Protein AF-A0A7S1DSI5-F1 (afdb_monomer)

Secondary structure (DSSP, 8-state):
----STT-S-EEE-TTSSEEEEEEE-TTT--EEEEEEETTS-S--EES---SS-EEEEEEEGGGTEEEEEE-TTSPPPTTSSPPPPBEEEEEESSHHHHHHHH--HHHHHHHHHHHHHHHHHHHHHS---------------------------PPPPPPP----TTTGGGEEE--SS-B-EEEEEE-TTSSEEEEEEEETTEEEEEEEETTTTEEEEEEEEE--S----EEEE-TTSSEEEEEETTEEEEEEPP-TT--S---EEEPP--------HHHHHHHHHHHHHHHHHHH-SSTTGGG--HHHHHHHHHTTGGG--SHHHHHHHHHHHHHTT--TT---------TT-------S----TT--S--

Sequence (372 aa):
TYSYEDGDQWFDWAPDGKQLLVQFIDRNRWSQEVGLVPADGSGKLRNLTQSGYEDFHPVFGRQGQVVLWASDRQGLHGSGGGARNDVDVFGMFLTRAAYDRYQLDKAEFAQLKAREEEDKKDEGKQDDKPADKKAADKKPSDKKPEGKDAGKKDEPAAKPLVVEAEGLDERVARLSTVSGDIRDYVLTPDGEQLFYVTKVEDGFELWQVRLREKDGHRVAQLPGGKIERVALALDAKGSSGFVMAGGQVHKFKVPGDDGKGEIKTEGLKFAAELRIDHGAERAQMFEHAWRQTQEKLYVADLGGVDWAGYRQVYERQLPYVADGEDFAELLSEMLGELNVSHTGASYRPQRGGGDATASLGVFYDDSHTGAG

Nearest PDB structures (foldseek):
  2w8b-assembly1_A  TM=7.347E-01  e=2.272E-06  Escherichia coli
  7mx5-assembly2_B  TM=6.581E-01  e=1.928E-06  Acinetobacter baumannii
  6pnv-assembly1_A  TM=5.141E-01  e=2.536E-06  Salmonella enterica subsp. enterica serovar Typhimurium str. LT2-4
  8hpo-assembly1_K  TM=5.351E-01  e=1.941E-02  Saccharomyces cerevisiae S288C
  5y31-assembly2_D  TM=5.319E-01  e=3.961E-02  Homo sapiens

Mean predicted aligned error: 10.05 Å

Structure (mmCIF, N/CA/C/O backbone):
data_AF-A0A7S1DSI5-F1
#
_entry.id   AF-A0A7S1DSI5-F1
#
loop_
_atom_site.group_PDB
_atom_site.id
_atom_site.type_symbol
_atom_site.label_atom_id
_atom_site.label_alt_id
_atom_site.label_comp_id
_atom_site.label_asym_id
_atom_site.label_entity_id
_atom_site.label_seq_id
_atom_site.pdbx_PDB_ins_code
_atom_site.Cartn_x
_atom_site.Cartn_y
_atom_site.Cartn_z
_atom_site.occupancy
_atom_site.B_iso_or_equiv
_atom_site.auth_seq_id
_atom_site.auth_comp_id
_atom_site.auth_asym_id
_atom_site.auth_atom_id
_atom_site.pdbx_PDB_model_num
ATOM 1 N N . THR A 1 1 ? -7.240 -6.314 -13.140 1.00 62.31 1 THR A N 1
ATOM 2 C CA . THR A 1 1 ? -6.332 -5.286 -13.690 1.00 62.31 1 THR A CA 1
ATOM 3 C C . THR A 1 1 ? -5.197 -5.975 -14.404 1.00 62.31 1 THR A C 1
ATOM 5 O O . THR A 1 1 ? -4.877 -7.096 -14.029 1.00 62.31 1 THR A O 1
ATOM 8 N N . TYR A 1 2 ? -4.617 -5.350 -15.425 1.00 71.38 2 TYR A N 1
ATOM 9 C CA . TYR A 1 2 ? -3.322 -5.786 -15.946 1.00 71.38 2 TYR A CA 1
ATOM 10 C C . TYR A 1 2 ? -2.234 -5.031 -15.182 1.00 71.38 2 TYR A C 1
ATOM 12 O O . TYR A 1 2 ? -2.391 -3.835 -14.951 1.00 71.38 2 TYR A O 1
ATOM 20 N N . SER A 1 3 ? -1.191 -5.745 -14.763 1.00 80.62 3 SER A N 1
ATOM 21 C CA . SER A 1 3 ? -0.018 -5.149 -14.124 1.00 80.62 3 SER A CA 1
ATOM 22 C C . SER A 1 3 ? 0.872 -4.516 -15.193 1.00 80.62 3 SER A C 1
ATOM 24 O O . SER A 1 3 ? 1.265 -5.205 -16.137 1.00 80.62 3 SER A O 1
ATOM 26 N N . TYR A 1 4 ? 1.167 -3.229 -15.049 1.00 77.69 4 TYR A N 1
ATOM 27 C CA . TYR A 1 4 ? 2.037 -2.446 -15.928 1.00 77.69 4 TYR A CA 1
ATOM 28 C C . TYR A 1 4 ? 3.476 -2.368 -15.419 1.00 77.69 4 TYR A C 1
ATOM 30 O O . TYR A 1 4 ? 4.400 -2.298 -16.225 1.00 77.69 4 TYR A O 1
ATOM 38 N N . GLU A 1 5 ? 3.676 -2.409 -14.104 1.00 83.56 5 GLU A N 1
ATOM 39 C CA . GLU A 1 5 ? 4.998 -2.399 -13.477 1.00 83.56 5 GLU A CA 1
ATOM 40 C C . GLU A 1 5 ? 5.033 -3.320 -12.255 1.00 83.56 5 GLU A C 1
ATOM 42 O O . GLU A 1 5 ? 4.002 -3.724 -11.715 1.00 83.56 5 GLU A O 1
ATOM 47 N N . ASP A 1 6 ? 6.232 -3.691 -11.823 1.00 84.31 6 ASP A N 1
ATOM 48 C CA . ASP A 1 6 ? 6.393 -4.518 -10.636 1.00 84.31 6 ASP A CA 1
ATOM 49 C C . ASP A 1 6 ? 5.926 -3.775 -9.378 1.00 84.31 6 ASP A C 1
ATOM 51 O O . ASP A 1 6 ? 6.359 -2.661 -9.086 1.00 84.31 6 ASP A O 1
ATOM 55 N N . GLY A 1 7 ? 5.056 -4.428 -8.606 1.00 84.94 7 GLY A N 1
ATOM 56 C CA . GLY A 1 7 ? 4.504 -3.869 -7.371 1.00 84.94 7 GLY A CA 1
ATOM 57 C C . GLY A 1 7 ? 3.339 -2.892 -7.565 1.00 84.94 7 GLY A C 1
ATOM 58 O O . GLY A 1 7 ? 2.946 -2.252 -6.594 1.00 84.94 7 GLY A O 1
ATOM 59 N N . ASP A 1 8 ? 2.771 -2.785 -8.771 1.00 84.75 8 ASP A N 1
ATOM 60 C CA . ASP A 1 8 ? 1.626 -1.903 -9.052 1.00 84.75 8 ASP A CA 1
ATOM 61 C C . ASP A 1 8 ? 0.267 -2.454 -8.600 1.00 84.75 8 ASP A C 1
ATOM 63 O O . ASP A 1 8 ? -0.693 -1.704 -8.425 1.00 84.75 8 ASP A O 1
ATOM 67 N N . GLN A 1 9 ? 0.166 -3.772 -8.424 1.00 89.25 9 GLN A N 1
ATOM 68 C CA . GLN A 1 9 ? -1.035 -4.412 -7.907 1.00 89.25 9 GLN A CA 1
ATOM 69 C C . GLN A 1 9 ? -0.991 -4.432 -6.384 1.00 89.25 9 GLN A C 1
ATOM 71 O O . GLN A 1 9 ? -0.114 -5.053 -5.781 1.00 89.25 9 GLN A O 1
ATOM 76 N N . TRP A 1 10 ? -1.990 -3.810 -5.767 1.00 92.38 10 TRP A N 1
ATOM 77 C CA . TRP A 1 10 ? -2.187 -3.896 -4.329 1.00 92.38 10 TRP A CA 1
ATOM 78 C C . TRP A 1 10 ? -2.901 -5.194 -3.949 1.00 92.38 10 TRP A C 1
ATOM 80 O O . TRP A 1 10 ? -3.965 -5.516 -4.491 1.00 92.38 10 TRP A O 1
ATOM 90 N N . PHE A 1 11 ? -2.347 -5.908 -2.972 1.00 95.31 11 PHE A N 1
ATOM 91 C CA . PHE A 1 11 ? -2.996 -7.051 -2.347 1.00 95.31 11 PHE A CA 1
ATOM 92 C C . PHE A 1 11 ? -2.574 -7.203 -0.884 1.00 95.31 11 PHE A C 1
ATOM 94 O O . PHE A 1 11 ? -1.497 -6.761 -0.489 1.00 95.31 11 PHE A O 1
ATOM 101 N N . ASP A 1 12 ? -3.406 -7.891 -0.110 1.00 96.50 12 ASP A N 1
ATOM 102 C CA . ASP A 1 12 ? -3.113 -8.307 1.256 1.00 96.50 12 ASP A CA 1
ATOM 103 C C . ASP A 1 12 ? -3.494 -9.779 1.464 1.00 96.50 12 ASP A C 1
ATOM 105 O O . ASP A 1 12 ? -4.468 -10.287 0.893 1.00 96.50 12 ASP A O 1
ATOM 109 N N . TRP A 1 13 ? -2.707 -10.485 2.270 1.00 96.50 13 TRP A N 1
ATOM 110 C CA . TRP A 1 13 ? -2.935 -11.898 2.553 1.00 96.50 13 TRP A CA 1
ATOM 111 C C . TRP A 1 13 ? -3.970 -12.058 3.657 1.00 96.50 13 TRP A C 1
ATOM 113 O O . TRP A 1 13 ? -3.867 -11.458 4.727 1.00 96.50 13 TRP A O 1
ATOM 123 N N . ALA A 1 14 ? -4.942 -12.943 3.437 1.00 96.12 14 ALA A N 1
ATOM 124 C CA . ALA A 1 14 ? -5.798 -13.386 4.523 1.00 96.12 14 ALA A CA 1
ATOM 125 C C . ALA A 1 14 ? -4.939 -14.014 5.636 1.00 96.12 14 ALA A C 1
ATOM 127 O O . ALA A 1 14 ? -3.969 -14.712 5.328 1.00 96.12 14 ALA A O 1
ATOM 128 N N . PRO A 1 15 ? -5.308 -13.852 6.919 1.00 93.62 15 PRO A N 1
ATOM 129 C CA . PRO A 1 15 ? -4.540 -14.412 8.034 1.00 93.62 15 PRO A CA 1
ATOM 130 C C . PRO A 1 15 ? -4.327 -15.928 7.951 1.00 93.62 15 PRO A C 1
ATOM 132 O O . PRO A 1 15 ? -3.337 -16.439 8.462 1.00 93.62 15 PRO A O 1
ATOM 135 N N . ASP A 1 16 ? -5.245 -16.653 7.306 1.00 94.25 16 ASP A N 1
ATOM 136 C CA . ASP A 1 16 ? -5.151 -18.099 7.095 1.00 94.25 16 ASP A CA 1
ATOM 137 C C . ASP A 1 16 ? -4.310 -18.508 5.872 1.00 94.25 16 ASP A C 1
ATOM 139 O O . ASP A 1 16 ? -4.128 -19.703 5.628 1.00 94.25 16 ASP A O 1
ATOM 143 N N . GLY A 1 17 ? -3.813 -17.540 5.096 1.00 95.38 17 GLY A N 1
ATOM 144 C CA . GLY A 1 17 ? -3.003 -17.744 3.896 1.00 95.38 17 GLY A CA 1
ATOM 145 C C . GLY A 1 17 ? -3.756 -18.330 2.698 1.00 95.38 17 GLY A C 1
ATOM 146 O O . GLY A 1 17 ? -3.117 -18.733 1.728 1.00 95.38 17 GLY A O 1
ATOM 147 N N . LYS A 1 18 ? -5.092 -18.428 2.737 1.00 94.62 18 LYS A N 1
ATOM 148 C CA . LYS A 1 18 ? -5.878 -19.110 1.687 1.00 94.62 18 LYS A CA 1
ATOM 149 C C . LYS A 1 18 ? -6.528 -18.168 0.684 1.00 94.62 18 LYS A C 1
ATOM 151 O O . LYS A 1 18 ? -6.946 -18.610 -0.387 1.00 94.62 18 LYS A O 1
ATOM 156 N N . GLN A 1 19 ? -6.648 -16.890 1.020 1.00 95.88 19 GLN A N 1
ATOM 157 C CA . GLN A 1 19 ? -7.273 -15.877 0.174 1.00 95.88 19 GLN A CA 1
ATOM 158 C C . GLN A 1 19 ? -6.392 -14.635 0.081 1.00 95.88 19 GLN A C 1
ATOM 160 O O . GLN A 1 19 ? -5.643 -14.320 1.004 1.00 95.88 19 GLN A O 1
ATOM 165 N N . LEU A 1 20 ? -6.525 -13.929 -1.034 1.00 96.69 20 LEU A N 1
ATOM 166 C CA . LEU A 1 20 ? -5.969 -12.605 -1.254 1.00 96.69 20 LEU A CA 1
ATOM 167 C C . LEU A 1 20 ? -7.111 -11.596 -1.286 1.00 96.69 20 LEU A C 1
ATOM 169 O O . LEU A 1 20 ? -8.103 -11.786 -1.998 1.00 96.69 20 LEU A O 1
ATOM 173 N N . LEU A 1 21 ? -6.948 -10.526 -0.523 1.00 97.56 21 LEU A N 1
ATOM 174 C CA . LEU A 1 21 ? -7.699 -9.293 -0.671 1.00 97.56 21 LEU A CA 1
ATOM 175 C C . LEU A 1 21 ? -6.982 -8.451 -1.718 1.00 97.56 21 LEU A C 1
ATOM 177 O O . LEU A 1 21 ? -5.785 -8.227 -1.600 1.00 97.56 21 LEU A O 1
ATOM 181 N N . VAL A 1 22 ? -7.684 -8.036 -2.764 1.00 95.56 22 VAL A N 1
ATOM 182 C CA . VAL A 1 22 ? -7.076 -7.394 -3.933 1.00 95.56 22 VAL A CA 1
ATOM 183 C C . VAL A 1 22 ? -7.805 -6.112 -4.288 1.00 95.56 22 VAL A C 1
ATOM 185 O O . VAL A 1 22 ? -9.030 -6.032 -4.169 1.00 95.56 22 VAL A O 1
ATOM 188 N N . GLN A 1 23 ? -7.050 -5.134 -4.774 1.00 93.81 23 GLN A N 1
ATOM 189 C CA . GLN A 1 23 ? -7.601 -4.012 -5.523 1.00 93.81 23 GLN A CA 1
ATOM 190 C C . GLN A 1 23 ? -7.653 -4.385 -7.007 1.00 93.81 23 GLN A C 1
ATOM 192 O O . GLN A 1 23 ? -6.689 -4.932 -7.549 1.00 93.81 23 GLN A O 1
ATOM 197 N N . PHE A 1 24 ? -8.763 -4.106 -7.685 1.00 91.75 24 PHE A N 1
ATOM 198 C CA . PHE A 1 24 ? -8.884 -4.387 -9.111 1.00 91.75 24 PHE A CA 1
ATOM 199 C C . PHE A 1 24 ? -9.756 -3.370 -9.845 1.00 91.75 24 PHE A C 1
ATOM 201 O O . PHE A 1 24 ? -10.700 -2.835 -9.285 1.00 91.75 24 PHE A O 1
ATOM 208 N N . ILE A 1 25 ? -9.489 -3.167 -11.139 1.00 89.25 25 ILE A N 1
ATOM 209 C CA . ILE A 1 25 ? -10.389 -2.393 -12.009 1.00 89.25 25 ILE A CA 1
ATOM 210 C C . ILE A 1 25 ? -11.562 -3.267 -12.463 1.00 89.25 25 ILE A C 1
AT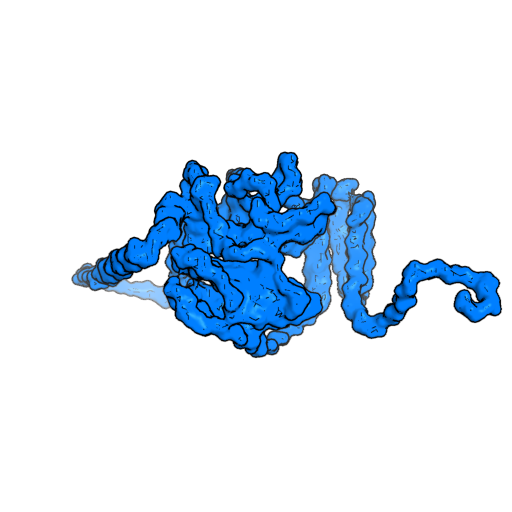OM 212 O O . ILE A 1 25 ? -11.349 -4.301 -13.115 1.00 89.25 25 ILE A O 1
ATOM 216 N N . ASP A 1 26 ? -12.788 -2.835 -12.167 1.00 85.75 26 ASP A N 1
ATOM 217 C CA . ASP A 1 26 ? -14.011 -3.472 -12.652 1.00 85.75 26 ASP A CA 1
ATOM 218 C C . ASP A 1 26 ? -14.171 -3.314 -14.172 1.00 85.75 26 ASP A C 1
ATOM 220 O O . ASP A 1 26 ? -13.965 -2.243 -14.747 1.00 85.75 26 ASP A O 1
ATOM 224 N N . ARG A 1 27 ? -14.572 -4.401 -14.843 1.00 81.50 27 ARG A N 1
ATOM 225 C CA . ARG A 1 27 ? -14.660 -4.446 -16.314 1.00 81.50 27 ARG A CA 1
ATOM 226 C C . ARG A 1 27 ? -15.836 -3.649 -16.877 1.00 81.50 27 ARG A C 1
ATOM 228 O O . ARG A 1 27 ? -15.802 -3.325 -18.060 1.00 81.50 27 ARG A O 1
ATOM 235 N N . ASN A 1 28 ? -16.868 -3.380 -16.082 1.00 82.12 28 ASN A N 1
ATOM 236 C CA . ASN A 1 28 ? -18.072 -2.700 -16.552 1.00 82.12 28 ASN A CA 1
ATOM 237 C C . ASN A 1 28 ? -17.944 -1.182 -16.437 1.00 82.12 28 ASN A C 1
ATOM 239 O O . ASN A 1 28 ? -18.455 -0.470 -17.299 1.00 82.12 28 ASN A O 1
ATOM 243 N N . ARG A 1 29 ? -17.281 -0.689 -15.383 1.00 80.12 29 ARG A N 1
ATOM 244 C CA . ARG A 1 29 ? -17.222 0.747 -15.075 1.00 80.12 29 ARG A CA 1
ATOM 245 C C . ARG A 1 29 ? -15.835 1.388 -15.199 1.00 80.12 29 ARG A C 1
ATOM 247 O O . ARG A 1 29 ? -15.767 2.609 -15.288 1.00 80.12 29 ARG A O 1
ATOM 254 N N . TRP A 1 30 ? -14.755 0.607 -15.260 1.00 82.94 30 TRP A N 1
ATOM 255 C CA . TRP A 1 30 ? -13.384 1.133 -15.172 1.00 82.94 30 TRP A CA 1
ATOM 256 C C . TRP A 1 30 ? -13.127 1.907 -13.860 1.00 82.94 30 TRP A C 1
ATOM 258 O O . TRP A 1 30 ? -12.417 2.904 -13.848 1.00 82.94 30 TRP A O 1
ATOM 268 N N . SER A 1 31 ? -13.713 1.456 -12.749 1.00 85.62 31 SER A N 1
ATOM 269 C CA . SER A 1 31 ? -13.436 1.970 -11.399 1.00 85.62 31 SER A CA 1
ATOM 270 C C . SER A 1 31 ? -12.625 0.958 -10.595 1.00 85.62 31 SER A C 1
ATOM 272 O O . SER A 1 31 ? -12.728 -0.251 -10.841 1.00 85.62 31 SER A O 1
ATOM 274 N N . GLN A 1 32 ? -11.813 1.438 -9.657 1.00 90.12 32 GLN A N 1
ATOM 275 C CA . GLN A 1 32 ? -11.113 0.592 -8.692 1.00 90.12 32 GLN A CA 1
ATOM 276 C C . GLN A 1 32 ? -12.102 0.059 -7.654 1.00 90.12 32 GLN A C 1
ATOM 278 O O . GLN A 1 32 ? -12.880 0.811 -7.077 1.00 90.12 32 GLN A O 1
ATOM 283 N N . GLU A 1 33 ? -12.064 -1.246 -7.426 1.00 93.56 33 GLU A N 1
ATOM 284 C CA . GLU A 1 33 ? -12.921 -1.978 -6.500 1.00 93.56 33 GLU A CA 1
ATOM 285 C C . GLU A 1 33 ? -12.061 -2.912 -5.638 1.00 93.56 33 GLU A C 1
ATOM 287 O O . GLU A 1 33 ? -10.929 -3.273 -5.985 1.00 93.56 33 GLU A O 1
ATOM 292 N N . VAL A 1 34 ? -12.625 -3.358 -4.519 1.00 96.00 34 VAL A N 1
ATOM 293 C CA . VAL A 1 34 ? -11.984 -4.293 -3.593 1.00 96.00 34 VAL A CA 1
ATOM 294 C C . VAL A 1 34 ? -12.628 -5.663 -3.729 1.00 96.00 34 VAL A C 1
ATOM 296 O O . VAL A 1 34 ? -13.852 -5.804 -3.742 1.00 96.00 34 VAL A O 1
ATOM 299 N N . GLY A 1 35 ? -11.813 -6.710 -3.819 1.00 95.31 35 GLY A N 1
ATOM 300 C CA . GLY A 1 35 ? -12.305 -8.072 -3.986 1.00 95.31 35 GLY A CA 1
ATOM 301 C C . GLY A 1 35 ? -11.517 -9.118 -3.216 1.00 95.31 35 GLY A C 1
ATOM 302 O O . GLY A 1 35 ? -10.395 -8.885 -2.781 1.00 95.31 35 GLY A O 1
ATOM 303 N N . LEU A 1 36 ? -12.120 -10.296 -3.068 1.00 96.00 36 LEU A N 1
ATOM 304 C CA . LEU A 1 36 ? -11.470 -11.486 -2.519 1.00 96.00 36 LEU A CA 1
ATOM 305 C C . LEU A 1 36 ? -11.313 -12.555 -3.593 1.00 96.00 36 LEU A C 1
ATOM 307 O O . LEU A 1 36 ? -12.251 -12.824 -4.349 1.00 96.00 36 LEU A O 1
ATOM 311 N N . VAL A 1 37 ? -10.149 -13.196 -3.626 1.00 95.69 37 VAL A N 1
ATOM 312 C CA . VAL A 1 37 ? -9.838 -14.296 -4.546 1.00 95.69 37 VAL A CA 1
ATOM 313 C C . VAL A 1 37 ? -9.065 -15.405 -3.819 1.00 95.69 37 VAL A C 1
ATOM 315 O O . VAL A 1 37 ? -8.234 -15.099 -2.963 1.00 95.69 37 VAL A O 1
ATOM 318 N N . PRO A 1 38 ? -9.313 -16.697 -4.108 1.00 95.62 38 PRO A N 1
ATOM 319 C CA . PRO A 1 38 ? -8.490 -17.781 -3.573 1.00 95.62 38 PRO A CA 1
ATOM 320 C C . PRO A 1 38 ? -7.037 -17.668 -4.030 1.00 95.62 38 PRO A C 1
ATOM 322 O O . PRO A 1 38 ? -6.766 -17.459 -5.213 1.00 95.62 38 PRO A O 1
ATOM 325 N N . ALA A 1 39 ? -6.104 -17.843 -3.097 1.00 95.06 39 ALA A N 1
ATOM 326 C CA . ALA A 1 39 ? -4.674 -17.723 -3.375 1.00 95.06 39 ALA A CA 1
ATOM 327 C C . ALA A 1 39 ? -4.127 -18.871 -4.247 1.00 95.06 39 ALA A C 1
ATOM 329 O O . ALA A 1 39 ? -3.073 -18.736 -4.858 1.00 95.06 39 ALA A O 1
ATOM 330 N N . ASP A 1 40 ? -4.847 -19.994 -4.325 1.00 93.69 40 ASP A N 1
ATOM 331 C CA . ASP A 1 40 ? -4.490 -21.161 -5.141 1.00 93.69 40 ASP A CA 1
ATOM 332 C C . ASP A 1 40 ? -4.939 -21.054 -6.612 1.00 93.69 40 ASP A C 1
ATOM 334 O O . ASP A 1 40 ? -4.691 -21.964 -7.403 1.00 93.69 40 ASP A O 1
ATOM 338 N N . GLY A 1 41 ? -5.621 -19.964 -6.984 1.00 89.75 41 GLY A N 1
ATOM 339 C CA . GLY A 1 41 ? -6.130 -19.733 -8.337 1.00 89.75 41 GLY A CA 1
ATOM 340 C C . GLY A 1 41 ? -7.355 -20.572 -8.725 1.00 89.75 41 GLY A C 1
ATOM 341 O O . GLY A 1 41 ? -7.799 -20.497 -9.870 1.00 89.75 41 GLY A O 1
ATOM 342 N N . SER A 1 42 ? -7.930 -21.359 -7.808 1.00 89.38 42 SER A N 1
ATOM 343 C CA . SER A 1 42 ? -9.022 -22.299 -8.110 1.00 89.38 42 SER A CA 1
ATOM 344 C C . SER A 1 42 ? -10.412 -21.657 -8.222 1.00 89.38 42 SER A C 1
ATOM 346 O O . SER A 1 42 ? -11.340 -22.278 -8.747 1.00 89.38 42 SER A O 1
ATOM 348 N N . GLY A 1 43 ? -10.586 -20.423 -7.736 1.00 86.69 43 GLY A N 1
ATOM 349 C CA . GLY A 1 43 ? -11.892 -19.767 -7.652 1.00 86.69 43 GLY A CA 1
ATOM 350 C C . GLY A 1 43 ? -12.002 -18.435 -8.384 1.00 86.69 43 GLY A C 1
ATOM 351 O O . GLY A 1 43 ? -11.082 -17.957 -9.041 1.00 86.69 43 GLY A O 1
ATOM 352 N N . LYS A 1 44 ? -13.190 -17.834 -8.276 1.00 90.75 44 LYS A N 1
ATOM 353 C CA . LYS A 1 44 ? -13.517 -16.552 -8.907 1.00 90.75 44 LYS A CA 1
ATOM 354 C C . LYS A 1 44 ? -13.309 -15.401 -7.931 1.00 90.75 44 LYS A C 1
ATOM 356 O O . LYS A 1 44 ? -13.562 -15.542 -6.738 1.00 90.75 44 LYS A O 1
ATOM 361 N N . LEU A 1 45 ? -12.932 -14.251 -8.482 1.00 92.06 45 LEU A N 1
ATOM 362 C CA . LEU A 1 45 ? -12.950 -12.978 -7.777 1.00 92.06 45 LEU A CA 1
ATOM 363 C C . LEU A 1 45 ? -14.377 -12.660 -7.300 1.00 92.06 45 LEU A C 1
ATOM 365 O O . LEU A 1 45 ? -15.314 -12.639 -8.102 1.00 92.06 45 LEU A O 1
ATOM 369 N N . ARG A 1 46 ? -14.530 -12.379 -6.007 1.00 93.00 46 ARG A N 1
ATOM 370 C CA . ARG A 1 46 ? -15.748 -11.819 -5.413 1.00 93.00 46 ARG A CA 1
ATOM 371 C C . ARG A 1 46 ? -15.530 -10.330 -5.169 1.00 93.00 46 ARG A C 1
ATOM 373 O O . ARG A 1 46 ? -14.750 -9.988 -4.286 1.00 93.00 46 ARG A O 1
ATOM 380 N N . ASN A 1 47 ? -16.231 -9.474 -5.913 1.00 93.94 47 ASN A N 1
ATOM 381 C CA . ASN A 1 47 ? -16.273 -8.035 -5.636 1.00 93.94 47 ASN A CA 1
ATOM 382 C C . ASN A 1 47 ? -17.004 -7.796 -4.303 1.00 93.94 47 ASN A C 1
ATOM 384 O O . ASN A 1 47 ? -18.150 -8.233 -4.153 1.00 93.94 47 ASN A O 1
ATOM 388 N N . LEU A 1 48 ? -16.323 -7.152 -3.354 1.00 95.12 48 LEU A N 1
ATOM 389 C CA . LEU A 1 48 ? -16.851 -6.817 -2.037 1.00 95.12 48 LEU A CA 1
ATOM 390 C C . LEU A 1 48 ? -17.549 -5.457 -2.019 1.00 95.12 48 LEU A C 1
ATOM 392 O O . LEU A 1 48 ? -18.607 -5.339 -1.412 1.00 95.12 48 LEU A O 1
ATOM 396 N N . THR A 1 49 ? -16.965 -4.441 -2.645 1.00 93.12 49 THR A N 1
ATOM 397 C CA . THR A 1 49 ? -17.386 -3.046 -2.479 1.00 93.12 49 THR A CA 1
ATOM 398 C C . THR A 1 49 ? -18.627 -2.701 -3.286 1.00 93.12 49 THR A C 1
ATOM 400 O O . THR A 1 49 ? -19.556 -2.128 -2.717 1.00 93.12 49 THR A O 1
ATOM 403 N N . GLN A 1 50 ? -18.667 -3.055 -4.576 1.00 88.06 50 GLN A N 1
ATOM 404 C CA . GLN A 1 50 ? -19.772 -2.754 -5.506 1.00 88.06 50 GLN A CA 1
ATOM 405 C C . GLN A 1 50 ? -20.292 -1.312 -5.360 1.00 88.06 50 GLN A C 1
ATOM 407 O O . GLN A 1 50 ? -21.494 -1.048 -5.455 1.00 88.06 50 GLN A O 1
ATOM 412 N N . SER A 1 51 ? -19.391 -0.383 -5.037 1.00 79.25 51 SER A N 1
ATOM 413 C CA . SER A 1 51 ? -19.769 0.891 -4.425 1.00 79.25 51 SER A CA 1
ATOM 414 C C . SER A 1 51 ? -20.164 1.912 -5.484 1.00 79.25 51 SER A C 1
ATOM 416 O O . SER A 1 51 ? -20.944 2.827 -5.210 1.00 79.25 51 SER A O 1
ATOM 418 N N . GLY A 1 52 ? -19.646 1.739 -6.703 1.00 84.69 52 GLY A N 1
ATOM 419 C CA . GLY A 1 52 ? -19.734 2.747 -7.737 1.00 84.69 52 GLY A CA 1
ATOM 420 C C . GLY A 1 52 ? -18.917 4.000 -7.401 1.00 84.69 52 GLY A C 1
ATOM 421 O O . GLY A 1 52 ? -19.295 5.102 -7.804 1.00 84.69 52 GLY A O 1
ATOM 422 N N . TYR A 1 53 ? -17.828 3.839 -6.672 1.00 89.12 53 TYR A N 1
ATOM 423 C CA . TYR A 1 53 ? -16.851 4.864 -6.332 1.00 89.12 53 TYR A CA 1
ATOM 424 C C . TYR A 1 53 ? -15.453 4.277 -6.528 1.00 89.12 53 TYR A C 1
ATOM 426 O O . TYR A 1 53 ? -15.331 3.135 -6.973 1.00 89.12 53 TYR A O 1
ATOM 434 N N . GLU A 1 54 ? -14.412 5.059 -6.275 1.00 90.19 54 GLU A N 1
ATOM 435 C CA . GLU A 1 54 ? -13.049 4.545 -6.340 1.00 90.19 54 GLU A CA 1
ATOM 436 C C . GLU A 1 54 ? -12.628 4.009 -4.971 1.00 90.19 54 GLU A C 1
ATOM 438 O O . GLU A 1 54 ? -12.644 4.742 -3.978 1.00 90.19 54 GLU A O 1
ATOM 443 N N . ASP A 1 55 ? -12.250 2.731 -4.927 1.00 93.38 55 ASP A N 1
ATOM 444 C CA . ASP A 1 55 ? -11.862 2.024 -3.711 1.00 93.38 55 ASP A CA 1
ATOM 445 C C . ASP A 1 55 ? -10.394 1.544 -3.788 1.00 93.38 55 ASP A C 1
ATOM 447 O O . ASP A 1 55 ? -9.986 0.865 -4.733 1.00 93.38 55 ASP A O 1
ATOM 451 N N . PHE A 1 56 ? -9.584 1.888 -2.781 1.00 92.06 56 PHE A N 1
ATOM 452 C CA . PHE A 1 56 ? -8.122 1.762 -2.810 1.00 92.06 56 PHE A CA 1
ATOM 453 C C . PHE A 1 56 ? -7.517 1.105 -1.563 1.00 92.06 56 PHE A C 1
ATOM 455 O O . PHE A 1 56 ? -8.053 1.203 -0.456 1.00 92.06 56 PHE A O 1
ATOM 462 N N . HIS A 1 57 ? -6.327 0.528 -1.748 1.00 94.12 57 HIS A N 1
ATOM 463 C CA . HIS A 1 57 ? -5.427 0.014 -0.703 1.00 94.12 57 HIS A CA 1
ATOM 464 C C . HIS A 1 57 ? -6.071 -0.930 0.329 1.00 94.12 57 HIS A C 1
ATOM 466 O O . HIS A 1 57 ? -5.843 -0.769 1.526 1.00 94.12 57 HIS A O 1
ATOM 472 N N . PRO A 1 58 ? -6.875 -1.924 -0.079 1.00 97.19 58 PRO A N 1
ATOM 473 C CA . PRO A 1 58 ? -7.574 -2.756 0.881 1.00 97.19 58 PRO A CA 1
ATOM 474 C C . PRO A 1 58 ? -6.616 -3.586 1.749 1.00 97.19 58 PRO A C 1
ATOM 476 O O . PRO A 1 58 ? -5.669 -4.185 1.239 1.00 97.19 58 PRO A O 1
ATOM 479 N N . VAL A 1 59 ? -6.888 -3.655 3.053 1.00 97.50 59 VAL A N 1
ATOM 480 C CA . VAL A 1 59 ? -6.108 -4.442 4.026 1.00 97.50 59 VAL A CA 1
ATOM 481 C C . VAL A 1 59 ? -7.020 -5.170 5.011 1.00 97.50 59 VAL A C 1
ATOM 483 O O . VAL A 1 59 ? -8.114 -4.701 5.346 1.00 97.50 59 VAL A O 1
ATOM 486 N N . PHE A 1 60 ? -6.582 -6.320 5.514 1.00 97.38 60 PHE A N 1
ATOM 487 C CA . PHE A 1 60 ? -7.260 -7.007 6.604 1.00 97.38 60 PHE A CA 1
ATOM 488 C C . PHE A 1 60 ? -6.947 -6.342 7.948 1.00 97.38 60 PHE A C 1
ATOM 490 O O . PHE A 1 60 ? -5.803 -6.084 8.309 1.00 97.38 60 PHE A O 1
ATOM 497 N N . GLY A 1 61 ? -7.987 -6.133 8.749 1.00 95.50 61 GLY A N 1
ATOM 498 C CA . GLY A 1 61 ? -7.889 -5.730 10.146 1.00 95.50 61 GLY A CA 1
ATOM 499 C C . GLY A 1 61 ? -8.401 -6.821 11.082 1.00 95.50 61 GLY A C 1
ATOM 500 O O . GLY A 1 61 ? -9.141 -7.728 10.684 1.00 95.50 61 GLY A O 1
ATOM 501 N N . ARG A 1 62 ? -8.020 -6.722 12.363 1.00 93.62 62 ARG A N 1
ATOM 502 C CA . ARG A 1 62 ? -8.548 -7.563 13.454 1.00 93.62 62 ARG A CA 1
ATOM 503 C C . ARG A 1 62 ? -8.534 -9.062 13.111 1.00 93.62 62 ARG A C 1
ATOM 505 O O . ARG A 1 62 ? -9.557 -9.736 13.194 1.00 93.62 62 ARG A O 1
ATOM 512 N N . GLN A 1 63 ? -7.379 -9.569 12.671 1.00 90.25 63 GLN A N 1
ATOM 513 C CA . GLN A 1 63 ? -7.194 -10.981 12.302 1.00 90.25 63 GLN A CA 1
ATOM 514 C C . GLN A 1 63 ? -8.231 -11.473 11.272 1.00 90.25 63 GLN A C 1
ATOM 516 O O . GLN A 1 63 ? -8.786 -12.563 11.399 1.00 90.25 63 GLN A O 1
ATOM 521 N N . GLY A 1 64 ? -8.513 -10.653 10.254 1.00 94.50 64 GLY A N 1
ATOM 522 C CA . GLY A 1 64 ? -9.401 -11.011 9.146 1.00 94.50 64 GLY A CA 1
ATOM 523 C C . GLY A 1 64 ? -10.890 -10.865 9.453 1.00 94.50 64 GLY A C 1
ATOM 524 O O . GLY A 1 64 ? -11.716 -11.306 8.667 1.00 94.50 64 GLY A O 1
ATOM 525 N N . GLN A 1 65 ? -11.270 -10.262 10.581 1.00 96.44 65 GLN A N 1
ATOM 526 C CA . GLN A 1 65 ? -12.683 -10.032 10.910 1.00 96.44 65 GLN A CA 1
ATOM 527 C C . GLN A 1 65 ? -13.256 -8.777 10.242 1.00 96.44 65 GLN A C 1
ATOM 529 O O . GLN A 1 65 ? -14.478 -8.646 10.128 1.00 96.44 65 GLN A O 1
ATOM 534 N N . VAL A 1 66 ? -12.386 -7.862 9.813 1.00 97.81 66 VAL A N 1
ATOM 535 C CA . VAL A 1 66 ? -12.748 -6.636 9.102 1.00 97.81 66 VAL A CA 1
ATOM 536 C C . VAL A 1 66 ? -11.813 -6.434 7.915 1.00 97.81 66 VAL A C 1
ATOM 538 O O . VAL A 1 66 ? -10.622 -6.719 8.002 1.00 97.81 66 VAL A O 1
ATOM 541 N N . VAL A 1 67 ? -12.361 -5.950 6.809 1.00 98.25 67 VAL A N 1
ATOM 542 C CA . VAL A 1 67 ? -11.609 -5.424 5.666 1.00 98.25 67 VAL A CA 1
ATOM 543 C C . VAL A 1 67 ? -11.676 -3.907 5.728 1.00 98.25 67 VAL A C 1
ATOM 545 O O . VAL A 1 67 ? -12.765 -3.353 5.866 1.00 98.25 67 VAL A O 1
ATOM 548 N N . LEU A 1 68 ? -10.527 -3.249 5.646 1.00 98.50 68 LEU A N 1
ATOM 549 C CA . LEU A 1 68 ? -10.405 -1.799 5.566 1.00 98.50 68 LEU A CA 1
ATOM 550 C C . LEU A 1 68 ? -10.085 -1.411 4.128 1.00 98.50 68 LEU A C 1
ATOM 552 O O . LEU A 1 68 ? -9.343 -2.135 3.470 1.00 98.50 68 LEU A O 1
ATOM 556 N N . TRP A 1 69 ? -10.611 -0.288 3.656 1.00 97.94 69 TRP A N 1
ATOM 557 C CA . TRP A 1 69 ? -10.205 0.312 2.384 1.00 97.94 69 TRP A CA 1
ATOM 558 C C . TRP A 1 69 ? -10.410 1.830 2.415 1.00 97.94 69 TRP A C 1
ATOM 560 O O . TRP A 1 69 ? -11.193 2.337 3.222 1.00 97.94 69 TRP A O 1
ATOM 570 N N . ALA A 1 70 ? -9.729 2.557 1.534 1.00 96.44 70 ALA A N 1
ATOM 571 C CA . ALA A 1 70 ? -9.973 3.974 1.305 1.00 96.44 70 ALA A CA 1
ATOM 572 C C . ALA A 1 70 ? -10.981 4.129 0.168 1.00 96.44 70 ALA A C 1
ATOM 574 O O . ALA A 1 70 ? -10.849 3.457 -0.849 1.00 96.44 70 ALA A O 1
ATOM 575 N N . SER A 1 71 ? -11.965 5.007 0.323 1.00 94.62 71 SER A N 1
ATOM 576 C CA . SER A 1 71 ? -12.979 5.255 -0.702 1.00 94.62 71 SER A CA 1
ATOM 577 C C . SER A 1 71 ? -13.223 6.741 -0.871 1.00 94.62 71 SER A C 1
ATOM 579 O O . SER A 1 71 ? -13.341 7.466 0.123 1.00 94.62 71 SER A O 1
ATOM 581 N N . ASP A 1 72 ? -13.362 7.191 -2.114 1.00 92.25 72 ASP A N 1
ATOM 582 C CA . ASP A 1 72 ? -13.722 8.579 -2.408 1.00 92.25 72 ASP A CA 1
ATOM 583 C C . ASP A 1 72 ? -15.227 8.859 -2.260 1.00 92.25 72 ASP A C 1
ATOM 585 O O . ASP A 1 72 ? -15.654 10.003 -2.355 1.00 92.25 72 ASP A O 1
ATOM 589 N N . ARG A 1 73 ? -16.042 7.848 -1.936 1.00 90.50 73 ARG A N 1
ATOM 590 C CA . ARG A 1 73 ? -17.515 7.914 -1.935 1.00 90.50 73 ARG A CA 1
ATOM 591 C C . ARG A 1 73 ? -18.191 9.014 -1.116 1.00 90.50 73 ARG A C 1
ATOM 593 O O . ARG A 1 73 ? -19.377 9.277 -1.309 1.00 90.50 73 ARG A O 1
ATOM 600 N N . GLN A 1 74 ? -17.491 9.580 -0.140 1.00 90.06 74 GLN A N 1
ATOM 601 C CA . GLN A 1 74 ? -17.965 10.689 0.699 1.00 90.06 74 GLN A CA 1
ATOM 602 C C . GLN A 1 74 ? -17.026 11.899 0.660 1.00 90.06 74 GLN A C 1
ATOM 604 O O . GLN A 1 74 ? -17.258 12.870 1.383 1.00 90.06 74 GLN A O 1
ATOM 609 N N . GLY A 1 75 ? -15.974 11.836 -0.151 1.00 83.81 75 GLY A N 1
ATOM 610 C CA . GLY A 1 75 ? -14.974 12.878 -0.244 1.00 83.81 75 GLY A CA 1
ATOM 611 C C . GLY A 1 75 ? -15.300 13.931 -1.291 1.00 83.81 75 GLY A C 1
ATOM 612 O O . GLY A 1 75 ? -16.291 13.872 -2.023 1.00 83.81 75 GLY A O 1
ATOM 613 N N . LEU A 1 76 ? -14.441 14.944 -1.346 1.00 81.81 76 LEU A N 1
ATOM 614 C CA . LEU A 1 76 ? -14.494 15.952 -2.387 1.00 81.81 76 LEU A CA 1
ATOM 615 C C . LEU A 1 76 ? -14.063 15.322 -3.715 1.00 81.81 76 LEU A C 1
ATOM 617 O O . LEU A 1 76 ? -12.927 14.876 -3.840 1.00 81.81 76 LEU A O 1
ATOM 621 N N . HIS A 1 77 ? -14.946 15.338 -4.712 1.00 77.81 77 HIS A N 1
ATOM 622 C CA . HIS A 1 77 ? -14.617 14.906 -6.068 1.00 77.81 77 HIS A CA 1
ATOM 623 C C . HIS A 1 77 ? -14.299 16.110 -6.948 1.00 77.81 77 HIS A C 1
ATOM 625 O O . HIS A 1 77 ? -15.074 17.072 -6.995 1.00 77.81 77 HIS A O 1
ATOM 631 N N . GLY A 1 78 ? -13.201 16.062 -7.699 1.00 68.06 78 GLY A N 1
ATOM 632 C CA . GLY A 1 78 ? -12.979 17.081 -8.722 1.00 68.06 78 GLY A CA 1
ATOM 633 C C . GLY A 1 78 ? -13.678 16.752 -10.039 1.00 68.06 78 GLY A C 1
ATOM 634 O O . GLY A 1 78 ? -13.813 15.604 -10.450 1.00 68.06 78 GLY A O 1
ATOM 635 N N . SER A 1 79 ? -14.108 17.795 -10.742 1.00 63.47 79 SER A N 1
ATOM 636 C CA . SER A 1 79 ? -14.935 17.703 -11.951 1.00 63.47 79 SER A CA 1
ATOM 637 C C . SER A 1 79 ? -14.187 17.269 -13.224 1.00 63.47 79 SER A C 1
ATOM 639 O O . SER A 1 79 ? -14.814 17.095 -14.265 1.00 63.47 79 SER A O 1
ATOM 641 N N . GLY A 1 80 ? -12.859 17.110 -13.167 1.00 57.62 80 GLY A N 1
ATOM 642 C CA . GLY A 1 80 ? -11.980 16.976 -14.336 1.00 57.62 80 GLY A CA 1
ATOM 643 C C . GLY A 1 80 ? -11.405 15.583 -14.616 1.00 57.62 80 GLY A C 1
ATOM 644 O O . GLY A 1 80 ? -10.389 15.500 -15.297 1.00 57.62 80 GLY A O 1
ATOM 645 N N . GLY A 1 8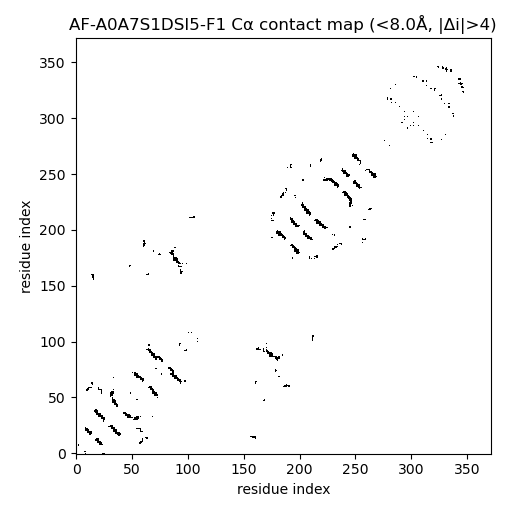1 ? -11.971 14.500 -14.071 1.00 50.00 81 GLY A N 1
ATOM 646 C CA . GLY A 1 81 ? -11.561 13.114 -14.381 1.00 50.00 81 GLY A CA 1
ATOM 647 C C . GLY A 1 81 ? -10.166 12.677 -13.896 1.00 50.00 81 GLY A C 1
ATOM 648 O O . GLY A 1 81 ? -9.837 11.503 -13.998 1.00 50.00 81 GLY A O 1
ATOM 649 N N . GLY A 1 82 ? -9.359 13.593 -13.351 1.00 51.31 82 GLY A N 1
ATOM 650 C CA . GLY A 1 82 ? -8.036 13.319 -12.771 1.00 51.31 82 GLY A CA 1
ATOM 651 C C . GLY A 1 82 ? -7.732 14.136 -11.513 1.00 51.31 82 GLY A C 1
ATOM 652 O O . GLY A 1 82 ? -6.572 14.299 -11.139 1.00 51.31 82 GLY A O 1
ATOM 653 N N . ALA A 1 83 ? -8.756 14.713 -10.884 1.00 53.91 83 ALA A N 1
ATOM 654 C CA . ALA A 1 83 ? -8.575 15.441 -9.639 1.00 53.91 83 ALA A CA 1
ATOM 655 C C . ALA A 1 83 ? -8.313 14.469 -8.484 1.00 53.91 83 ALA A C 1
ATOM 657 O O . ALA A 1 83 ? -8.900 13.391 -8.431 1.00 53.91 83 ALA A O 1
ATOM 658 N N . ARG A 1 84 ? -7.431 14.867 -7.560 1.00 59.47 84 ARG A N 1
ATOM 659 C CA . ARG A 1 84 ? -7.270 14.166 -6.284 1.00 59.47 84 ARG A CA 1
ATOM 660 C C . ARG A 1 84 ? -8.594 14.251 -5.545 1.00 59.47 84 ARG A C 1
ATOM 662 O O . ARG A 1 84 ? -9.047 15.359 -5.261 1.00 59.47 84 ARG A O 1
ATOM 669 N N . ASN A 1 85 ? -9.183 13.097 -5.280 1.00 76.31 85 ASN A N 1
ATOM 670 C CA . ASN A 1 85 ? -10.369 13.027 -4.459 1.00 76.31 85 ASN A CA 1
ATOM 671 C C . ASN A 1 85 ? -9.922 12.832 -3.016 1.00 76.31 85 ASN A C 1
ATOM 673 O O . ASN A 1 85 ? -9.035 12.018 -2.745 1.00 76.31 85 ASN A O 1
ATOM 677 N N . ASP A 1 86 ? -10.517 13.598 -2.107 1.00 90.94 86 ASP A N 1
ATOM 678 C CA . ASP A 1 86 ? -10.396 13.265 -0.695 1.00 90.94 86 ASP A CA 1
ATOM 679 C C . ASP A 1 86 ? -11.031 11.891 -0.486 1.00 90.94 86 ASP A C 1
ATOM 681 O O . ASP A 1 86 ? -12.035 11.551 -1.113 1.00 90.94 86 ASP A O 1
ATOM 685 N N . VAL A 1 87 ? -10.442 11.091 0.388 1.00 94.56 87 VAL A N 1
ATOM 686 C CA . VAL A 1 87 ? -10.934 9.752 0.698 1.00 94.56 87 VAL A CA 1
ATOM 687 C C . VAL A 1 87 ? -11.242 9.628 2.179 1.00 94.56 87 VAL A C 1
ATOM 689 O O . VAL A 1 87 ? -10.762 10.395 3.018 1.00 94.56 87 VAL A O 1
ATOM 692 N N . ASP A 1 88 ? -12.040 8.619 2.490 1.00 96.62 88 ASP A N 1
ATOM 693 C CA . ASP A 1 88 ? -12.326 8.158 3.837 1.00 96.62 88 ASP A CA 1
ATOM 694 C C . ASP A 1 88 ? -11.943 6.691 3.987 1.00 96.62 88 ASP A C 1
ATOM 696 O O . ASP A 1 88 ? -12.043 5.917 3.036 1.00 96.62 88 ASP A O 1
ATOM 700 N N . VAL A 1 89 ? -11.546 6.290 5.194 1.00 98.12 89 VAL A N 1
ATOM 701 C CA . VAL A 1 89 ? -11.298 4.882 5.515 1.00 98.12 89 VAL A CA 1
ATOM 702 C C . VAL A 1 89 ? -12.620 4.235 5.912 1.00 98.12 89 VAL A C 1
ATOM 704 O O . VAL A 1 89 ? -13.265 4.657 6.877 1.00 98.12 89 VAL A O 1
ATOM 707 N N . PHE A 1 90 ? -13.013 3.191 5.194 1.00 98.00 90 PHE A N 1
ATOM 708 C CA . PHE A 1 90 ? -14.176 2.359 5.481 1.00 98.00 90 PHE A CA 1
ATOM 709 C C . PHE A 1 90 ? -13.753 1.006 6.048 1.00 98.00 90 PHE A C 1
ATOM 711 O O . PHE A 1 90 ? -12.653 0.527 5.791 1.00 98.00 90 PHE A O 1
ATOM 718 N N . GLY A 1 91 ? -14.643 0.396 6.829 1.00 98.00 91 GLY A N 1
ATOM 719 C CA . GLY A 1 91 ? -14.515 -0.960 7.346 1.00 98.00 91 GLY A CA 1
ATOM 720 C C . GLY A 1 91 ? -15.728 -1.810 6.984 1.00 98.00 91 GLY A C 1
ATOM 721 O O . GLY A 1 91 ? -16.862 -1.386 7.202 1.00 98.00 91 GLY A O 1
ATOM 722 N N . MET A 1 92 ? -15.489 -3.016 6.472 1.00 98.12 92 MET A N 1
ATOM 723 C CA . MET A 1 92 ? -16.492 -4.041 6.178 1.00 98.12 92 MET A CA 1
ATOM 724 C C . MET A 1 92 ? -16.273 -5.215 7.114 1.00 98.12 92 MET A C 1
ATOM 726 O O . MET A 1 92 ? -15.219 -5.851 7.098 1.00 98.12 92 MET A O 1
ATOM 730 N N . PHE A 1 93 ? -17.280 -5.524 7.917 1.00 98.19 93 PHE A N 1
ATOM 731 C CA . PHE A 1 93 ? -17.212 -6.598 8.897 1.00 98.19 93 PHE A CA 1
ATOM 732 C C . PHE A 1 93 ? -17.673 -7.903 8.248 1.00 98.19 93 PHE A C 1
ATOM 734 O O . PHE A 1 93 ? -18.819 -8.025 7.813 1.00 98.19 93 PHE A O 1
ATOM 741 N N . LEU A 1 94 ? -16.775 -8.891 8.183 1.00 97.31 94 LEU A N 1
ATOM 742 C CA . LEU A 1 94 ? -16.983 -10.109 7.386 1.00 97.31 94 LEU A CA 1
ATOM 743 C C . LEU A 1 94 ? -17.985 -11.094 8.005 1.00 97.31 94 LEU A C 1
ATOM 745 O O . LEU A 1 94 ? -18.385 -12.059 7.358 1.00 97.31 94 LEU A O 1
ATOM 749 N N . THR A 1 95 ? -18.389 -10.860 9.255 1.00 97.56 95 THR A N 1
ATOM 750 C CA . THR A 1 95 ? -19.389 -11.655 9.978 1.00 97.56 95 THR A CA 1
ATOM 751 C C . THR A 1 95 ? -20.332 -10.744 10.748 1.00 97.56 95 THR A C 1
ATOM 753 O O . THR A 1 95 ? -19.951 -9.642 11.165 1.00 97.56 95 THR A O 1
ATOM 756 N N . ARG A 1 96 ? -21.556 -11.213 11.000 1.00 96.94 96 ARG A N 1
ATOM 757 C CA . ARG A 1 96 ? -22.527 -10.495 11.826 1.00 96.94 96 ARG A CA 1
ATOM 758 C C . ARG A 1 96 ? -22.003 -10.283 13.244 1.00 96.94 96 ARG A C 1
ATOM 760 O O . ARG A 1 96 ? -22.084 -9.173 13.749 1.00 96.94 96 ARG A O 1
ATOM 767 N N . ALA A 1 97 ? -21.357 -11.293 13.825 1.00 95.88 97 ALA A N 1
ATOM 768 C CA . ALA A 1 97 ? -20.745 -11.192 15.149 1.00 95.88 97 ALA A CA 1
ATOM 769 C C . ALA A 1 97 ? -19.663 -10.096 15.231 1.00 95.88 97 ALA A C 1
ATOM 771 O O . ALA A 1 97 ? -19.565 -9.392 16.237 1.00 95.88 97 ALA A O 1
ATOM 772 N N . ALA A 1 98 ? -18.851 -9.923 14.179 1.00 96.75 98 ALA A N 1
ATOM 773 C CA . ALA A 1 98 ? -17.862 -8.847 14.130 1.00 96.75 98 ALA A CA 1
ATOM 774 C C . ALA A 1 98 ? -18.525 -7.463 14.050 1.00 96.75 98 ALA A C 1
ATOM 776 O O . ALA A 1 98 ? -18.072 -6.541 14.729 1.00 96.75 98 ALA A O 1
ATOM 777 N N . TYR A 1 99 ? -19.604 -7.335 13.272 1.00 97.62 99 TYR A N 1
ATOM 778 C CA . TYR A 1 99 ? -20.364 -6.090 13.155 1.00 97.62 99 TYR A CA 1
ATOM 779 C C . TYR A 1 99 ? -21.098 -5.730 14.451 1.00 97.62 99 TYR A C 1
ATOM 781 O O . TYR A 1 99 ? -20.989 -4.603 14.928 1.00 97.62 99 TYR A O 1
ATOM 789 N N . ASP A 1 100 ? -21.783 -6.693 15.069 1.00 96.56 100 ASP A N 1
ATOM 790 C CA . ASP A 1 100 ? -22.512 -6.480 16.320 1.00 96.56 100 ASP A CA 1
ATOM 791 C C . ASP A 1 100 ? -21.549 -6.047 17.441 1.00 96.56 100 ASP A C 1
ATOM 793 O O . ASP A 1 100 ? -21.842 -5.103 18.170 1.00 96.56 100 ASP A O 1
ATOM 797 N N . ARG A 1 101 ? -20.347 -6.644 17.526 1.00 95.31 101 ARG A N 1
ATOM 798 C CA . ARG A 1 101 ? -19.297 -6.214 18.472 1.00 95.31 101 ARG A CA 1
ATOM 799 C C . ARG A 1 101 ? -18.872 -4.757 18.259 1.00 95.31 101 ARG A C 1
ATOM 801 O O . ARG A 1 101 ? -18.629 -4.036 19.233 1.00 95.31 101 ARG A O 1
ATOM 808 N N . TYR A 1 102 ? -18.721 -4.343 17.003 1.00 95.69 102 TYR A N 1
ATOM 809 C CA . TYR A 1 102 ? -18.364 -2.968 16.659 1.00 95.69 102 TYR A CA 1
ATOM 810 C C . TYR A 1 102 ? -19.453 -1.978 17.092 1.00 95.69 102 TYR A C 1
ATOM 812 O O . TYR A 1 102 ? -19.126 -0.904 17.588 1.00 95.69 102 TYR A O 1
ATOM 820 N N . GLN A 1 103 ? -20.725 -2.366 16.977 1.00 95.56 103 GLN A N 1
ATOM 821 C CA . GLN A 1 103 ? -21.871 -1.523 17.333 1.00 95.56 103 GLN A CA 1
ATOM 822 C C . GLN A 1 103 ? -22.124 -1.387 18.842 1.00 95.56 103 GLN A C 1
ATOM 824 O O . GLN A 1 103 ? -22.872 -0.494 19.235 1.00 95.56 103 GLN A O 1
ATOM 829 N N . LEU A 1 104 ? -21.528 -2.241 19.686 1.00 95.19 104 LEU A N 1
ATOM 830 C CA . LEU A 1 104 ? -21.713 -2.160 21.140 1.00 95.19 104 LEU A CA 1
ATOM 831 C C . LEU A 1 104 ? -21.305 -0.789 21.687 1.00 95.19 104 LEU A C 1
ATOM 833 O O . LEU A 1 104 ? -20.301 -0.199 21.271 1.00 95.19 104 LEU A O 1
ATOM 837 N N . ASP A 1 105 ? -22.020 -0.310 22.697 1.00 92.88 105 ASP A N 1
ATOM 838 C CA . ASP A 1 105 ? -21.568 0.875 23.414 1.00 92.88 105 ASP A CA 1
ATOM 839 C C . ASP A 1 105 ? -20.362 0.565 24.326 1.00 92.88 105 ASP A C 1
ATOM 841 O O . ASP A 1 105 ? -19.874 -0.565 24.438 1.00 92.88 105 ASP A O 1
ATOM 845 N N . LYS A 1 106 ? -19.826 1.597 24.982 1.00 90.31 106 LYS A N 1
ATOM 846 C CA . LYS A 1 106 ? -18.656 1.461 25.859 1.00 90.31 106 LYS A CA 1
ATOM 847 C C . LYS A 1 106 ? -18.905 0.552 27.068 1.00 90.31 106 LYS A C 1
ATOM 849 O O . LYS A 1 106 ? -17.989 -0.158 27.485 1.00 90.31 106 LYS A O 1
ATOM 854 N N . ALA A 1 107 ? -20.099 0.598 27.652 1.00 91.69 107 ALA A N 1
ATOM 855 C CA . ALA A 1 107 ? -20.441 -0.186 28.832 1.00 91.69 107 ALA A CA 1
ATOM 856 C C . ALA A 1 107 ? -20.676 -1.655 28.460 1.00 91.69 107 ALA A C 1
ATOM 858 O O . ALA A 1 107 ? -20.129 -2.547 29.112 1.00 91.69 107 ALA A O 1
ATOM 859 N N . GLU A 1 108 ? -21.423 -1.905 27.389 1.00 93.38 108 GLU A N 1
ATOM 860 C CA . GLU A 1 108 ? -21.674 -3.242 26.848 1.00 93.38 108 GLU A CA 1
ATOM 861 C C . GLU A 1 108 ? -20.373 -3.918 26.412 1.00 93.38 108 GLU A C 1
ATOM 863 O O . GLU A 1 108 ? -20.127 -5.084 26.729 1.00 93.38 108 GLU A O 1
ATOM 868 N N . PHE A 1 109 ? -19.487 -3.173 25.751 1.00 91.75 109 PHE A N 1
ATOM 869 C CA . PHE A 1 109 ? -18.195 -3.696 25.332 1.00 91.75 109 PHE A CA 1
ATOM 870 C C . PHE A 1 109 ? -17.280 -4.050 26.502 1.00 91.75 109 PHE A C 1
ATOM 872 O O . PHE A 1 109 ? -16.623 -5.090 26.474 1.00 91.75 109 PHE A O 1
ATOM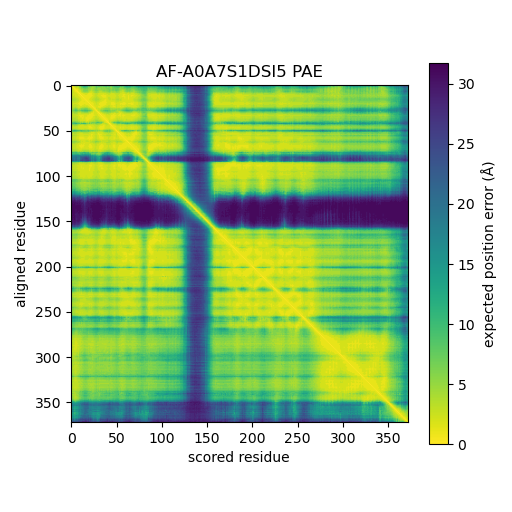 879 N N . ALA A 1 110 ? -17.251 -3.220 27.547 1.00 90.50 110 ALA A N 1
ATOM 880 C CA . ALA A 1 110 ? -16.487 -3.519 28.753 1.00 90.50 110 ALA A CA 1
ATOM 881 C C . ALA A 1 110 ? -16.982 -4.813 29.424 1.00 90.50 110 ALA A C 1
ATOM 883 O O . ALA A 1 110 ? -16.170 -5.628 29.862 1.00 90.50 110 ALA A O 1
ATOM 884 N N . GLN A 1 111 ? -18.301 -5.043 29.447 1.00 91.00 111 GLN A N 1
ATOM 885 C CA . GLN A 1 111 ? -18.872 -6.300 29.939 1.00 91.00 111 GLN A CA 1
ATOM 886 C C . GLN A 1 111 ? -18.494 -7.490 29.053 1.00 91.00 111 GLN A C 1
ATOM 888 O O . GLN A 1 111 ? -18.148 -8.547 29.579 1.00 91.00 111 GLN A O 1
ATOM 893 N N . LEU A 1 112 ? -18.529 -7.331 27.725 1.00 91.44 112 LEU A N 1
ATOM 894 C CA . LEU A 1 112 ? -18.108 -8.376 26.792 1.00 91.44 112 LEU A CA 1
ATOM 895 C C . LEU A 1 112 ? -16.633 -8.745 27.000 1.00 91.44 112 LEU A C 1
ATOM 897 O O . LEU A 1 112 ? -16.320 -9.921 27.150 1.00 91.44 112 LEU A O 1
ATOM 901 N N . LYS A 1 113 ? -15.738 -7.753 27.067 1.00 89.56 113 LYS A N 1
ATOM 902 C CA . LYS A 1 113 ? -14.303 -7.954 27.333 1.00 89.56 113 LYS A CA 1
ATOM 903 C C . LYS A 1 113 ? -14.067 -8.683 28.655 1.00 89.56 113 LYS A C 1
ATOM 905 O O . LYS A 1 113 ? -13.272 -9.615 28.685 1.00 89.56 113 LYS A O 1
ATOM 910 N N . ALA A 1 114 ? -14.770 -8.297 29.723 1.00 90.25 114 ALA A N 1
ATOM 911 C CA . ALA A 1 114 ? -14.653 -8.963 31.019 1.00 90.25 114 ALA A CA 1
ATOM 912 C C . ALA A 1 114 ? -15.030 -10.452 30.933 1.00 90.25 114 ALA A C 1
ATOM 914 O O . ALA A 1 114 ? -14.287 -11.291 31.434 1.00 90.25 114 ALA A O 1
ATOM 915 N N . ARG A 1 115 ? -16.120 -10.784 30.227 1.00 90.38 115 ARG A N 1
ATOM 916 C CA . ARG A 1 115 ? -16.520 -12.181 29.982 1.00 90.38 115 ARG A CA 1
ATOM 917 C C . ARG A 1 115 ? -15.486 -12.939 29.150 1.00 90.38 115 ARG A C 1
ATOM 919 O O . ARG A 1 115 ? -15.087 -14.026 29.533 1.00 90.38 115 ARG A O 1
ATOM 926 N N . GLU A 1 116 ? -14.979 -12.342 28.070 1.00 89.06 116 GLU A N 1
ATOM 927 C CA . GLU A 1 116 ? -13.936 -12.962 27.234 1.00 89.06 116 GLU A CA 1
ATOM 928 C C . GLU A 1 116 ? -12.636 -13.231 28.010 1.00 89.06 116 GLU A C 1
ATOM 930 O O . GLU A 1 116 ? -11.920 -14.191 27.722 1.00 89.06 116 GLU A O 1
ATOM 935 N N . GLU A 1 117 ? -12.288 -12.376 28.973 1.00 87.94 117 GLU A N 1
ATOM 936 C CA . GLU A 1 117 ? -11.145 -12.602 29.858 1.00 87.94 117 GLU A CA 1
ATOM 937 C C . GLU A 1 117 ? -11.396 -13.703 30.890 1.00 87.94 117 GLU A C 1
ATOM 939 O O . GLU A 1 117 ? -10.460 -14.434 31.222 1.00 87.94 117 GLU A O 1
ATOM 944 N N . GLU A 1 118 ? -12.616 -13.811 31.419 1.00 87.00 118 GLU A N 1
ATOM 945 C CA . GLU A 1 118 ? -13.027 -14.910 32.301 1.00 87.00 118 GLU A CA 1
ATOM 946 C C . GLU A 1 118 ? -12.984 -16.248 31.551 1.00 87.00 118 GLU A C 1
ATOM 948 O O . GLU A 1 118 ? -12.301 -17.167 32.005 1.00 87.00 118 GLU A O 1
ATOM 953 N N . ASP A 1 119 ? -13.566 -16.312 30.351 1.00 85.88 119 ASP A N 1
ATOM 954 C CA . ASP A 1 119 ? -13.571 -17.508 29.502 1.00 85.88 119 ASP A CA 1
ATOM 955 C C . ASP A 1 119 ? -12.139 -17.965 29.164 1.00 85.88 119 ASP A C 1
ATOM 957 O O . ASP A 1 119 ? -11.797 -19.137 29.321 1.00 85.88 119 ASP A O 1
ATOM 961 N N . LYS A 1 120 ? -11.241 -17.034 28.803 1.00 82.06 120 LYS A N 1
ATOM 962 C CA . LYS A 1 120 ? -9.819 -17.349 28.548 1.00 82.06 120 LYS A CA 1
ATOM 963 C C . LYS A 1 120 ? -9.080 -17.864 29.786 1.00 82.06 120 LYS A C 1
ATOM 965 O O . LYS A 1 120 ? -8.157 -18.672 29.660 1.00 82.06 120 LYS A O 1
ATOM 970 N N . LYS A 1 121 ? -9.429 -17.378 30.982 1.00 77.88 121 LYS A N 1
ATOM 971 C CA . LYS A 1 121 ? -8.832 -17.843 32.249 1.00 77.88 121 LYS A CA 1
ATOM 972 C C . LYS A 1 121 ? -9.321 -19.240 32.625 1.00 77.88 121 LYS A C 1
ATOM 974 O O . LYS A 1 121 ? -8.578 -19.961 33.293 1.00 77.88 121 LYS A O 1
ATOM 979 N N . ASP A 1 122 ? -10.527 -19.611 32.211 1.00 71.75 122 ASP A N 1
ATOM 980 C CA . ASP A 1 122 ? -11.087 -20.939 32.449 1.00 71.75 122 ASP A CA 1
ATOM 981 C C . ASP A 1 122 ? -10.615 -21.964 31.405 1.00 71.75 122 ASP A C 1
ATOM 983 O O . ASP A 1 122 ? -10.266 -23.084 31.786 1.00 71.75 122 ASP A O 1
ATOM 987 N N . GLU A 1 123 ? -10.454 -21.572 30.136 1.00 64.88 123 GLU A N 1
ATOM 988 C CA . GLU A 1 123 ? -9.796 -22.396 29.106 1.00 64.88 123 GLU A CA 1
ATOM 989 C C . GLU A 1 123 ? -8.331 -22.699 29.475 1.00 64.88 123 GLU A C 1
ATOM 991 O O . GLU A 1 123 ? -7.905 -23.853 29.445 1.00 64.88 123 GLU A O 1
ATOM 996 N N . GLY A 1 124 ? -7.575 -21.703 29.958 1.00 51.69 124 GLY A N 1
ATOM 997 C CA . GLY A 1 124 ? -6.184 -21.887 30.400 1.00 51.69 124 GLY A CA 1
ATOM 998 C C . GLY A 1 124 ? -5.997 -22.791 31.631 1.00 51.69 124 GLY A C 1
ATOM 999 O O . GLY A 1 124 ? -4.875 -23.202 31.917 1.00 51.69 124 GLY A O 1
ATOM 1000 N N . LYS A 1 125 ? -7.070 -23.124 32.364 1.00 49.69 125 LYS A N 1
ATOM 1001 C CA . LYS A 1 125 ? -7.041 -24.076 33.493 1.00 49.69 125 LYS A CA 1
ATOM 1002 C C . LYS A 1 125 ? -7.407 -25.507 33.092 1.00 49.69 125 LYS A C 1
ATOM 1004 O O . LYS A 1 125 ? -7.198 -26.416 33.897 1.00 49.69 125 LYS A O 1
ATOM 1009 N N . GLN A 1 126 ? -7.960 -25.729 31.898 1.00 40.53 126 GLN A N 1
ATOM 1010 C CA . GLN A 1 126 ? -8.276 -27.079 31.415 1.00 40.53 126 GLN A CA 1
ATOM 1011 C C . GLN A 1 126 ? -7.073 -27.801 30.791 1.00 40.53 126 GLN A C 1
ATOM 1013 O O . GLN A 1 126 ? -7.051 -29.031 30.825 1.00 40.53 126 GLN A O 1
ATOM 1018 N N . ASP A 1 127 ? -6.050 -27.072 30.337 1.00 40.84 127 ASP A N 1
ATOM 1019 C CA . ASP A 1 127 ? -4.840 -27.649 29.725 1.00 40.84 127 ASP A CA 1
ATOM 1020 C C . ASP A 1 127 ? -3.764 -28.113 30.731 1.00 40.84 127 ASP A C 1
ATOM 1022 O O . ASP A 1 127 ? -2.769 -28.716 30.335 1.00 40.84 127 ASP A O 1
ATOM 1026 N N . ASP A 1 128 ? -3.971 -27.910 32.040 1.00 37.53 128 ASP A N 1
ATOM 1027 C CA . ASP A 1 128 ? -2.987 -28.219 33.095 1.00 37.53 128 ASP A CA 1
ATOM 1028 C C . ASP A 1 128 ? -3.447 -29.361 34.030 1.00 37.53 128 ASP A C 1
ATOM 1030 O O . ASP A 1 128 ? -3.325 -29.311 35.259 1.00 37.53 128 ASP A O 1
ATOM 1034 N N . LYS A 1 129 ? -4.010 -30.434 33.450 1.00 31.06 129 LYS A N 1
ATOM 1035 C CA . LYS A 1 129 ? -4.207 -31.714 34.155 1.00 31.06 129 LYS A CA 1
ATOM 1036 C C . LYS A 1 129 ? -3.114 -32.715 33.760 1.00 31.06 129 LYS A C 1
ATOM 1038 O O . LYS A 1 129 ? -3.037 -33.098 32.594 1.00 31.06 129 LYS A O 1
ATOM 1043 N N . PRO A 1 130 ? -2.290 -33.198 34.710 1.00 34.88 130 PRO A N 1
ATOM 1044 C CA . PRO A 1 130 ? -1.208 -34.121 34.403 1.00 34.88 130 PRO A CA 1
ATOM 1045 C C . PRO A 1 130 ? -1.785 -35.475 33.980 1.00 34.88 130 PRO A C 1
ATOM 1047 O O . PRO A 1 130 ? -2.478 -36.137 34.753 1.00 34.88 130 PRO A O 1
ATOM 1050 N N . ALA A 1 131 ? -1.488 -35.888 32.747 1.00 33.12 131 ALA A N 1
ATOM 1051 C CA . ALA A 1 131 ? -1.734 -37.246 32.288 1.00 33.12 131 ALA A CA 1
ATOM 1052 C C . ALA A 1 131 ? -0.899 -38.222 33.134 1.00 33.12 131 ALA A C 1
ATOM 1054 O O . ALA A 1 131 ? 0.335 -38.193 33.143 1.00 33.12 131 ALA A O 1
ATOM 1055 N N . ASP A 1 132 ? -1.615 -39.048 33.888 1.00 32.72 132 ASP A N 1
ATOM 1056 C CA . ASP A 1 132 ? -1.087 -39.991 34.859 1.00 32.72 132 ASP A CA 1
ATOM 1057 C C . ASP A 1 132 ? -0.229 -41.086 34.199 1.00 32.72 132 ASP A C 1
ATOM 1059 O O . ASP A 1 132 ? -0.552 -41.635 33.142 1.00 32.72 132 ASP A O 1
ATOM 1063 N N . LYS A 1 133 ? 0.883 -41.421 34.857 1.00 37.59 133 LYS A N 1
ATOM 1064 C CA . LYS A 1 133 ? 1.845 -42.455 34.451 1.00 37.59 133 LYS A CA 1
ATOM 1065 C C . LYS A 1 133 ? 1.334 -43.858 34.795 1.00 37.59 133 LYS A C 1
ATOM 1067 O O . LYS A 1 133 ? 1.003 -44.105 35.947 1.00 37.59 133 LYS A O 1
ATOM 1072 N N . LYS A 1 134 ? 1.495 -44.812 33.868 1.00 30.30 134 LYS A N 1
ATOM 1073 C CA . LYS A 1 134 ? 1.867 -46.237 34.092 1.00 30.30 134 LYS A CA 1
ATOM 1074 C C . LYS A 1 134 ? 2.416 -46.781 32.757 1.00 30.30 134 LYS A C 1
ATOM 1076 O O . LYS A 1 134 ? 1.689 -46.804 31.779 1.00 30.30 134 LYS A O 1
ATOM 1081 N N . ALA A 1 135 ? 3.741 -46.889 32.590 1.00 30.78 135 ALA A N 1
ATOM 1082 C CA . ALA A 1 135 ? 4.602 -48.054 32.881 1.00 30.78 135 ALA A CA 1
ATOM 1083 C C . ALA A 1 135 ? 4.371 -49.226 31.904 1.00 30.78 135 ALA A C 1
ATOM 1085 O O . ALA A 1 135 ? 3.231 -49.605 31.702 1.00 30.78 135 ALA A O 1
ATOM 1086 N N . ALA A 1 136 ? 5.344 -49.932 31.331 1.00 29.78 136 ALA A N 1
ATOM 1087 C CA . ALA A 1 136 ? 6.783 -49.817 31.090 1.00 29.78 136 ALA A CA 1
ATOM 1088 C C . ALA A 1 136 ? 7.119 -51.093 30.284 1.00 29.78 136 ALA A C 1
ATOM 1090 O O . ALA A 1 136 ? 6.669 -52.150 30.707 1.00 29.78 136 ALA A O 1
ATOM 1091 N N . ASP A 1 137 ? 7.920 -51.045 29.213 1.00 27.25 137 ASP A N 1
ATOM 1092 C CA . ASP A 1 137 ? 8.892 -52.124 28.968 1.00 27.25 137 ASP A CA 1
ATOM 1093 C C . ASP A 1 137 ? 10.045 -51.726 28.031 1.00 27.25 137 ASP A C 1
ATOM 1095 O O . ASP A 1 137 ? 9.936 -50.822 27.203 1.00 27.25 137 ASP A O 1
ATOM 1099 N N . LYS A 1 138 ? 11.206 -52.339 28.282 1.00 30.78 138 LYS A N 1
ATOM 1100 C CA . LYS A 1 138 ? 12.566 -51.846 27.999 1.00 30.78 138 LYS A CA 1
ATOM 1101 C C . LYS A 1 138 ? 13.275 -52.513 26.795 1.00 30.78 138 LYS A C 1
ATOM 1103 O O . LYS A 1 138 ? 13.479 -53.717 26.829 1.00 30.78 138 LYS A O 1
ATOM 1108 N N . LYS A 1 139 ? 13.920 -51.651 25.974 1.00 31.47 139 LYS A N 1
ATOM 1109 C CA . LYS A 1 139 ? 15.334 -51.690 25.454 1.00 31.47 139 LYS A CA 1
ATOM 1110 C C . LYS A 1 139 ? 15.781 -52.725 24.373 1.00 31.47 139 LYS A C 1
ATOM 1112 O O . LYS A 1 139 ? 15.203 -53.799 24.320 1.00 31.47 139 LYS A O 1
ATOM 1117 N N . PRO A 1 140 ? 16.970 -52.546 23.710 1.00 44.56 140 PRO A N 1
ATOM 1118 C CA . PRO A 1 140 ? 17.691 -51.318 23.264 1.00 44.56 140 PRO A CA 1
ATOM 1119 C C . PRO A 1 140 ? 18.465 -51.414 21.895 1.00 44.56 140 PRO A C 1
ATOM 1121 O O . PRO A 1 140 ? 18.563 -52.483 21.304 1.00 44.56 140 PRO A O 1
ATOM 1124 N N . SER A 1 141 ? 19.151 -50.300 21.535 1.00 28.42 141 SER A N 1
ATOM 1125 C CA . SER A 1 141 ? 20.341 -50.088 20.637 1.00 28.42 141 SER A CA 1
ATOM 1126 C C . SER A 1 141 ? 20.152 -50.146 19.101 1.00 28.42 141 SER A C 1
ATOM 1128 O O . SER A 1 141 ? 19.452 -51.020 18.624 1.00 28.42 141 SER A O 1
ATOM 1130 N N . ASP A 1 142 ? 20.724 -49.265 18.252 1.00 27.80 142 ASP A N 1
ATOM 1131 C CA . ASP A 1 142 ? 22.004 -48.524 18.335 1.00 27.80 142 ASP A CA 1
ATOM 1132 C C . ASP A 1 142 ? 22.091 -47.195 17.501 1.00 27.80 142 ASP A C 1
ATOM 1134 O O . ASP A 1 142 ? 21.477 -47.056 16.450 1.00 27.80 142 ASP A O 1
ATOM 1138 N N . LYS A 1 143 ? 22.898 -46.253 18.039 1.00 29.45 143 LYS A N 1
ATOM 1139 C CA . LYS A 1 143 ? 23.647 -45.030 17.574 1.00 29.45 143 LYS A CA 1
ATOM 1140 C C . LYS A 1 143 ? 23.518 -44.478 16.117 1.00 29.45 143 LYS A C 1
ATOM 1142 O O . LYS A 1 143 ? 23.760 -45.221 15.181 1.00 29.45 143 LYS A O 1
ATOM 1147 N N . LYS A 1 144 ? 23.139 -43.191 15.883 1.00 29.06 144 LYS A N 1
ATOM 1148 C CA . LYS A 1 144 ? 23.875 -41.858 15.855 1.00 29.06 144 LYS A CA 1
ATOM 1149 C C . LYS A 1 144 ? 24.715 -41.588 14.563 1.00 29.06 144 LYS A C 1
ATOM 1151 O O . LYS A 1 144 ? 25.251 -42.572 14.070 1.00 29.06 144 LYS A O 1
ATOM 1156 N N . PRO A 1 145 ? 25.014 -40.332 14.098 1.00 39.03 145 PRO A N 1
ATOM 1157 C CA . PRO A 1 145 ? 24.505 -38.973 14.426 1.00 39.03 145 PRO A CA 1
ATOM 1158 C C . PRO A 1 145 ? 24.248 -37.968 13.244 1.00 39.03 145 PRO A C 1
ATOM 1160 O O . PRO A 1 145 ? 24.801 -38.090 12.163 1.00 39.03 145 PRO A O 1
ATOM 1163 N N . GLU A 1 146 ? 23.510 -36.896 13.587 1.00 26.55 146 GLU A N 1
ATOM 1164 C CA . GLU A 1 146 ? 23.690 -35.447 13.279 1.00 26.55 146 GLU A CA 1
ATOM 1165 C C . GLU A 1 146 ? 23.581 -34.862 11.847 1.00 26.55 146 GLU A C 1
ATOM 1167 O O . GLU A 1 146 ? 24.502 -34.912 11.042 1.00 26.55 146 GLU A O 1
ATOM 1172 N N . GLY A 1 147 ? 22.517 -34.068 11.660 1.00 28.58 147 GLY A N 1
ATOM 1173 C CA . GLY A 1 147 ? 22.470 -32.844 10.851 1.00 28.58 147 GLY A CA 1
ATOM 1174 C C . GLY A 1 147 ? 21.422 -31.905 11.463 1.00 28.58 147 GLY A C 1
ATOM 1175 O O . GLY A 1 147 ? 20.255 -32.268 11.549 1.00 28.58 147 GLY A O 1
ATOM 1176 N N . LYS A 1 148 ? 21.859 -30.766 12.012 1.00 28.16 148 LYS A N 1
ATOM 1177 C CA . LYS A 1 148 ? 21.057 -29.821 12.809 1.00 28.16 148 LYS A CA 1
ATOM 1178 C C . LYS A 1 148 ? 20.081 -29.044 11.922 1.00 28.16 148 LYS A C 1
ATOM 1180 O O . LYS A 1 148 ? 20.537 -28.226 11.132 1.00 28.16 148 LYS A O 1
ATOM 1185 N N . ASP A 1 149 ? 18.782 -29.224 12.140 1.00 26.86 149 ASP A N 1
ATOM 1186 C CA . ASP A 1 149 ? 17.760 -28.280 11.689 1.00 26.86 149 ASP A CA 1
ATOM 1187 C C . ASP A 1 149 ? 17.207 -27.542 12.915 1.00 26.86 149 ASP A C 1
ATOM 1189 O O . ASP A 1 149 ? 16.748 -28.147 13.891 1.00 26.86 149 ASP A O 1
ATOM 1193 N N . ALA A 1 150 ? 17.396 -26.228 12.928 1.00 33.94 150 ALA A N 1
ATOM 1194 C CA . ALA A 1 150 ? 17.094 -25.374 14.061 1.00 33.94 150 ALA A CA 1
ATOM 1195 C C . ALA A 1 150 ? 15.623 -24.946 14.006 1.00 33.94 150 ALA A C 1
ATOM 1197 O O . ALA A 1 150 ? 15.261 -24.006 13.311 1.00 33.94 150 ALA A O 1
ATOM 1198 N N . GLY A 1 151 ? 14.807 -25.661 14.782 1.00 29.22 151 GLY A N 1
ATOM 1199 C CA . GLY A 1 151 ? 13.538 -25.253 15.390 1.00 29.22 151 GLY A CA 1
ATOM 1200 C C . GLY A 1 151 ? 12.798 -24.051 14.799 1.00 29.22 151 GLY A C 1
ATOM 1201 O O . GLY A 1 151 ? 12.916 -22.936 15.310 1.00 29.22 151 GLY A O 1
ATOM 1202 N N . LYS A 1 152 ? 11.889 -24.321 13.857 1.00 29.64 152 LYS A N 1
ATOM 1203 C CA . LYS A 1 152 ? 10.644 -23.552 13.757 1.00 29.64 152 LYS A CA 1
ATOM 1204 C C . LYS A 1 152 ? 9.814 -23.868 15.002 1.00 29.64 152 LYS A C 1
ATOM 1206 O O . LYS A 1 152 ? 9.375 -24.997 15.193 1.00 29.64 152 LYS A O 1
ATOM 1211 N N . LYS A 1 153 ? 9.648 -22.877 15.879 1.00 29.42 153 LYS A N 1
ATOM 1212 C CA . LYS A 1 153 ? 8.517 -22.857 16.807 1.00 29.42 153 LYS A CA 1
ATOM 1213 C C . LYS A 1 153 ? 7.270 -22.763 15.938 1.00 29.42 153 LYS A C 1
ATOM 1215 O O . LYS A 1 153 ? 7.116 -21.762 15.246 1.00 29.42 153 LYS A O 1
ATOM 1220 N N . ASP A 1 154 ? 6.449 -23.805 15.949 1.00 32.09 154 ASP A N 1
ATOM 1221 C CA . ASP A 1 154 ? 5.126 -23.774 15.341 1.00 32.09 154 ASP A CA 1
ATOM 1222 C C . ASP A 1 154 ? 4.333 -22.623 15.971 1.00 32.09 154 ASP A C 1
ATOM 1224 O O . ASP A 1 154 ? 3.990 -22.644 17.157 1.00 32.09 154 ASP A O 1
ATOM 1228 N N . GLU A 1 155 ? 4.111 -21.575 15.180 1.00 39.19 155 GLU A N 1
ATOM 1229 C CA . GLU A 1 155 ? 3.066 -20.599 15.449 1.00 39.19 155 GLU A CA 1
ATOM 1230 C C . GL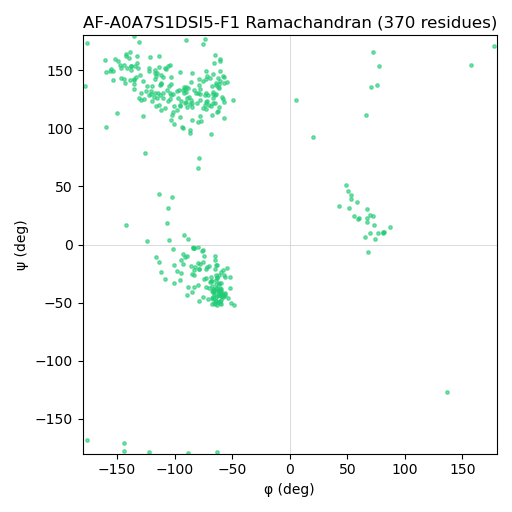U A 1 155 ? 1.717 -21.335 15.453 1.00 39.19 155 GLU A C 1
ATOM 1232 O O . GLU A 1 155 ? 1.508 -22.238 14.635 1.00 39.19 155 GLU A O 1
ATOM 1237 N N . PRO A 1 156 ? 0.787 -20.991 16.360 1.00 43.22 156 PRO A N 1
ATOM 1238 C CA . PRO A 1 156 ? -0.544 -21.576 16.333 1.00 43.22 156 PRO A CA 1
ATOM 1239 C C . PRO A 1 156 ? -1.184 -21.290 14.971 1.00 43.22 156 PRO A C 1
ATOM 1241 O O . PRO A 1 156 ? -1.259 -20.136 14.551 1.00 43.22 156 PRO A O 1
ATOM 1244 N N . ALA A 1 157 ? -1.62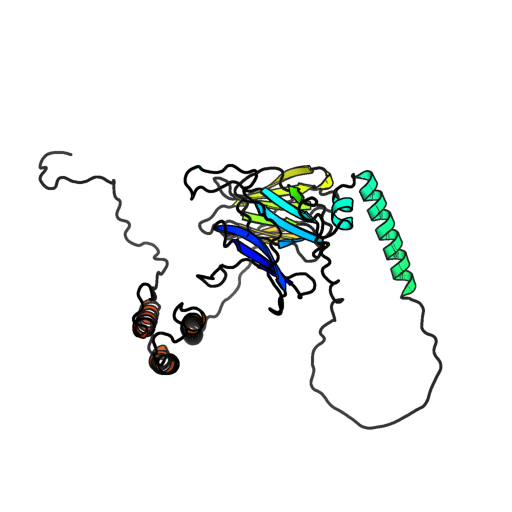3 -22.349 14.283 1.00 53.84 157 ALA A N 1
ATOM 1245 C CA . ALA A 1 157 ? -2.258 -22.251 12.974 1.00 53.84 157 ALA A CA 1
ATOM 1246 C C . ALA A 1 157 ? -3.374 -21.193 13.002 1.00 53.84 157 ALA A C 1
ATOM 1248 O O . ALA A 1 157 ? -4.278 -21.252 13.842 1.00 53.84 157 ALA A O 1
ATOM 1249 N N . ALA A 1 158 ? -3.286 -20.210 12.103 1.00 71.25 158 ALA A N 1
ATOM 1250 C CA . ALA A 1 158 ? -4.244 -19.118 12.029 1.00 71.25 158 ALA A CA 1
ATOM 1251 C C . ALA A 1 158 ? -5.671 -19.654 11.824 1.00 71.25 158 ALA A C 1
ATOM 1253 O O . ALA A 1 158 ? -5.901 -20.610 11.075 1.00 71.25 158 ALA A O 1
ATOM 1254 N N . LYS A 1 159 ? -6.641 -19.048 12.520 1.00 83.38 159 LYS A N 1
ATOM 1255 C CA . LYS A 1 159 ? -8.053 -19.432 12.400 1.00 83.38 159 LYS A CA 1
ATOM 1256 C C . LYS A 1 159 ? -8.515 -19.210 10.951 1.00 83.38 159 LYS A C 1
ATOM 1258 O O . LYS A 1 159 ? -8.174 -18.170 10.391 1.00 83.38 159 LYS A O 1
ATOM 1263 N N . PRO A 1 160 ? -9.294 -20.138 10.358 1.00 89.31 160 PRO A N 1
ATOM 1264 C CA . PRO A 1 160 ? -9.803 -19.970 9.000 1.00 89.31 160 PRO A CA 1
ATOM 1265 C C . PRO A 1 160 ? -10.554 -18.648 8.833 1.00 89.31 160 PRO A C 1
ATOM 1267 O O . PRO A 1 160 ? -11.328 -18.267 9.718 1.00 89.31 160 PRO A O 1
ATOM 1270 N N . LEU A 1 161 ? -10.364 -17.980 7.695 1.00 93.94 161 LEU A N 1
ATOM 1271 C CA . LEU A 1 161 ? -11.114 -16.777 7.359 1.00 93.94 161 LEU A CA 1
ATOM 1272 C C . LEU A 1 161 ? -12.593 -17.139 7.179 1.00 93.94 161 LEU A C 1
ATOM 1274 O O . LEU A 1 161 ? -12.950 -17.957 6.329 1.00 93.94 161 LEU A O 1
ATOM 1278 N N . VAL A 1 162 ? -13.461 -16.501 7.960 1.00 95.19 162 VAL A N 1
ATOM 1279 C CA . VAL A 1 162 ? -14.913 -16.677 7.861 1.00 95.19 162 VAL A CA 1
ATOM 1280 C C . VAL A 1 162 ? -15.511 -15.448 7.194 1.00 95.19 162 VAL A C 1
ATOM 1282 O O . VAL A 1 162 ? -15.336 -14.334 7.683 1.00 95.19 162 VAL A O 1
ATOM 1285 N N . VAL A 1 163 ? -16.232 -15.659 6.089 1.00 95.44 163 VAL A N 1
ATOM 1286 C CA . VAL A 1 163 ? -16.965 -14.596 5.394 1.00 95.44 163 VAL A CA 1
ATOM 1287 C C . VAL A 1 163 ? -18.414 -15.010 5.192 1.00 95.44 163 VAL A C 1
ATOM 1289 O O . VAL A 1 163 ? -18.711 -15.890 4.384 1.00 95.44 163 VAL A O 1
ATOM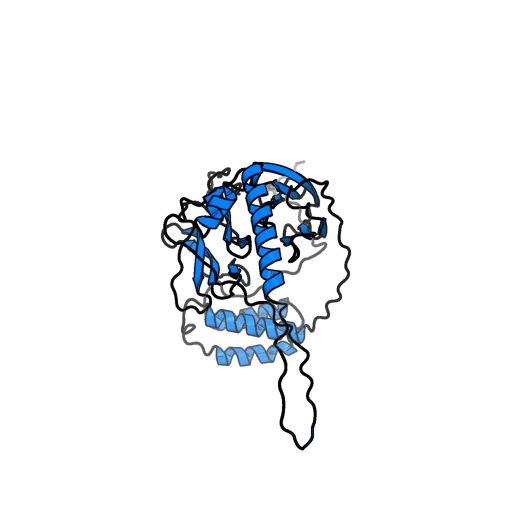 1292 N N . GLU A 1 164 ? -19.318 -14.347 5.898 1.00 96.25 164 GLU A N 1
ATOM 1293 C CA . GLU A 1 164 ? -20.760 -14.465 5.699 1.00 96.25 164 GLU A CA 1
ATOM 1294 C C . GLU A 1 164 ? -21.145 -13.605 4.494 1.00 96.25 164 GLU A C 1
ATOM 1296 O O . GLU A 1 164 ? -21.131 -12.388 4.586 1.00 96.25 164 GLU A O 1
ATOM 1301 N N . ALA A 1 165 ? -21.437 -14.201 3.337 1.00 91.19 165 ALA A N 1
ATOM 1302 C CA . ALA A 1 165 ? -21.637 -13.427 2.105 1.00 91.19 165 ALA A CA 1
ATOM 1303 C C . ALA A 1 165 ? -22.922 -12.578 2.104 1.00 91.19 165 ALA A C 1
ATOM 1305 O O . ALA A 1 165 ? -22.956 -11.508 1.501 1.00 91.19 165 ALA A O 1
ATOM 1306 N N . GLU A 1 166 ? -23.972 -13.054 2.768 1.00 93.88 166 GLU A N 1
ATOM 1307 C CA . GLU A 1 166 ? -25.264 -12.371 2.851 1.00 93.88 166 GLU A CA 1
ATOM 1308 C C . GLU A 1 166 ? -25.155 -11.128 3.748 1.00 93.88 166 GLU A C 1
ATOM 1310 O O . GLU A 1 166 ? -24.645 -11.218 4.867 1.00 93.88 166 GLU A O 1
ATOM 1315 N N . GLY A 1 167 ? -25.609 -9.971 3.250 1.00 92.69 167 GLY A N 1
ATOM 1316 C CA . GLY A 1 167 ? -25.632 -8.700 3.989 1.00 92.69 167 GLY A CA 1
ATOM 1317 C C . GLY A 1 167 ? -24.257 -8.075 4.258 1.00 92.69 167 GLY A C 1
ATOM 1318 O O . GLY A 1 167 ? -24.084 -7.376 5.255 1.00 92.69 167 GLY A O 1
ATOM 1319 N N . LEU A 1 168 ? -23.232 -8.355 3.438 1.00 93.50 168 LEU A N 1
ATOM 1320 C CA . LEU A 1 168 ? -21.913 -7.708 3.575 1.00 93.50 168 LEU A CA 1
ATOM 1321 C C . LEU A 1 168 ? -21.976 -6.189 3.381 1.00 93.50 168 LEU A C 1
ATOM 1323 O O . LEU A 1 168 ? -21.326 -5.459 4.126 1.00 93.50 168 LEU A O 1
ATOM 1327 N N . ASP A 1 169 ? -22.775 -5.730 2.426 1.00 92.56 169 ASP A N 1
ATOM 1328 C CA . ASP A 1 169 ? -23.025 -4.324 2.107 1.00 92.56 169 ASP A CA 1
ATOM 1329 C C . ASP A 1 169 ? -23.709 -3.565 3.256 1.00 92.56 169 ASP A C 1
ATOM 1331 O O . ASP A 1 169 ? -23.435 -2.385 3.476 1.00 92.56 169 ASP A O 1
ATOM 1335 N N . GLU A 1 170 ? -24.518 -4.259 4.059 1.00 95.00 170 GLU A N 1
ATOM 1336 C CA . GLU A 1 170 ? -25.146 -3.707 5.267 1.00 95.00 170 GLU A CA 1
ATOM 1337 C C . GLU A 1 170 ? -24.180 -3.614 6.463 1.00 95.00 170 GLU A C 1
ATOM 1339 O O . GLU A 1 170 ? -24.438 -2.893 7.429 1.00 95.00 170 GLU A O 1
ATOM 1344 N N . ARG A 1 171 ? -23.043 -4.322 6.416 1.00 96.94 171 ARG A N 1
ATOM 1345 C CA . ARG A 1 171 ? -22.027 -4.368 7.484 1.00 96.94 171 ARG A CA 1
ATOM 1346 C C . ARG A 1 171 ? -20.820 -3.492 7.165 1.00 96.94 171 ARG A C 1
ATOM 1348 O O . ARG A 1 171 ? -19.678 -3.877 7.421 1.00 96.94 171 ARG A O 1
ATOM 1355 N N . VAL A 1 172 ? -21.078 -2.307 6.620 1.00 97.12 172 VAL A N 1
ATOM 1356 C CA . VAL A 1 172 ? -20.063 -1.305 6.278 1.00 97.12 172 VAL A CA 1
ATOM 1357 C C . VAL A 1 172 ? -20.190 -0.084 7.186 1.00 97.12 172 VAL A C 1
ATOM 1359 O O . VAL A 1 172 ? -21.290 0.395 7.456 1.00 97.12 172 VAL A O 1
ATOM 1362 N N . ALA A 1 173 ? -19.059 0.445 7.650 1.00 96.94 173 ALA A N 1
ATOM 1363 C CA . ALA A 1 173 ? -18.993 1.683 8.420 1.00 96.94 173 ALA A CA 1
ATOM 1364 C C . ALA A 1 173 ? -17.850 2.579 7.928 1.00 96.94 173 ALA A C 1
ATOM 1366 O O . ALA A 1 173 ? -16.768 2.094 7.608 1.00 96.94 173 ALA A O 1
ATOM 1367 N N . ARG A 1 174 ? -18.076 3.897 7.912 1.00 96.94 174 ARG A N 1
ATOM 1368 C CA . ARG A 1 174 ? -16.990 4.880 7.810 1.00 96.94 174 ARG A CA 1
ATOM 1369 C C . ARG A 1 174 ? -16.253 4.928 9.147 1.00 96.94 174 ARG A C 1
ATOM 1371 O O . ARG A 1 174 ? -16.892 5.073 10.189 1.00 96.94 174 ARG A O 1
ATOM 1378 N N . LEU A 1 175 ? -14.933 4.800 9.107 1.00 97.94 175 LEU A N 1
ATOM 1379 C CA . LEU A 1 175 ? -14.075 4.744 10.290 1.00 97.94 175 LEU A CA 1
ATOM 1380 C C . LEU A 1 175 ? -13.235 6.012 10.477 1.00 97.94 175 LEU A C 1
ATOM 1382 O O . LEU A 1 175 ? -12.949 6.372 11.615 1.00 97.94 175 LEU A O 1
ATOM 1386 N N . SER A 1 176 ? -12.861 6.708 9.401 1.00 97.44 176 SER A N 1
ATOM 1387 C CA . SER A 1 176 ? -12.254 8.043 9.488 1.00 97.44 176 SER A CA 1
ATOM 1388 C C . SER A 1 176 ? -13.286 9.098 9.896 1.00 97.44 176 SER A C 1
ATOM 1390 O O . SER A 1 176 ? -14.448 9.051 9.488 1.00 97.44 176 SER A O 1
ATOM 1392 N N . THR A 1 177 ? -12.861 10.094 10.674 1.00 94.94 177 THR A N 1
ATOM 1393 C CA . THR A 1 177 ? -13.721 11.222 11.078 1.00 94.94 177 THR A CA 1
ATOM 1394 C C . THR A 1 177 ? -13.614 12.428 10.152 1.00 94.94 177 THR A C 1
ATOM 1396 O O . THR A 1 177 ? -14.486 13.294 10.179 1.00 94.94 177 THR A O 1
ATOM 1399 N N . VAL A 1 178 ? -12.561 12.490 9.337 1.00 91.81 178 VAL A N 1
ATOM 1400 C CA . VAL A 1 178 ? -12.282 13.582 8.402 1.00 91.81 178 VAL A CA 1
ATOM 1401 C C . VAL A 1 178 ? -11.861 12.975 7.069 1.00 91.81 178 VAL A C 1
ATOM 1403 O O . VAL A 1 178 ? -11.046 12.054 7.051 1.00 91.81 178 VAL A O 1
ATOM 1406 N N . SER A 1 179 ? -12.429 13.492 5.981 1.00 94.31 179 SER A N 1
ATOM 1407 C CA . SER A 1 179 ? -12.029 13.149 4.615 1.00 94.31 179 SER A CA 1
ATOM 1408 C C . SER A 1 179 ? -10.758 13.921 4.253 1.00 94.31 179 SER A C 1
ATOM 1410 O O . SER A 1 179 ? -10.620 15.083 4.640 1.00 94.31 179 SER A O 1
ATOM 1412 N N . GLY A 1 180 ? -9.833 13.306 3.522 1.00 93.69 180 GLY A N 1
ATOM 1413 C CA . GLY A 1 180 ? -8.612 13.989 3.092 1.00 93.69 180 GLY A CA 1
ATOM 1414 C C . GLY A 1 180 ? -7.726 13.140 2.193 1.00 93.69 180 GLY A C 1
ATOM 1415 O O . GLY A 1 180 ? -8.110 12.059 1.751 1.00 93.69 180 GLY A O 1
ATOM 1416 N N . ASP A 1 181 ? -6.502 13.606 1.968 1.00 93.50 181 ASP A N 1
ATOM 1417 C CA . ASP A 1 181 ? -5.474 12.897 1.204 1.00 93.50 181 ASP A CA 1
ATOM 1418 C C . ASP A 1 181 ? -4.798 11.819 2.080 1.00 93.50 181 ASP A C 1
ATOM 1420 O O . ASP A 1 181 ? -3.628 11.932 2.468 1.00 93.50 181 ASP A O 1
ATOM 1424 N N . ILE A 1 182 ? -5.576 10.800 2.464 1.00 95.56 182 ILE A N 1
ATOM 1425 C CA . ILE A 1 182 ? -5.139 9.689 3.320 1.00 95.56 182 ILE A CA 1
ATOM 1426 C C . ILE A 1 182 ? -4.201 8.771 2.531 1.00 95.56 182 ILE A C 1
ATOM 1428 O O . ILE A 1 182 ? -4.554 8.236 1.482 1.00 95.56 182 ILE A O 1
ATOM 1432 N N . ARG A 1 183 ? -2.991 8.575 3.056 1.00 94.62 183 ARG A N 1
ATOM 1433 C CA . ARG A 1 183 ? -1.899 7.854 2.393 1.00 94.62 183 ARG A CA 1
ATOM 1434 C C . ARG A 1 183 ? -1.709 6.426 2.874 1.00 94.62 183 ARG A C 1
ATOM 1436 O O . ARG A 1 183 ? -1.307 5.592 2.073 1.00 94.62 183 ARG A O 1
ATOM 1443 N N . ASP A 1 184 ? -1.975 6.162 4.149 1.00 97.12 184 ASP A N 1
ATOM 1444 C CA . ASP A 1 184 ? -1.915 4.818 4.727 1.00 97.12 184 ASP A CA 1
ATOM 1445 C C . ASP A 1 184 ? -2.723 4.755 6.032 1.00 97.12 184 ASP A C 1
ATOM 1447 O O . ASP A 1 184 ? -2.975 5.793 6.658 1.00 97.12 184 ASP A O 1
ATOM 1451 N N . TYR A 1 185 ? -3.135 3.559 6.444 1.00 98.19 185 TYR A N 1
ATOM 1452 C CA . TYR A 1 185 ? -3.945 3.328 7.636 1.00 98.19 185 TYR A CA 1
ATOM 1453 C C . TYR A 1 185 ? -3.776 1.918 8.202 1.00 98.19 185 TYR A C 1
ATOM 1455 O O . TYR A 1 185 ? -3.525 0.948 7.498 1.00 98.19 185 TYR A O 1
ATOM 1463 N N . VAL A 1 186 ? -3.963 1.798 9.514 1.00 97.81 186 VAL A N 1
ATOM 1464 C CA . VAL A 1 186 ? -3.878 0.527 10.232 1.00 97.81 186 VAL A CA 1
ATOM 1465 C C . VAL A 1 186 ? -4.858 0.503 11.398 1.00 97.81 186 VAL A C 1
ATOM 1467 O O . VAL A 1 186 ? -5.066 1.504 12.085 1.00 97.81 186 VAL A O 1
ATOM 1470 N N . LEU A 1 187 ? -5.451 -0.660 11.643 1.00 97.69 187 LEU A N 1
ATOM 1471 C CA . LEU A 1 187 ? -6.332 -0.904 12.779 1.00 97.69 187 LEU A CA 1
ATOM 1472 C C . LEU A 1 187 ? -5.587 -1.694 13.854 1.00 97.69 187 LEU A C 1
ATOM 1474 O O . LEU A 1 187 ? -4.870 -2.650 13.546 1.00 97.69 187 LEU A O 1
ATOM 1478 N N . THR A 1 188 ? -5.776 -1.332 15.121 1.00 96.81 188 THR A N 1
ATOM 1479 C CA . THR A 1 188 ? -5.225 -2.109 16.233 1.00 96.81 188 THR A CA 1
ATOM 1480 C C . THR A 1 188 ? -5.772 -3.542 16.239 1.00 96.81 188 THR A C 1
ATOM 1482 O O . THR A 1 188 ? -6.912 -3.773 15.825 1.00 96.81 188 THR A O 1
ATOM 1485 N N . PRO A 1 189 ? -5.003 -4.541 16.721 1.00 94.00 189 PRO A N 1
ATOM 1486 C CA . PRO A 1 189 ? -5.426 -5.944 16.695 1.00 94.00 189 PRO A CA 1
ATOM 1487 C C . PRO A 1 189 ? -6.753 -6.229 17.409 1.00 94.00 189 PRO A C 1
ATOM 1489 O O . PRO A 1 189 ? -7.436 -7.193 17.067 1.00 94.00 189 PRO A O 1
ATOM 1492 N N . ASP A 1 190 ? -7.121 -5.412 18.398 1.00 92.19 190 ASP A N 1
ATOM 1493 C CA . ASP A 1 190 ? -8.395 -5.511 19.112 1.00 92.19 190 ASP A CA 1
ATOM 1494 C C . ASP A 1 190 ? -9.585 -4.919 18.336 1.00 92.19 190 ASP A C 1
ATOM 1496 O O . ASP A 1 190 ? -10.723 -5.340 18.570 1.00 92.19 190 ASP A O 1
ATOM 1500 N N . GLY A 1 191 ? -9.318 -4.040 17.366 1.00 93.94 191 GLY A N 1
ATOM 1501 C CA . GLY A 1 191 ? -10.302 -3.364 16.531 1.00 93.94 191 GLY A CA 1
ATOM 1502 C C . GLY A 1 191 ? -10.863 -2.065 17.109 1.00 93.94 191 GLY A C 1
ATOM 1503 O O . GLY A 1 191 ? -11.892 -1.614 16.619 1.00 93.94 191 GLY A O 1
ATOM 1504 N N . GLU A 1 192 ? -10.241 -1.475 18.133 1.00 94.69 192 GLU A N 1
ATOM 1505 C CA . GLU A 1 192 ? -10.798 -0.301 18.832 1.00 94.69 192 GLU A CA 1
ATOM 1506 C C . GLU A 1 192 ? -10.217 1.041 18.367 1.00 94.69 192 GLU A C 1
ATOM 1508 O O . GLU A 1 192 ? -10.861 2.084 18.531 1.00 94.69 192 GLU A O 1
ATOM 1513 N N . GLN A 1 193 ? -9.019 1.036 17.779 1.00 97.06 193 GLN A N 1
ATOM 1514 C CA . GLN A 1 193 ? -8.325 2.249 17.355 1.00 97.06 193 GLN A CA 1
ATOM 1515 C C . GLN A 1 193 ? -7.862 2.136 15.903 1.00 97.06 193 GLN A C 1
ATOM 1517 O O . GLN A 1 193 ? -7.122 1.221 15.541 1.00 97.06 193 GLN A O 1
ATOM 1522 N N . LEU A 1 194 ? -8.273 3.096 15.078 1.00 98.25 194 LEU A N 1
ATOM 1523 C CA . LEU A 1 194 ? -7.751 3.295 13.729 1.00 98.25 194 LEU A CA 1
ATOM 1524 C C . LEU A 1 194 ? -6.666 4.370 13.777 1.00 98.25 194 LEU A C 1
ATOM 1526 O O . LEU A 1 194 ? -6.887 5.445 14.330 1.00 98.25 194 LEU A O 1
ATOM 1530 N N . PHE A 1 195 ? -5.528 4.110 13.149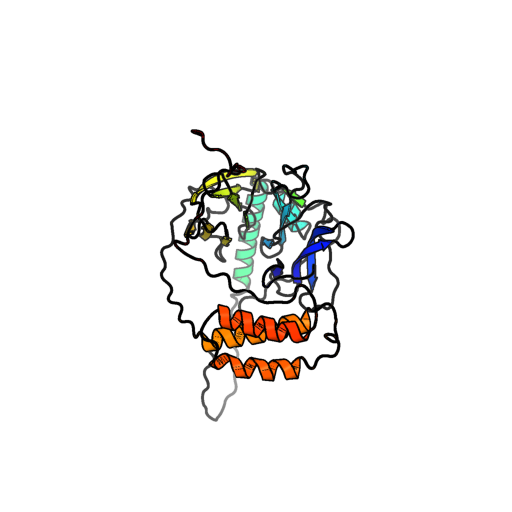 1.00 98.38 195 PHE A N 1
ATOM 1531 C CA . PHE A 1 195 ? -4.526 5.124 12.849 1.00 98.38 195 PHE A CA 1
ATOM 1532 C C . PHE A 1 195 ? -4.470 5.337 11.347 1.00 98.38 195 PHE A C 1
ATOM 1534 O O . PHE A 1 195 ? -4.508 4.368 10.593 1.00 98.38 195 PHE A O 1
ATOM 1541 N N . TYR A 1 196 ? -4.359 6.585 10.910 1.00 98.38 196 TYR A N 1
ATOM 1542 C CA . TYR A 1 196 ? -4.161 6.902 9.500 1.00 98.38 196 TYR A CA 1
ATOM 1543 C C . TYR A 1 196 ? -3.251 8.113 9.330 1.00 98.38 196 TYR A C 1
ATOM 1545 O O . TYR A 1 196 ? -3.137 8.955 10.224 1.00 98.38 196 TYR A O 1
ATOM 1553 N N . VAL A 1 197 ? -2.582 8.186 8.184 1.00 97.81 197 VAL A N 1
ATOM 1554 C CA . VAL A 1 197 ? -1.707 9.302 7.819 1.00 97.81 19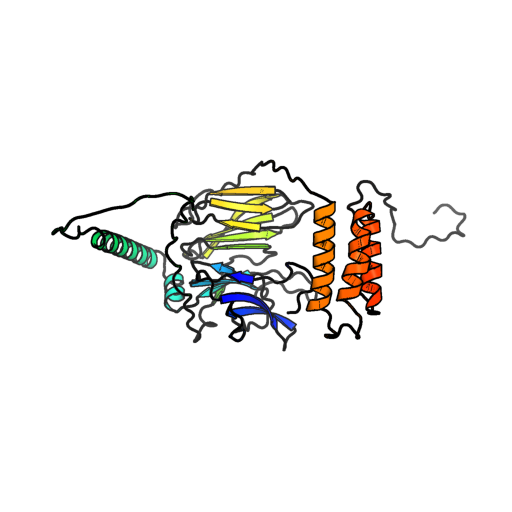7 VAL A CA 1
ATOM 1555 C C . VAL A 1 197 ? -2.355 10.081 6.691 1.00 97.81 197 VAL A C 1
ATOM 1557 O O . VAL A 1 197 ? -2.663 9.503 5.654 1.00 97.81 197 VAL A O 1
ATOM 1560 N N . THR A 1 198 ? -2.528 11.387 6.866 1.00 95.75 198 THR A N 1
ATOM 1561 C CA . THR A 1 198 ? -3.010 12.286 5.807 1.00 95.75 198 THR A CA 1
ATOM 1562 C C . THR A 1 198 ? -1.898 13.213 5.346 1.00 95.75 198 THR A C 1
ATOM 1564 O O . THR A 1 198 ? -1.077 13.658 6.153 1.00 95.75 198 THR A O 1
ATOM 1567 N N . LYS A 1 199 ? -1.861 13.519 4.050 1.00 94.44 199 LYS A N 1
ATOM 1568 C CA . LYS A 1 199 ? -1.015 14.586 3.514 1.00 94.44 199 LYS A CA 1
ATOM 1569 C C . LYS A 1 199 ? -1.632 15.946 3.842 1.00 94.44 199 LYS A C 1
ATOM 1571 O O . LYS A 1 199 ? -2.846 16.117 3.771 1.00 94.44 199 LYS A O 1
ATOM 1576 N N . VAL A 1 200 ? -0.779 16.902 4.189 1.00 94.25 200 VAL A N 1
ATOM 1577 C CA . VAL A 1 200 ? -1.110 18.321 4.377 1.00 94.25 200 VAL A CA 1
ATOM 1578 C C . VAL A 1 200 ? -0.099 19.178 3.610 1.00 94.25 200 VAL A C 1
ATOM 1580 O O . VAL A 1 200 ? 0.849 18.644 3.036 1.00 94.25 200 VAL A O 1
ATOM 1583 N N . GLU A 1 201 ? -0.300 20.497 3.571 1.00 90.69 201 GLU A N 1
ATOM 1584 C CA . GLU A 1 201 ? 0.538 21.432 2.800 1.00 90.69 201 GLU A CA 1
ATOM 1585 C C . GLU A 1 201 ? 2.043 21.250 3.079 1.00 90.69 201 GLU A C 1
ATOM 1587 O O . GLU A 1 201 ? 2.817 21.019 2.151 1.00 90.69 201 GLU A O 1
ATOM 1592 N N . ASP A 1 202 ? 2.428 21.220 4.359 1.00 88.81 202 ASP A N 1
ATOM 1593 C CA . ASP A 1 202 ? 3.828 21.154 4.804 1.00 88.81 202 ASP A CA 1
ATOM 1594 C C . ASP A 1 202 ? 4.247 19.775 5.353 1.00 88.81 202 ASP A C 1
ATOM 1596 O O . ASP A 1 202 ? 5.090 19.663 6.250 1.00 88.81 202 ASP A O 1
ATOM 1600 N N . GLY A 1 203 ? 3.668 18.691 4.832 1.00 94.88 203 GLY A N 1
ATOM 1601 C CA . GLY A 1 203 ? 4.077 17.328 5.176 1.00 94.88 203 GLY A CA 1
ATOM 1602 C C . GLY A 1 203 ? 2.907 16.394 5.422 1.00 94.88 203 GLY A C 1
ATOM 1603 O O . GLY A 1 203 ? 2.040 16.237 4.564 1.00 94.88 203 GLY A O 1
ATOM 1604 N N . PHE A 1 204 ? 2.908 15.730 6.576 1.00 96.81 204 PHE A N 1
ATOM 1605 C CA . PHE A 1 204 ? 1.912 14.712 6.898 1.00 96.81 204 PHE A CA 1
ATOM 1606 C C . PHE A 1 204 ? 1.435 14.834 8.341 1.00 96.81 204 PHE A C 1
ATOM 1608 O O . PHE A 1 204 ? 2.168 15.285 9.217 1.00 96.81 204 PHE A O 1
ATOM 1615 N N . GLU A 1 205 ? 0.222 14.380 8.608 1.00 97.12 205 GLU A N 1
ATOM 1616 C CA . GLU A 1 205 ? -0.328 14.292 9.956 1.00 97.12 205 GLU A CA 1
ATOM 1617 C C . GLU A 1 205 ? -0.696 12.846 10.269 1.00 97.12 205 GLU A C 1
ATOM 1619 O O . GLU A 1 205 ? -1.367 12.185 9.475 1.00 97.12 205 GLU A O 1
ATOM 1624 N N . LEU A 1 206 ? -0.283 12.365 11.442 1.00 98.00 206 LEU A N 1
ATOM 1625 C CA . LEU A 1 206 ? -0.775 11.110 12.001 1.00 98.00 206 LEU A CA 1
ATOM 1626 C C . LEU A 1 206 ? -2.040 11.405 12.806 1.00 98.00 206 LEU A C 1
ATOM 1628 O O . LEU A 1 206 ? -2.027 12.245 13.712 1.00 98.00 206 LEU A O 1
ATOM 1632 N N . TRP A 1 207 ? -3.105 10.682 12.495 1.00 98.25 207 TRP A N 1
ATOM 1633 C CA . TRP A 1 207 ? -4.398 10.758 13.158 1.00 98.25 207 TRP A CA 1
ATOM 1634 C C . TRP A 1 207 ? -4.714 9.448 13.871 1.00 98.25 207 TRP A C 1
ATOM 1636 O O . TRP A 1 207 ? -4.329 8.369 13.419 1.00 98.25 207 TRP A O 1
ATOM 1646 N N . GLN A 1 208 ? -5.429 9.559 14.986 1.00 98.25 208 GLN A N 1
ATOM 1647 C CA . GLN A 1 208 ? -6.003 8.439 15.725 1.00 98.25 208 GLN A CA 1
ATOM 1648 C C . GLN A 1 208 ? -7.518 8.617 15.754 1.00 98.25 208 GLN A C 1
ATOM 1650 O O . GLN A 1 208 ? -8.002 9.713 16.032 1.00 98.25 208 GLN A O 1
ATOM 1655 N N . VAL A 1 209 ? -8.259 7.534 15.527 1.00 98.06 209 VAL A N 1
ATOM 1656 C CA . VAL A 1 209 ? -9.701 7.459 15.760 1.00 98.06 209 VAL A CA 1
ATOM 1657 C C . VAL A 1 209 ? -9.996 6.373 16.775 1.00 98.06 209 VAL A C 1
ATOM 1659 O O . VAL A 1 209 ? -9.671 5.204 16.571 1.00 98.06 209 VAL A O 1
ATOM 1662 N N . ARG A 1 210 ? -10.664 6.758 17.858 1.00 96.62 210 ARG A N 1
ATOM 1663 C CA . ARG A 1 210 ? -11.204 5.852 18.870 1.00 96.62 210 ARG A CA 1
ATOM 1664 C C . ARG A 1 210 ? -12.588 5.422 18.405 1.00 96.62 210 ARG A C 1
ATOM 1666 O O . ARG A 1 210 ? -13.563 6.152 18.586 1.00 96.62 210 ARG A O 1
ATOM 1673 N N . LEU A 1 211 ? -12.665 4.261 17.757 1.00 95.69 211 LEU A N 1
ATOM 1674 C CA . LEU A 1 211 ? -13.811 3.873 16.928 1.00 95.69 211 LEU A CA 1
ATOM 1675 C C . LEU A 1 211 ? -15.126 3.817 17.707 1.00 95.69 211 LEU A C 1
ATOM 1677 O O . LEU A 1 211 ? -16.151 4.292 17.221 1.00 95.69 211 LEU A O 1
ATOM 1681 N N . ARG A 1 212 ? -15.085 3.316 18.945 1.00 92.94 212 ARG A N 1
ATOM 1682 C CA . ARG A 1 212 ? -16.264 3.216 19.817 1.00 92.94 212 ARG A CA 1
ATOM 1683 C C . ARG A 1 212 ? -16.794 4.571 20.278 1.00 92.94 212 ARG A C 1
ATOM 1685 O O . ARG A 1 212 ? -17.989 4.731 20.490 1.00 92.94 212 ARG A O 1
ATOM 1692 N N . GLU A 1 213 ? -15.903 5.547 20.433 1.00 93.00 213 GLU A N 1
ATOM 1693 C CA . GLU A 1 213 ? -16.254 6.914 20.836 1.00 93.00 213 GLU A CA 1
ATOM 1694 C C . GLU A 1 213 ? -16.521 7.819 19.622 1.00 93.00 213 GLU A C 1
ATOM 1696 O O . GLU A 1 213 ? -17.031 8.924 19.792 1.00 93.00 213 GLU A O 1
ATOM 1701 N N . LYS A 1 214 ? -16.198 7.350 18.405 1.00 92.94 214 LYS A N 1
ATOM 1702 C CA . LYS A 1 214 ? -16.203 8.131 17.155 1.00 92.94 214 LYS A CA 1
ATOM 1703 C C . LYS A 1 214 ? -15.413 9.438 17.282 1.00 92.94 214 LYS A C 1
ATOM 1705 O O . LYS A 1 214 ? -15.737 10.440 16.650 1.00 92.94 214 LYS A O 1
ATOM 1710 N N . ASP A 1 215 ? -14.376 9.410 18.114 1.00 94.69 215 ASP A N 1
ATOM 1711 C CA . ASP A 1 215 ? -13.511 10.548 18.387 1.00 94.69 215 ASP A CA 1
ATOM 1712 C C . ASP A 1 215 ? -12.218 10.401 17.596 1.00 94.69 215 ASP A C 1
ATOM 1714 O O . ASP A 1 215 ? -11.443 9.472 17.837 1.00 94.69 215 ASP A O 1
ATOM 1718 N N . GLY A 1 216 ? -12.004 11.308 16.648 1.00 96.19 216 GLY A N 1
ATOM 1719 C CA . GLY A 1 216 ? -10.819 11.331 15.808 1.00 96.19 216 GLY A CA 1
ATOM 1720 C C . GLY A 1 216 ? -10.092 12.657 15.931 1.00 96.19 216 GLY A C 1
ATOM 1721 O O . GLY A 1 216 ? -10.703 13.716 15.789 1.00 96.19 216 GLY A O 1
ATOM 1722 N N . HIS A 1 217 ? -8.792 12.597 16.190 1.00 96.50 217 HIS A N 1
ATOM 1723 C CA . HIS A 1 217 ? -7.957 13.778 16.353 1.00 96.50 217 HIS A CA 1
ATOM 1724 C C . HIS A 1 217 ? -6.533 13.527 15.855 1.00 96.50 217 HIS A C 1
ATOM 1726 O O . HIS A 1 217 ? -6.030 12.399 15.834 1.00 96.50 217 HIS A O 1
ATOM 1732 N N . ARG A 1 218 ? -5.866 14.613 15.463 1.00 96.88 218 ARG A N 1
ATOM 1733 C CA . ARG A 1 218 ? -4.447 14.597 15.119 1.00 96.88 218 ARG A CA 1
ATOM 1734 C C . ARG A 1 218 ? -3.613 14.292 16.358 1.00 96.88 218 ARG A C 1
ATOM 1736 O O . ARG A 1 218 ? -3.752 14.967 17.378 1.00 96.88 218 ARG A O 1
ATOM 1743 N N . VAL A 1 219 ? -2.688 13.347 16.231 1.00 97.12 219 VAL A N 1
ATOM 1744 C CA . VAL A 1 219 ? -1.787 12.929 17.314 1.00 97.12 219 VAL A CA 1
ATOM 1745 C C . VAL A 1 219 ? -0.328 13.308 17.072 1.00 97.12 219 VAL A C 1
ATOM 1747 O O . VAL A 1 219 ? 0.414 13.477 18.034 1.00 97.12 219 VAL A O 1
ATOM 1750 N N . ALA A 1 220 ? 0.095 13.502 15.819 1.00 96.62 220 ALA A N 1
ATOM 1751 C CA . ALA A 1 220 ? 1.434 14.006 15.514 1.00 96.62 220 ALA A CA 1
ATOM 1752 C C . ALA A 1 220 ? 1.495 14.745 14.172 1.00 96.62 220 ALA A C 1
ATOM 1754 O O . ALA A 1 220 ? 0.784 14.401 13.229 1.00 96.62 220 ALA A O 1
ATOM 1755 N N . GLN A 1 221 ? 2.398 15.725 14.089 1.00 96.31 221 GLN A N 1
ATOM 1756 C CA . GLN A 1 221 ? 2.865 16.301 12.828 1.00 96.31 221 GLN A CA 1
ATOM 1757 C C . GLN A 1 221 ? 4.124 15.553 12.387 1.00 96.31 221 GLN A C 1
ATOM 1759 O O . GLN A 1 221 ? 5.046 15.354 13.182 1.00 96.31 221 GLN A O 1
ATOM 1764 N N . LEU A 1 222 ? 4.169 15.170 11.119 1.00 96.00 222 LEU A N 1
ATOM 1765 C CA . LEU A 1 222 ? 5.269 14.459 10.488 1.00 96.00 222 LEU A CA 1
ATOM 1766 C C . LEU A 1 222 ? 5.882 15.320 9.372 1.00 96.00 222 LEU A C 1
ATOM 1768 O O . LEU A 1 222 ? 5.188 16.139 8.757 1.00 96.00 222 LEU A O 1
ATOM 1772 N N . PRO A 1 223 ? 7.188 15.158 9.115 1.00 93.38 223 PRO A N 1
ATOM 1773 C CA . PRO A 1 223 ? 7.902 15.967 8.140 1.00 93.38 223 PRO A CA 1
ATOM 1774 C C . PRO A 1 223 ? 7.455 15.653 6.709 1.00 93.38 223 PRO A C 1
ATOM 1776 O O . PRO A 1 223 ? 7.226 14.498 6.347 1.00 93.38 223 PRO A O 1
ATOM 1779 N N . GLY A 1 224 ? 7.388 16.689 5.874 1.00 92.56 224 GLY A N 1
ATOM 1780 C CA . GLY A 1 224 ? 7.403 16.533 4.422 1.00 92.56 224 GLY A CA 1
ATOM 1781 C C . GLY A 1 224 ? 8.805 16.205 3.901 1.00 92.56 224 GLY A C 1
ATOM 1782 O O . GLY A 1 224 ? 9.797 16.246 4.630 1.00 92.56 224 GLY A O 1
ATOM 1783 N N . GLY A 1 225 ? 8.912 15.892 2.614 1.00 86.38 225 GLY A N 1
ATOM 1784 C CA . GLY A 1 225 ? 10.201 15.633 1.982 1.00 86.38 225 GLY A CA 1
ATOM 1785 C C . GLY A 1 225 ? 10.071 15.389 0.486 1.00 86.38 225 GLY A C 1
ATOM 1786 O O . GLY A 1 225 ? 8.971 15.275 -0.042 1.00 86.38 225 GLY A O 1
ATOM 1787 N N . LYS A 1 226 ? 11.214 15.270 -0.202 1.00 82.56 226 LYS A N 1
ATOM 1788 C CA . LYS A 1 226 ? 11.248 14.929 -1.639 1.00 82.56 226 LYS A CA 1
ATOM 1789 C C . LYS A 1 226 ? 10.632 13.557 -1.930 1.00 82.56 226 LYS A C 1
ATOM 1791 O O . LYS A 1 226 ? 10.183 13.308 -3.041 1.00 82.56 226 LYS A O 1
ATOM 1796 N N . ILE A 1 227 ? 10.663 12.666 -0.939 1.00 82.56 227 ILE A N 1
ATOM 1797 C CA . ILE A 1 227 ? 10.027 11.355 -0.990 1.00 82.56 227 ILE A CA 1
ATOM 1798 C C . ILE A 1 227 ? 8.661 11.492 -0.321 1.00 82.56 227 ILE A C 1
ATOM 1800 O O . ILE A 1 227 ? 8.579 11.637 0.897 1.00 82.56 227 ILE A O 1
ATOM 1804 N N . GLU A 1 228 ? 7.600 11.421 -1.122 1.00 86.06 228 GLU A N 1
ATOM 1805 C CA . GLU A 1 228 ? 6.214 11.465 -0.636 1.00 86.06 228 GLU A CA 1
ATOM 1806 C C . GLU A 1 228 ? 5.654 10.080 -0.269 1.00 86.06 228 GLU A C 1
ATOM 1808 O O . GLU A 1 228 ? 4.475 9.955 0.051 1.00 86.06 228 GLU A O 1
ATOM 1813 N N . ARG A 1 229 ? 6.481 9.026 -0.322 1.00 89.88 229 ARG A N 1
ATOM 1814 C CA . ARG A 1 229 ? 6.072 7.679 0.090 1.00 89.88 229 ARG A CA 1
ATOM 1815 C C . ARG A 1 229 ? 5.755 7.676 1.585 1.00 89.88 229 ARG A C 1
ATOM 1817 O O . ARG A 1 229 ? 6.581 8.103 2.395 1.00 89.88 229 ARG A O 1
ATOM 1824 N N . VAL A 1 230 ? 4.585 7.143 1.917 1.00 95.44 230 VAL A N 1
ATOM 1825 C CA . VAL A 1 230 ? 4.128 6.925 3.287 1.00 95.44 230 VAL A CA 1
ATOM 1826 C C . VAL A 1 230 ? 3.945 5.432 3.513 1.00 95.44 230 VAL A C 1
ATOM 1828 O O . VAL A 1 230 ? 3.537 4.721 2.599 1.00 95.44 230 VAL A O 1
ATOM 1831 N N . ALA A 1 231 ? 4.283 4.970 4.712 1.00 96.38 231 ALA A N 1
ATOM 1832 C CA . ALA A 1 231 ? 3.940 3.633 5.181 1.00 96.38 231 ALA A CA 1
ATOM 1833 C C . ALA A 1 231 ? 3.619 3.689 6.677 1.00 96.38 231 ALA A C 1
ATOM 1835 O O . ALA A 1 231 ? 4.335 4.360 7.423 1.00 96.38 231 ALA A O 1
ATOM 1836 N N . LEU A 1 232 ? 2.591 2.985 7.130 1.00 98.00 232 LEU A N 1
ATOM 1837 C CA . LEU A 1 232 ? 2.167 2.899 8.521 1.00 98.00 232 LEU A CA 1
ATOM 1838 C C . LEU A 1 232 ? 1.973 1.431 8.902 1.00 98.00 232 LEU A C 1
ATOM 1840 O O . LEU A 1 232 ? 1.227 0.697 8.268 1.00 98.00 232 LEU A O 1
ATOM 1844 N N . ALA A 1 233 ? 2.625 1.001 9.978 1.00 97.31 233 ALA A N 1
ATOM 1845 C CA . ALA A 1 233 ? 2.510 -0.365 10.471 1.00 97.31 233 ALA A CA 1
ATOM 1846 C C . ALA A 1 233 ? 2.482 -0.406 11.999 1.00 97.31 233 ALA A C 1
ATOM 1848 O O . ALA A 1 233 ? 3.084 0.436 12.669 1.00 97.31 233 ALA A O 1
ATOM 1849 N N . LEU A 1 234 ? 1.825 -1.423 12.553 1.00 97.12 234 LEU A N 1
ATOM 1850 C CA . LEU A 1 234 ? 1.903 -1.764 13.972 1.00 97.12 234 LEU A CA 1
ATOM 1851 C C . LEU A 1 234 ? 2.790 -2.994 14.174 1.00 97.12 234 LEU A C 1
ATOM 1853 O O . LEU A 1 234 ? 2.927 -3.834 13.286 1.00 97.12 234 LEU A O 1
ATOM 1857 N N . ASP A 1 235 ? 3.374 -3.122 15.363 1.00 95.38 235 ASP A N 1
ATOM 1858 C CA . ASP A 1 235 ? 3.935 -4.402 15.788 1.00 95.38 235 ASP A CA 1
ATOM 1859 C C . ASP A 1 235 ? 2.828 -5.461 15.956 1.00 95.38 235 ASP A C 1
ATOM 1861 O O . ASP A 1 235 ? 1.646 -5.146 16.088 1.00 95.38 235 ASP A O 1
ATOM 1865 N N . ALA A 1 236 ? 3.210 -6.740 16.002 1.00 91.12 236 ALA A N 1
ATOM 1866 C CA . ALA A 1 236 ? 2.256 -7.848 16.110 1.00 91.12 236 ALA A CA 1
ATOM 1867 C C . ALA A 1 236 ? 1.342 -7.775 17.354 1.00 91.12 236 ALA A C 1
ATOM 1869 O O . ALA A 1 236 ? 0.272 -8.379 17.374 1.00 91.12 236 ALA A O 1
ATOM 1870 N N . LYS A 1 237 ? 1.759 -7.053 18.404 1.00 92.19 237 LYS A N 1
ATOM 1871 C CA . LYS A 1 237 ? 0.974 -6.862 19.632 1.00 92.19 237 LYS A CA 1
ATOM 1872 C C . LYS A 1 237 ? 0.061 -5.636 19.562 1.00 92.19 237 LYS A C 1
ATOM 1874 O O . LYS A 1 237 ? -0.751 -5.458 20.464 1.00 92.19 237 LYS A O 1
ATOM 1879 N N . GLY A 1 238 ? 0.208 -4.785 18.549 1.00 94.31 238 GLY A N 1
ATOM 1880 C CA . GLY A 1 238 ? -0.450 -3.486 18.467 1.00 94.31 238 GLY A CA 1
ATOM 1881 C C . GLY A 1 238 ? 0.037 -2.482 19.509 1.00 94.31 238 GLY A C 1
ATOM 1882 O O . GLY A 1 238 ? -0.683 -1.540 19.797 1.00 94.31 238 GLY A O 1
ATOM 1883 N N . SER A 1 239 ? 1.212 -2.687 20.113 1.00 95.69 239 SER A N 1
ATOM 1884 C CA . SER A 1 239 ? 1.716 -1.862 21.224 1.00 95.69 239 SER A CA 1
ATOM 1885 C C . SER A 1 239 ? 2.639 -0.727 20.776 1.00 95.69 239 SER A C 1
ATOM 1887 O O . SER A 1 239 ? 2.772 0.294 21.456 1.00 95.69 239 SER A O 1
ATOM 1889 N N . SER A 1 240 ? 3.275 -0.901 19.619 1.00 97.12 240 SER A N 1
ATOM 1890 C CA . SER A 1 240 ? 4.127 0.090 18.964 1.00 97.12 240 SER A CA 1
ATOM 1891 C C . SER A 1 240 ? 3.670 0.283 17.526 1.00 97.12 240 SER A C 1
ATOM 1893 O O . SER A 1 240 ? 3.355 -0.695 16.851 1.00 97.12 240 SER A O 1
ATOM 1895 N N . GLY A 1 241 ? 3.692 1.525 17.056 1.00 97.62 241 GLY A N 1
ATOM 1896 C CA . GLY A 1 241 ? 3.488 1.874 15.658 1.00 97.62 241 GLY A CA 1
ATOM 1897 C C . GLY A 1 241 ? 4.749 2.459 15.032 1.00 97.62 241 GLY A C 1
ATOM 1898 O O . GLY A 1 241 ? 5.588 3.047 15.722 1.00 97.62 241 GLY A O 1
ATOM 1899 N N . PHE A 1 242 ? 4.880 2.292 13.722 1.00 97.75 242 PHE A N 1
ATOM 1900 C CA . PHE A 1 242 ? 5.962 2.814 12.899 1.00 97.75 242 PHE A CA 1
ATOM 1901 C C . PHE A 1 242 ? 5.360 3.540 11.706 1.00 97.75 242 PHE A C 1
ATOM 1903 O O . PHE A 1 242 ? 4.505 2.986 11.022 1.00 97.75 242 PHE A O 1
ATOM 1910 N N . VAL A 1 243 ? 5.814 4.763 11.452 1.00 97.62 243 VAL A N 1
ATOM 1911 C CA . VAL A 1 243 ? 5.377 5.567 10.312 1.00 97.62 243 VAL A CA 1
ATOM 1912 C C . VAL A 1 243 ? 6.582 6.045 9.516 1.00 97.62 243 VAL A C 1
ATOM 1914 O O . VAL A 1 243 ? 7.500 6.650 10.065 1.00 97.62 243 VAL A O 1
ATOM 1917 N N . MET A 1 244 ? 6.594 5.759 8.220 1.00 96.12 244 MET A N 1
ATOM 1918 C CA . MET A 1 244 ? 7.504 6.355 7.253 1.00 96.12 244 MET A CA 1
ATOM 1919 C C . MET A 1 244 ? 6.806 7.556 6.618 1.00 96.12 244 MET A C 1
ATOM 1921 O O . MET A 1 244 ? 5.723 7.401 6.066 1.00 96.12 244 MET A O 1
ATOM 1925 N N . ALA A 1 245 ? 7.411 8.738 6.700 1.00 95.19 245 ALA A N 1
ATOM 1926 C CA . ALA A 1 245 ? 6.918 9.965 6.077 1.00 95.19 245 ALA A CA 1
ATOM 1927 C C . ALA A 1 245 ? 8.095 10.909 5.792 1.00 95.19 245 ALA A C 1
ATOM 1929 O O . ALA A 1 245 ? 9.052 10.964 6.567 1.00 95.19 245 ALA A O 1
ATOM 1930 N N . GLY A 1 246 ? 8.073 11.608 4.654 1.00 91.00 246 GLY A N 1
ATOM 1931 C CA . GLY A 1 246 ? 9.140 12.549 4.282 1.00 91.00 246 GLY A CA 1
ATOM 1932 C C . GLY A 1 246 ? 10.531 11.911 4.141 1.00 91.00 246 GLY A C 1
ATOM 1933 O O . GLY A 1 246 ? 11.546 12.591 4.282 1.00 91.00 246 GLY A O 1
ATOM 1934 N N . GLY A 1 247 ? 10.601 10.597 3.894 1.00 90.75 247 GLY A N 1
ATOM 1935 C CA . GLY A 1 247 ? 11.854 9.831 3.867 1.00 90.75 247 GLY A CA 1
ATOM 1936 C C . GLY A 1 247 ? 12.440 9.506 5.248 1.00 90.75 247 GLY A C 1
ATOM 1937 O O . GLY A 1 247 ? 13.572 9.031 5.331 1.00 90.75 247 GLY A O 1
ATOM 1938 N N . GLN A 1 248 ? 11.698 9.746 6.331 1.00 91.62 248 GLN A N 1
ATOM 1939 C CA . GLN A 1 248 ? 12.104 9.438 7.701 1.00 91.62 248 GLN A CA 1
ATOM 1940 C C . GLN A 1 248 ? 11.170 8.394 8.309 1.00 91.62 248 GLN A C 1
ATOM 1942 O O . GLN A 1 248 ? 9.971 8.392 8.041 1.00 91.62 248 GLN A O 1
ATOM 1947 N N . VAL A 1 249 ? 11.714 7.507 9.143 1.00 94.44 249 VAL A N 1
ATOM 1948 C CA . VAL A 1 249 ? 10.917 6.549 9.917 1.00 94.44 249 VAL A CA 1
ATOM 1949 C C . VAL A 1 249 ? 10.787 7.065 11.342 1.00 94.44 249 VAL A C 1
ATOM 1951 O O . VAL A 1 249 ? 11.784 7.385 11.986 1.00 94.44 249 VAL A O 1
ATOM 1954 N N . HIS A 1 250 ? 9.564 7.116 11.850 1.00 96.19 250 HIS A N 1
ATOM 1955 C CA . HIS A 1 250 ? 9.244 7.452 13.227 1.00 96.19 250 HIS A CA 1
ATOM 1956 C C . HIS A 1 250 ? 8.583 6.260 13.913 1.00 96.19 250 HIS A C 1
ATOM 1958 O O . HIS A 1 250 ? 7.854 5.493 13.288 1.00 96.19 250 HIS A O 1
ATOM 1964 N N . LYS A 1 251 ? 8.815 6.117 15.214 1.00 97.25 251 LYS A N 1
ATOM 1965 C CA . LYS A 1 251 ? 8.145 5.147 16.080 1.00 97.25 251 LYS A CA 1
ATOM 1966 C C . LYS A 1 251 ? 7.251 5.875 17.073 1.00 97.25 251 LYS A C 1
ATOM 1968 O O . LYS A 1 251 ? 7.615 6.944 17.549 1.00 97.25 251 LYS A O 1
ATOM 1973 N N . PHE A 1 252 ? 6.123 5.283 17.436 1.00 97.62 252 PHE A N 1
ATOM 1974 C CA . PHE A 1 252 ? 5.280 5.755 18.530 1.00 97.62 252 PHE A CA 1
ATOM 1975 C C . PHE A 1 252 ? 4.741 4.587 19.356 1.00 97.62 252 PHE A C 1
ATOM 1977 O O . PHE A 1 252 ? 4.730 3.436 18.915 1.00 97.62 252 PHE A O 1
ATOM 1984 N N . LYS A 1 253 ? 4.310 4.879 20.583 1.00 97.38 253 LYS A N 1
ATOM 1985 C CA . LYS A 1 253 ? 3.611 3.916 21.436 1.00 97.38 253 LYS A CA 1
ATOM 1986 C C . LYS A 1 253 ? 2.112 4.021 21.183 1.00 97.38 253 LYS A C 1
ATOM 1988 O O . LYS A 1 253 ? 1.569 5.123 21.220 1.00 97.38 253 LYS A O 1
ATOM 1993 N N . VAL A 1 254 ? 1.459 2.887 20.967 1.00 97.06 254 VAL A N 1
ATOM 1994 C CA . VAL A 1 254 ? 0.001 2.826 20.842 1.00 97.06 254 VAL A CA 1
ATOM 1995 C C . VAL A 1 254 ? -0.605 2.854 22.253 1.00 97.06 254 VAL A C 1
ATOM 1997 O O . VAL A 1 254 ? -0.137 2.109 23.125 1.00 97.06 254 VAL A O 1
ATOM 2000 N N . PRO A 1 255 ? -1.591 3.725 22.532 1.00 93.75 255 PRO A N 1
ATOM 2001 C CA . PRO A 1 255 ? -2.319 3.704 23.796 1.00 93.75 255 PRO A CA 1
ATOM 2002 C C . PRO A 1 255 ? -3.043 2.368 24.006 1.00 93.75 255 PRO A C 1
ATOM 2004 O O . PRO A 1 255 ? -3.332 1.654 23.048 1.00 93.75 255 PRO A O 1
ATOM 2007 N N . GLY A 1 256 ? -3.355 2.029 25.260 1.00 88.69 256 GLY A N 1
ATOM 2008 C CA . GLY A 1 256 ? -4.164 0.840 25.557 1.00 88.69 256 GLY A CA 1
ATOM 2009 C C . GLY A 1 256 ? -5.577 0.939 24.973 1.00 88.69 256 GLY A C 1
ATOM 2010 O O . GLY A 1 256 ? -5.921 1.932 24.343 1.00 88.69 256 GLY A O 1
ATOM 2011 N N . ASP A 1 257 ? -6.409 -0.071 25.211 1.00 78.94 257 ASP A N 1
ATOM 2012 C CA . ASP A 1 257 ? -7.731 -0.242 24.586 1.00 78.94 257 ASP A CA 1
ATOM 2013 C C . ASP A 1 257 ? -8.668 0.983 24.675 1.00 78.94 257 ASP A C 1
ATOM 2015 O O . ASP A 1 257 ? -9.511 1.179 23.803 1.00 78.94 257 ASP A O 1
ATOM 2019 N N . ASP A 1 258 ? -8.539 1.836 25.700 1.00 80.19 258 ASP A N 1
ATOM 2020 C CA . ASP A 1 258 ? -9.341 3.063 25.831 1.00 80.19 258 ASP A CA 1
ATOM 2021 C C . ASP A 1 258 ? -8.887 4.209 24.905 1.00 80.19 258 ASP A C 1
ATOM 2023 O O . ASP A 1 258 ? -9.528 5.267 24.843 1.00 80.19 258 ASP A O 1
ATOM 2027 N N . GLY A 1 259 ? -7.779 4.005 24.192 1.00 84.38 259 GLY A N 1
ATOM 2028 C CA . GLY A 1 259 ? -7.153 4.951 23.283 1.00 84.38 259 GLY A CA 1
ATOM 2029 C C . GLY A 1 259 ? -6.596 6.193 23.973 1.00 84.38 259 GLY A C 1
ATOM 2030 O O . GLY A 1 259 ? -6.187 7.124 23.280 1.00 84.38 259 GLY A O 1
ATOM 2031 N N . LYS A 1 260 ? -6.598 6.255 25.312 1.00 86.81 260 LYS A N 1
ATOM 2032 C CA . LYS A 1 260 ? -6.225 7.459 26.055 1.00 86.81 260 LYS A CA 1
ATOM 2033 C C . LYS A 1 260 ? -4.734 7.478 26.332 1.00 86.81 260 LYS A C 1
ATOM 2035 O O . LYS A 1 260 ? -4.170 6.580 26.952 1.00 86.81 260 LYS A O 1
ATOM 2040 N N . GLY A 1 261 ? -4.098 8.566 25.934 1.00 86.50 261 GLY A N 1
ATOM 2041 C CA . GLY A 1 261 ? -2.695 8.807 26.219 1.00 86.50 261 GLY A CA 1
ATOM 2042 C C . GLY A 1 261 ? -2.108 9.792 25.230 1.00 86.50 261 GLY A C 1
ATOM 2043 O O . GLY A 1 261 ? -2.587 9.930 24.111 1.00 86.50 261 GLY A O 1
ATOM 2044 N N . GLU A 1 262 ? -1.058 10.482 25.655 1.00 90.06 262 GLU A N 1
ATOM 2045 C CA . GLU A 1 262 ? -0.281 11.308 24.745 1.00 90.06 262 GLU A CA 1
ATOM 2046 C C . GLU A 1 262 ? 0.553 10.398 23.835 1.00 90.06 262 GLU A C 1
ATOM 2048 O O . GLU A 1 262 ? 1.354 9.588 24.313 1.00 90.06 262 GLU A O 1
ATOM 2053 N N . ILE A 1 263 ? 0.369 10.533 22.524 1.00 94.75 263 ILE A N 1
ATOM 2054 C CA . ILE A 1 263 ? 1.171 9.831 21.525 1.00 94.75 263 ILE A CA 1
ATOM 2055 C C . ILE A 1 263 ? 2.295 10.763 21.090 1.00 94.75 263 ILE A C 1
ATOM 2057 O O . ILE A 1 263 ? 2.062 11.849 20.569 1.00 94.75 263 ILE A O 1
ATOM 2061 N N . LYS A 1 264 ? 3.535 10.321 21.300 1.00 94.19 264 LYS A N 1
ATOM 2062 C CA . LYS A 1 264 ? 4.737 11.006 20.820 1.00 94.19 264 LYS A CA 1
ATOM 2063 C C . LYS A 1 264 ? 5.426 10.144 19.783 1.00 94.19 264 LYS A C 1
ATOM 2065 O O . LYS A 1 264 ? 5.662 8.959 20.013 1.00 94.19 264 LYS A O 1
ATOM 2070 N N . THR A 1 265 ? 5.755 10.758 18.654 1.00 96.06 265 THR A N 1
ATOM 2071 C CA . THR A 1 265 ? 6.560 10.139 17.605 1.00 96.06 265 THR A CA 1
ATOM 2072 C C . THR A 1 265 ? 8.033 10.454 17.822 1.00 96.06 265 THR A C 1
ATOM 2074 O O . THR A 1 265 ? 8.415 11.617 17.954 1.00 96.06 265 THR A O 1
ATOM 2077 N N . GLU A 1 266 ? 8.872 9.431 17.782 1.00 96.00 266 GLU A N 1
ATOM 2078 C CA . GLU A 1 266 ? 10.321 9.526 17.916 1.00 96.00 266 GLU A CA 1
ATOM 2079 C C . GLU A 1 266 ? 10.976 9.096 16.603 1.00 96.00 266 GLU A C 1
ATOM 2081 O O . GLU A 1 266 ? 10.700 8.012 16.090 1.00 96.00 266 GLU A O 1
ATOM 2086 N N . GLY A 1 267 ? 11.836 9.944 16.034 1.00 94.88 267 GLY A N 1
ATOM 2087 C CA . GLY A 1 267 ? 12.556 9.614 14.804 1.00 94.88 267 GLY A CA 1
ATOM 2088 C C . GLY A 1 267 ? 13.556 8.478 15.030 1.00 94.88 267 GLY A C 1
ATOM 2089 O O . GLY A 1 267 ? 14.428 8.572 15.896 1.00 94.88 267 GLY A O 1
ATOM 2090 N N . LEU A 1 268 ? 13.460 7.420 14.229 1.00 93.00 268 LEU A N 1
ATOM 2091 C CA . LEU A 1 268 ? 14.399 6.308 14.242 1.00 93.00 268 LEU A CA 1
ATOM 2092 C C . LEU A 1 268 ? 15.603 6.638 13.363 1.00 93.00 268 LEU A C 1
ATOM 2094 O O . LEU A 1 268 ? 15.492 6.809 12.151 1.00 93.00 268 LEU A O 1
ATOM 2098 N N . LYS A 1 269 ? 16.779 6.685 13.986 1.00 88.44 269 LYS A N 1
ATOM 2099 C CA . LYS A 1 269 ? 18.055 6.742 13.275 1.00 88.44 269 LYS A CA 1
ATOM 2100 C C . LYS A 1 269 ? 18.598 5.330 13.161 1.00 88.44 269 LYS A C 1
ATOM 2102 O O . LYS A 1 269 ? 18.876 4.696 14.175 1.00 88.44 269 LYS A O 1
ATOM 2107 N N . PHE A 1 270 ? 18.773 4.859 11.939 1.00 85.12 270 PHE A N 1
ATOM 2108 C CA . PHE A 1 270 ? 19.480 3.619 11.668 1.00 85.12 270 PHE A CA 1
ATOM 2109 C C . PHE A 1 270 ? 20.450 3.833 10.510 1.00 85.12 270 PHE A C 1
ATOM 2111 O O . PHE A 1 270 ? 20.259 4.718 9.678 1.00 85.12 270 PHE A O 1
ATOM 2118 N N . ALA A 1 271 ? 21.504 3.029 10.491 1.00 88.31 271 ALA A N 1
ATOM 2119 C CA . ALA A 1 271 ? 22.418 2.917 9.372 1.00 88.31 271 ALA A CA 1
ATOM 2120 C C . ALA A 1 271 ? 22.381 1.461 8.914 1.00 88.31 271 ALA A C 1
ATOM 2122 O O . ALA A 1 271 ? 22.492 0.552 9.737 1.00 88.31 271 ALA A O 1
ATOM 2123 N N . ALA A 1 272 ? 22.190 1.255 7.618 1.00 90.00 272 ALA A N 1
ATOM 2124 C CA . ALA A 1 272 ? 22.254 -0.049 6.985 1.00 90.00 272 ALA A CA 1
ATOM 2125 C C . ALA A 1 272 ? 23.292 0.021 5.864 1.00 90.00 272 ALA A C 1
ATOM 2127 O O . ALA A 1 272 ? 23.338 1.003 5.124 1.00 90.00 272 ALA A O 1
ATOM 2128 N N . GLU A 1 273 ? 24.129 -1.005 5.761 1.00 93.81 273 GLU A N 1
ATOM 2129 C CA . GLU A 1 273 ? 25.079 -1.149 4.664 1.00 93.81 273 GLU A CA 1
ATOM 2130 C C . GLU A 1 273 ? 24.471 -2.075 3.611 1.00 93.81 273 GLU A C 1
ATOM 2132 O O . GLU A 1 273 ? 24.046 -3.189 3.923 1.00 93.81 273 GLU A O 1
ATOM 2137 N N . LEU A 1 274 ? 24.419 -1.603 2.367 1.00 93.81 274 LEU A N 1
ATOM 2138 C CA . LEU A 1 274 ? 23.993 -2.389 1.219 1.00 93.81 274 LEU A CA 1
ATOM 2139 C C . LEU A 1 274 ? 25.205 -2.611 0.316 1.00 93.81 274 LEU A C 1
ATOM 2141 O O . LEU A 1 274 ? 25.752 -1.664 -0.246 1.00 93.81 274 LEU A O 1
ATOM 2145 N N . ARG A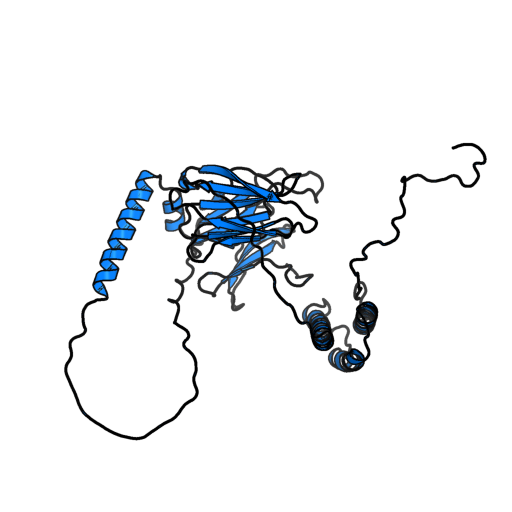 1 275 ? 25.609 -3.872 0.165 1.00 94.69 275 ARG A N 1
ATOM 2146 C CA . ARG A 1 275 ? 26.626 -4.278 -0.804 1.00 94.69 275 ARG A CA 1
ATOM 2147 C C . ARG A 1 275 ? 25.929 -4.807 -2.051 1.00 94.69 275 ARG A C 1
ATOM 2149 O O . ARG A 1 275 ? 25.272 -5.842 -1.987 1.00 94.69 275 ARG A O 1
ATOM 2156 N N . ILE A 1 276 ? 26.115 -4.116 -3.169 1.00 92.69 276 ILE A N 1
ATOM 2157 C CA . ILE A 1 276 ? 25.549 -4.495 -4.465 1.00 92.69 276 ILE A CA 1
ATOM 2158 C C . ILE A 1 276 ? 26.652 -5.109 -5.328 1.00 92.69 276 ILE A C 1
ATOM 2160 O O . ILE A 1 276 ? 27.741 -4.548 -5.458 1.00 92.69 276 ILE A O 1
ATOM 2164 N N . ASP A 1 277 ? 26.375 -6.276 -5.904 1.00 94.12 277 ASP A N 1
ATOM 2165 C CA . ASP A 1 277 ? 27.146 -6.820 -7.019 1.00 94.12 277 ASP A CA 1
ATOM 2166 C C . ASP A 1 277 ? 26.459 -6.387 -8.314 1.00 94.12 277 ASP A C 1
ATOM 2168 O O . ASP A 1 277 ? 25.444 -6.957 -8.706 1.00 94.12 277 ASP A O 1
ATOM 2172 N N . HIS A 1 278 ? 26.997 -5.356 -8.964 1.00 91.19 278 HIS A N 1
ATOM 2173 C CA . HIS A 1 278 ? 26.379 -4.778 -10.156 1.00 91.19 278 HIS A CA 1
ATOM 2174 C C . HIS A 1 278 ? 26.321 -5.743 -11.348 1.00 91.19 278 HIS A C 1
ATOM 2176 O O . HIS A 1 278 ? 25.448 -5.602 -12.202 1.00 91.19 278 HIS A O 1
ATOM 2182 N N . GLY A 1 279 ? 27.225 -6.727 -11.425 1.00 92.62 279 GLY A N 1
ATOM 2183 C CA . GLY A 1 279 ? 27.172 -7.747 -12.472 1.00 92.62 279 GLY A CA 1
ATOM 2184 C C . GLY A 1 279 ? 25.995 -8.693 -12.253 1.00 92.62 279 GLY A C 1
ATOM 2185 O O . GLY A 1 279 ? 25.213 -8.940 -13.172 1.00 92.62 279 GLY A O 1
ATOM 2186 N N . ALA A 1 280 ? 25.832 -9.170 -11.017 1.00 94.75 280 ALA A N 1
ATOM 2187 C CA . ALA A 1 280 ? 24.702 -10.016 -10.640 1.00 94.75 280 ALA A CA 1
ATOM 2188 C C . ALA A 1 280 ? 23.358 -9.267 -10.717 1.00 94.75 280 ALA A C 1
ATOM 2190 O O . ALA A 1 280 ? 22.367 -9.833 -11.174 1.00 94.75 280 ALA A O 1
ATOM 2191 N N . GLU A 1 281 ? 23.330 -7.994 -10.316 1.00 94.56 281 GLU A N 1
ATOM 2192 C CA . GLU A 1 281 ? 22.159 -7.117 -10.418 1.00 94.56 281 GLU A CA 1
ATOM 2193 C C . GLU A 1 281 ? 21.707 -6.963 -11.874 1.00 94.56 281 GLU A C 1
ATOM 2195 O O . GLU A 1 281 ? 20.557 -7.262 -12.189 1.00 94.56 281 GLU A O 1
ATOM 2200 N N . ARG A 1 282 ? 22.617 -6.609 -12.793 1.00 94.88 282 ARG A N 1
ATOM 2201 C CA . ARG A 1 282 ? 22.288 -6.504 -14.226 1.00 94.88 282 ARG A CA 1
ATOM 2202 C C . ARG A 1 282 ? 21.800 -7.822 -14.815 1.00 94.88 282 ARG A C 1
ATOM 2204 O O . ARG A 1 282 ? 20.847 -7.819 -15.590 1.00 94.88 282 ARG A O 1
ATOM 2211 N N . ALA A 1 283 ? 22.411 -8.946 -14.439 1.00 95.88 283 ALA A N 1
ATOM 2212 C CA . ALA A 1 283 ? 21.957 -10.262 -14.883 1.00 95.88 283 ALA A CA 1
ATOM 2213 C C . ALA A 1 283 ? 20.527 -10.571 -14.414 1.00 95.88 283 ALA A C 1
ATOM 2215 O O . ALA A 1 283 ? 19.717 -11.069 -15.197 1.00 95.88 283 ALA A O 1
ATOM 2216 N N . GLN A 1 284 ? 20.190 -10.221 -13.170 1.00 95.94 284 GLN A N 1
ATOM 2217 C CA . GLN A 1 284 ? 18.835 -10.378 -12.650 1.00 95.94 284 GLN A CA 1
ATOM 2218 C C . GLN A 1 284 ? 17.845 -9.447 -13.359 1.00 95.94 284 GLN A C 1
ATOM 2220 O O . GLN A 1 284 ? 16.776 -9.904 -13.757 1.00 95.94 284 GLN A O 1
ATOM 2225 N N . MET A 1 285 ? 18.194 -8.174 -13.562 1.00 95.75 285 MET A N 1
ATOM 2226 C CA . MET A 1 285 ? 17.346 -7.214 -14.277 1.00 95.75 285 MET A CA 1
ATOM 2227 C C . MET A 1 285 ? 17.082 -7.657 -15.722 1.00 95.75 285 MET A C 1
ATOM 2229 O O . MET A 1 285 ? 15.953 -7.556 -16.198 1.00 95.75 285 MET A O 1
ATOM 2233 N N . PHE A 1 286 ? 18.103 -8.181 -16.406 1.00 97.88 286 PHE A N 1
ATOM 2234 C CA . PHE A 1 286 ? 17.984 -8.721 -17.759 1.00 97.88 286 PHE A CA 1
ATOM 2235 C C . PHE A 1 286 ? 17.039 -9.926 -17.806 1.00 97.88 286 PHE A C 1
ATOM 2237 O O . PHE A 1 286 ? 16.092 -9.932 -18.592 1.00 97.88 286 PHE A O 1
ATOM 2244 N N . GLU A 1 287 ? 17.258 -10.922 -16.936 1.00 97.38 287 GLU A N 1
ATOM 2245 C CA . GLU A 1 287 ? 16.383 -12.100 -16.835 1.00 97.38 287 GLU A CA 1
ATOM 2246 C C . GLU A 1 287 ? 14.942 -11.688 -16.556 1.00 97.38 287 GLU A C 1
ATOM 2248 O O . GLU A 1 287 ? 14.014 -12.196 -17.183 1.00 97.38 287 GLU A O 1
ATOM 2253 N N . HIS A 1 288 ? 14.768 -10.730 -15.651 1.00 95.69 288 HIS A N 1
ATOM 2254 C CA . HIS A 1 288 ? 13.467 -10.230 -15.269 1.00 95.69 288 HIS A CA 1
ATOM 2255 C C . HIS A 1 288 ? 12.749 -9.551 -16.440 1.00 95.69 288 HIS A C 1
ATOM 2257 O O . HIS A 1 288 ? 11.603 -9.896 -16.720 1.00 95.69 288 HIS A O 1
ATOM 2263 N N . ALA A 1 289 ? 13.412 -8.643 -17.162 1.00 95.00 289 ALA A N 1
ATOM 2264 C CA . ALA A 1 289 ? 12.842 -7.982 -18.338 1.00 95.00 289 ALA A CA 1
ATOM 2265 C C . ALA A 1 289 ? 12.479 -8.992 -19.441 1.00 95.00 289 ALA A C 1
ATOM 2267 O O . ALA A 1 289 ? 11.383 -8.936 -20.007 1.00 95.00 289 ALA A O 1
ATOM 2268 N N . TRP A 1 290 ? 13.364 -9.959 -19.703 1.00 96.38 290 TRP A N 1
ATOM 2269 C CA . TRP A 1 290 ? 13.125 -11.037 -20.661 1.00 96.38 290 TRP A CA 1
ATOM 2270 C C . TRP A 1 290 ? 11.898 -11.883 -20.285 1.00 96.38 290 TRP A C 1
ATOM 2272 O O . TRP A 1 290 ? 11.019 -12.110 -21.124 1.00 96.38 290 TRP A O 1
ATOM 2282 N N . ARG A 1 291 ? 11.799 -12.299 -19.015 1.00 95.12 291 ARG A N 1
ATOM 2283 C CA . ARG A 1 291 ? 10.686 -13.108 -18.499 1.00 95.12 291 ARG A CA 1
ATOM 2284 C C . ARG A 1 291 ? 9.372 -12.335 -18.505 1.00 95.12 291 ARG A C 1
ATOM 2286 O O . ARG A 1 291 ? 8.370 -12.859 -18.971 1.00 95.12 291 ARG A O 1
ATOM 2293 N N . GLN A 1 292 ? 9.362 -11.095 -18.020 1.00 92.44 292 GLN A N 1
ATOM 2294 C CA . GLN A 1 292 ? 8.163 -10.247 -18.017 1.00 92.44 292 GLN A CA 1
ATOM 2295 C C . GLN A 1 292 ? 7.607 -10.076 -19.428 1.00 92.44 292 GLN A C 1
ATOM 2297 O O . GLN A 1 292 ? 6.404 -10.191 -19.629 1.00 92.44 292 GLN A O 1
ATOM 2302 N N . THR A 1 293 ? 8.482 -9.862 -20.410 1.00 92.81 293 THR A N 1
ATOM 2303 C CA . THR A 1 293 ? 8.071 -9.730 -21.810 1.00 92.81 293 THR A CA 1
ATOM 2304 C C . THR A 1 293 ? 7.435 -11.019 -22.327 1.00 92.81 293 THR A C 1
ATOM 2306 O O . THR A 1 293 ? 6.363 -10.966 -22.920 1.00 92.81 293 THR A O 1
ATOM 2309 N N . GLN A 1 294 ? 8.029 -12.179 -22.030 1.00 93.62 294 GLN A N 1
ATOM 2310 C CA . GLN A 1 294 ? 7.462 -13.480 -22.400 1.00 93.62 294 GLN A CA 1
ATOM 2311 C C . GLN A 1 294 ? 6.069 -13.708 -21.792 1.00 93.62 294 GLN A C 1
ATOM 2313 O O . GLN A 1 294 ? 5.167 -14.180 -22.476 1.00 93.62 294 GLN A O 1
ATOM 2318 N N . GLU A 1 295 ? 5.895 -13.382 -20.510 1.00 91.25 295 GLU A N 1
ATOM 2319 C CA . GLU A 1 295 ? 4.666 -13.684 -19.765 1.00 91.25 295 GLU A CA 1
ATOM 2320 C C . GLU A 1 295 ? 3.551 -12.645 -19.972 1.00 91.25 295 GLU A C 1
ATOM 2322 O O . GLU A 1 295 ? 2.374 -12.964 -19.800 1.00 91.25 295 GLU A O 1
ATOM 2327 N N . LYS A 1 296 ? 3.896 -11.391 -20.300 1.00 89.44 296 LYS A N 1
ATOM 2328 C CA . LYS A 1 296 ? 2.943 -10.266 -20.317 1.00 89.44 296 LYS A CA 1
ATOM 2329 C C . LYS A 1 296 ? 2.706 -9.635 -21.688 1.00 89.44 296 LYS A C 1
ATOM 2331 O O . LYS A 1 296 ? 1.786 -8.820 -21.798 1.00 89.44 296 LYS A O 1
ATOM 2336 N N . LEU A 1 297 ? 3.487 -9.950 -22.726 1.00 90.19 297 LEU A N 1
ATOM 2337 C CA . LEU A 1 297 ? 3.237 -9.370 -24.048 1.00 90.19 297 LEU A CA 1
ATOM 2338 C C . LEU A 1 297 ? 1.856 -9.805 -24.564 1.00 90.19 297 LEU A C 1
ATOM 2340 O O . LEU A 1 297 ? 1.480 -10.971 -24.500 1.00 90.19 297 LEU A O 1
ATOM 2344 N N . TYR A 1 298 ? 1.098 -8.856 -25.117 1.00 87.56 298 TYR A N 1
ATOM 2345 C CA . TYR A 1 298 ? -0.269 -9.096 -25.598 1.00 87.56 298 TYR A CA 1
ATOM 2346 C C . TYR A 1 298 ? -0.354 -10.109 -26.758 1.00 87.56 298 TYR A C 1
ATOM 2348 O O . TYR A 1 298 ? -1.431 -10.637 -27.035 1.00 87.56 298 TYR A O 1
ATOM 2356 N N . VAL A 1 299 ? 0.767 -10.371 -27.437 1.00 90.38 299 VAL A N 1
ATOM 2357 C CA . VAL A 1 299 ? 0.904 -11.377 -28.494 1.00 90.38 299 VAL A CA 1
ATOM 2358 C C . VAL A 1 299 ? 1.563 -12.620 -27.900 1.00 90.38 299 VAL A C 1
ATOM 2360 O O . VAL A 1 299 ? 2.770 -12.637 -27.685 1.00 90.38 299 VAL A O 1
ATOM 2363 N N . ALA A 1 300 ? 0.768 -13.660 -27.642 1.00 89.69 300 ALA A N 1
ATOM 2364 C CA . ALA A 1 300 ? 1.212 -14.839 -26.891 1.00 89.69 300 ALA A CA 1
ATOM 2365 C C . ALA A 1 300 ? 2.341 -15.643 -27.566 1.00 89.69 300 ALA A C 1
ATOM 2367 O O . ALA A 1 300 ? 3.122 -16.288 -26.874 1.00 89.69 300 ALA A O 1
ATOM 2368 N N . ASP A 1 301 ? 2.438 -15.621 -28.898 1.00 92.81 301 ASP A N 1
ATOM 2369 C CA . ASP A 1 301 ? 3.526 -16.266 -29.648 1.00 92.81 301 ASP A CA 1
ATOM 2370 C C . ASP A 1 301 ? 4.708 -15.320 -29.926 1.00 92.81 301 ASP A C 1
ATOM 2372 O O . ASP A 1 301 ? 5.615 -15.676 -30.677 1.00 92.81 301 ASP A O 1
ATOM 2376 N N . LEU A 1 302 ? 4.692 -14.116 -29.339 1.00 94.31 302 LEU A N 1
ATOM 2377 C CA . LEU A 1 302 ? 5.705 -13.068 -29.495 1.00 94.31 302 LEU A CA 1
ATOM 2378 C C . LEU A 1 302 ? 5.954 -12.665 -30.961 1.00 94.31 302 LEU A C 1
ATOM 2380 O O . LEU A 1 302 ? 7.035 -12.196 -31.305 1.00 94.31 302 LEU A O 1
ATOM 2384 N N . GLY A 1 303 ? 4.974 -12.868 -31.849 1.00 92.31 303 GLY A N 1
ATOM 2385 C CA . GLY A 1 303 ? 5.150 -12.631 -33.284 1.00 92.31 303 GLY A CA 1
ATOM 2386 C C . GLY A 1 303 ? 6.010 -13.692 -33.982 1.00 92.31 303 GLY A C 1
ATOM 2387 O O . GLY A 1 303 ? 6.495 -13.454 -35.087 1.00 92.31 303 GLY A O 1
ATOM 2388 N N . GLY A 1 304 ? 6.206 -14.856 -33.354 1.00 94.50 304 GLY A N 1
ATOM 2389 C CA . GLY A 1 304 ? 6.957 -15.989 -33.899 1.00 94.50 304 GLY A CA 1
ATOM 2390 C C . GLY A 1 304 ? 8.477 -15.890 -33.747 1.00 94.50 304 GLY A C 1
ATOM 2391 O O . GLY A 1 304 ? 9.194 -16.680 -34.363 1.00 94.50 304 GLY A O 1
ATOM 2392 N N . VAL A 1 305 ? 8.981 -14.937 -32.958 1.00 95.12 305 VAL A N 1
ATOM 2393 C CA . VAL A 1 305 ? 10.423 -14.767 -32.725 1.00 95.12 305 VAL A CA 1
ATOM 2394 C C . VAL A 1 305 ? 10.988 -15.866 -31.820 1.00 95.12 305 VAL A C 1
ATOM 2396 O O . VAL A 1 305 ? 10.315 -16.358 -30.914 1.00 95.12 305 VAL A O 1
ATOM 2399 N N . ASP A 1 306 ? 12.263 -16.220 -32.010 1.00 96.44 306 ASP A N 1
ATOM 2400 C CA . ASP A 1 306 ? 12.975 -17.126 -31.099 1.00 96.44 306 ASP A CA 1
ATOM 2401 C C . ASP A 1 306 ? 13.423 -16.379 -29.833 1.00 96.44 306 ASP A C 1
ATOM 2403 O O . ASP A 1 306 ? 14.593 -16.035 -29.651 1.00 96.44 306 ASP A O 1
ATOM 2407 N N . TRP A 1 307 ? 12.469 -16.098 -28.945 1.00 96.75 307 TRP A N 1
ATOM 2408 C CA . TRP A 1 307 ? 12.721 -15.326 -27.725 1.00 96.75 307 TRP A CA 1
ATOM 2409 C C . TRP A 1 307 ? 13.735 -15.990 -26.787 1.00 96.75 307 TRP A C 1
ATOM 2411 O O . TRP A 1 307 ? 14.525 -15.312 -26.125 1.00 96.75 307 TRP A O 1
ATOM 2421 N N . ALA A 1 308 ? 13.758 -17.324 -26.755 1.00 96.94 308 ALA A N 1
ATOM 2422 C CA . ALA A 1 308 ? 14.747 -18.084 -25.999 1.00 96.94 308 ALA A CA 1
ATOM 2423 C C . ALA A 1 308 ? 16.148 -17.975 -26.625 1.00 96.94 308 ALA A C 1
ATOM 2425 O O . ALA A 1 308 ? 17.139 -17.882 -25.896 1.00 96.94 308 ALA A O 1
ATOM 2426 N N . GLY A 1 309 ? 16.238 -17.956 -27.956 1.00 97.62 309 GLY A N 1
ATOM 2427 C CA . GLY A 1 309 ? 17.470 -17.683 -28.690 1.00 97.62 309 GLY A CA 1
ATOM 2428 C C . GLY A 1 309 ? 18.007 -16.281 -28.413 1.00 97.62 309 GLY A C 1
ATOM 2429 O O . GLY A 1 309 ? 19.171 -16.140 -28.029 1.00 97.62 309 GLY A O 1
ATOM 2430 N N . TYR A 1 310 ? 17.159 -15.253 -28.506 1.00 96.88 310 TYR A N 1
ATOM 2431 C CA . TYR A 1 310 ? 17.564 -13.869 -28.245 1.00 96.88 310 TYR A CA 1
ATOM 2432 C C . TYR A 1 310 ? 18.071 -13.662 -26.823 1.00 96.88 310 TYR A C 1
ATOM 2434 O O . TYR A 1 310 ? 19.100 -13.010 -26.641 1.00 96.88 310 TYR A O 1
ATOM 2442 N N . ARG A 1 311 ? 17.466 -14.319 -25.825 1.00 97.38 311 ARG A N 1
ATOM 2443 C CA . ARG A 1 311 ? 18.019 -14.338 -24.465 1.00 97.38 311 ARG A CA 1
ATOM 2444 C C . ARG A 1 311 ? 19.508 -14.675 -24.466 1.00 97.38 311 ARG A C 1
ATOM 2446 O O . ARG A 1 311 ? 20.306 -13.940 -23.902 1.00 97.38 311 ARG A O 1
ATOM 2453 N N . GLN A 1 312 ? 19.891 -15.766 -25.127 1.00 97.88 312 GLN A N 1
ATOM 2454 C CA . GLN A 1 312 ? 21.276 -16.239 -25.136 1.00 97.88 312 GLN A CA 1
ATOM 2455 C C . GLN A 1 312 ? 22.221 -15.293 -25.879 1.00 97.88 312 GLN A C 1
ATOM 2457 O O . GLN A 1 312 ? 23.402 -15.233 -25.539 1.00 97.88 312 GLN A O 1
ATOM 2462 N N . VAL A 1 313 ? 21.732 -14.600 -26.909 1.00 97.75 313 VAL A N 1
ATOM 2463 C CA . VAL A 1 313 ? 22.522 -13.634 -27.684 1.00 97.75 313 VAL A CA 1
ATOM 2464 C C . VAL A 1 313 ? 22.870 -12.422 -26.822 1.00 97.75 313 VAL A C 1
ATOM 2466 O O . VAL A 1 313 ? 24.049 -12.078 -26.712 1.00 97.75 313 VAL A O 1
ATOM 2469 N N . TYR A 1 314 ? 21.870 -11.827 -26.169 1.00 98.12 314 TYR A N 1
ATOM 2470 C CA . TYR A 1 314 ? 22.041 -10.606 -25.380 1.00 98.12 314 TYR A CA 1
ATOM 2471 C C . TYR A 1 314 ? 22.645 -10.864 -23.992 1.00 98.12 314 TYR A C 1
ATOM 2473 O O . TYR A 1 314 ? 23.484 -10.088 -23.539 1.00 98.12 314 TYR A O 1
ATOM 2481 N N . GLU A 1 315 ? 22.332 -11.992 -23.344 1.00 97.38 315 GLU A N 1
ATOM 2482 C CA . GLU A 1 315 ? 22.894 -12.357 -22.030 1.00 97.38 315 GLU A CA 1
ATOM 2483 C C . GLU A 1 315 ? 24.430 -12.465 -22.073 1.00 97.38 315 GLU A C 1
ATOM 2485 O O . GLU A 1 315 ? 25.118 -12.082 -21.126 1.00 97.38 315 GLU A O 1
ATOM 2490 N N . ARG A 1 316 ? 24.996 -12.905 -23.207 1.00 97.25 316 ARG A N 1
ATOM 2491 C CA . ARG A 1 316 ? 26.455 -12.969 -23.424 1.00 97.25 316 ARG A CA 1
ATOM 2492 C C . ARG A 1 316 ? 27.135 -11.602 -23.430 1.00 97.25 316 ARG A C 1
ATOM 2494 O O . ARG A 1 316 ? 28.347 -11.555 -23.232 1.00 97.25 316 ARG A O 1
ATOM 2501 N N . GLN A 1 317 ? 26.389 -10.525 -23.667 1.00 97.31 317 GLN A N 1
ATOM 2502 C CA . GLN A 1 317 ? 26.933 -9.169 -23.725 1.00 97.31 317 GLN A CA 1
ATOM 2503 C C . GLN A 1 317 ? 27.015 -8.508 -22.343 1.00 97.31 317 GLN A C 1
ATOM 2505 O O . GLN A 1 317 ? 27.797 -7.580 -22.161 1.00 97.31 317 GLN A O 1
ATOM 2510 N N . LEU A 1 318 ? 26.280 -9.013 -21.343 1.00 96.81 318 LEU A N 1
ATOM 2511 C CA . LEU A 1 318 ? 26.221 -8.428 -19.996 1.00 96.81 318 LEU A CA 1
ATOM 2512 C C . LEU A 1 318 ? 27.588 -8.174 -19.327 1.00 96.81 318 LEU A C 1
ATOM 2514 O O . LEU A 1 318 ? 27.717 -7.144 -18.661 1.00 96.81 318 LEU A O 1
ATOM 2518 N N . PRO A 1 319 ? 28.623 -9.030 -19.486 1.00 95.75 319 PRO A N 1
ATOM 2519 C CA . PRO A 1 319 ? 29.950 -8.758 -18.925 1.00 95.75 319 PRO A CA 1
ATOM 2520 C C . PRO A 1 319 ? 30.649 -7.522 -19.509 1.00 95.75 319 PRO A C 1
ATOM 2522 O O . PRO A 1 319 ? 31.606 -7.038 -18.906 1.00 95.75 319 PRO A O 1
ATOM 2525 N N . TYR A 1 320 ? 30.203 -7.034 -20.668 1.00 95.19 320 TYR A N 1
ATOM 2526 C CA . TYR A 1 320 ? 30.786 -5.894 -21.379 1.00 95.19 320 TYR A CA 1
ATOM 2527 C C . TYR A 1 320 ? 29.997 -4.591 -21.188 1.00 95.19 320 TYR A C 1
ATOM 2529 O O . TYR A 1 320 ? 30.451 -3.549 -21.646 1.00 95.19 320 TYR A O 1
ATOM 2537 N N . VAL A 1 321 ? 28.857 -4.639 -20.492 1.00 95.44 321 VAL A N 1
ATOM 2538 C CA . VAL A 1 321 ? 28.032 -3.469 -20.158 1.00 95.44 321 VAL A CA 1
ATOM 2539 C C . VAL A 1 321 ? 28.697 -2.673 -19.036 1.00 95.44 321 VAL A C 1
ATOM 2541 O O . VAL A 1 321 ? 28.857 -3.194 -17.920 1.00 95.44 321 VAL A O 1
ATOM 2544 N N . ALA A 1 322 ? 29.078 -1.424 -19.318 1.00 89.69 322 ALA A N 1
ATOM 2545 C CA . ALA A 1 322 ? 29.814 -0.588 -18.374 1.00 89.69 322 ALA A CA 1
ATOM 2546 C C . ALA A 1 322 ? 28.891 0.144 -17.390 1.00 89.69 322 ALA A C 1
ATOM 2548 O O . ALA A 1 322 ? 29.198 0.205 -16.194 1.00 89.69 322 ALA A O 1
ATOM 2549 N N . ASP A 1 323 ? 27.757 0.658 -17.867 1.00 91.06 323 ASP A N 1
ATOM 2550 C CA . ASP A 1 323 ? 26.854 1.511 -17.095 1.00 91.06 323 ASP A CA 1
ATOM 2551 C C . ASP A 1 323 ? 25.362 1.285 -17.421 1.00 91.06 323 ASP A C 1
ATOM 2553 O O . ASP A 1 323 ? 24.966 0.279 -18.016 1.00 91.06 323 ASP A O 1
ATOM 2557 N N . GLY A 1 324 ? 24.509 2.169 -16.896 1.00 92.62 324 GLY A N 1
ATOM 2558 C CA . GLY A 1 324 ? 23.061 2.085 -17.063 1.00 92.62 324 GLY A CA 1
ATOM 2559 C C . GLY A 1 324 ? 22.594 2.487 -18.460 1.00 92.62 324 GLY A C 1
ATOM 2560 O O . GLY A 1 324 ? 21.582 1.956 -18.919 1.00 92.62 324 GLY A O 1
ATOM 2561 N N . GLU A 1 325 ? 23.311 3.387 -19.137 1.00 94.94 325 GLU A N 1
ATOM 2562 C CA . GLU A 1 325 ? 23.043 3.749 -20.526 1.00 94.94 325 GLU A CA 1
ATOM 2563 C C . GLU A 1 325 ? 23.280 2.550 -21.454 1.00 94.94 325 GLU A C 1
ATOM 2565 O O . GLU A 1 325 ? 22.350 2.157 -22.163 1.00 94.94 325 GLU A O 1
ATOM 2570 N N . ASP A 1 326 ? 24.447 1.902 -21.358 1.00 95.69 326 ASP A N 1
ATOM 2571 C CA . ASP A 1 326 ? 24.770 0.681 -22.114 1.00 95.69 326 ASP A CA 1
ATOM 2572 C C . ASP A 1 326 ? 23.733 -0.426 -21.860 1.00 95.69 326 ASP A C 1
ATOM 2574 O O . ASP A 1 326 ? 23.303 -1.142 -22.766 1.00 95.69 326 ASP A O 1
ATOM 2578 N N . PHE A 1 327 ? 23.308 -0.577 -20.601 1.00 97.19 327 PHE A N 1
ATOM 2579 C CA . PHE A 1 327 ? 22.320 -1.586 -20.232 1.00 97.19 327 PHE A CA 1
ATOM 2580 C C . PHE A 1 327 ? 20.944 -1.302 -20.848 1.00 97.19 327 PHE A C 1
ATOM 2582 O O . PHE A 1 327 ? 20.264 -2.222 -21.307 1.00 97.19 327 PHE A O 1
ATOM 2589 N N . ALA A 1 328 ? 20.525 -0.035 -20.869 1.00 96.94 328 ALA A N 1
ATOM 2590 C CA . ALA A 1 328 ? 19.270 0.372 -21.490 1.00 96.94 328 ALA A CA 1
ATOM 2591 C C . ALA A 1 328 ? 19.303 0.210 -23.016 1.00 96.94 328 ALA A C 1
ATOM 2593 O O . ALA A 1 328 ? 18.284 -0.159 -23.604 1.00 96.94 328 ALA A O 1
ATOM 2594 N N . GLU A 1 329 ? 20.449 0.446 -23.654 1.00 96.62 329 GLU A N 1
ATOM 2595 C CA . GLU A 1 329 ? 20.635 0.193 -25.084 1.00 96.62 329 GLU A CA 1
ATOM 2596 C C . GLU A 1 329 ? 20.544 -1.306 -25.389 1.00 96.62 329 GLU A C 1
ATOM 2598 O O . GLU A 1 329 ? 19.693 -1.700 -26.185 1.00 96.62 329 GLU A O 1
ATOM 2603 N N . LEU A 1 330 ? 21.281 -2.152 -24.660 1.00 97.81 330 LEU A N 1
ATOM 2604 C CA . LEU A 1 330 ? 21.215 -3.615 -24.789 1.00 97.81 330 LEU A CA 1
ATOM 2605 C C . LEU A 1 330 ? 19.782 -4.147 -24.648 1.00 97.81 330 LEU A C 1
ATOM 2607 O O . LEU A 1 330 ? 19.337 -4.976 -25.443 1.00 97.81 330 LEU A O 1
ATOM 2611 N N . LEU A 1 331 ? 19.042 -3.679 -23.638 1.00 97.56 331 LEU A N 1
ATOM 2612 C CA . LEU A 1 331 ? 17.643 -4.069 -23.458 1.00 97.56 331 LEU A CA 1
ATOM 2613 C C . LEU A 1 331 ? 16.757 -3.565 -24.601 1.00 97.56 331 LEU A C 1
ATOM 2615 O O . LEU A 1 331 ? 15.866 -4.290 -25.034 1.00 97.56 331 LEU A O 1
ATOM 2619 N N . SER A 1 332 ? 16.985 -2.348 -25.094 1.00 97.25 332 SER A N 1
ATOM 2620 C CA . SER A 1 332 ? 16.212 -1.789 -26.208 1.00 97.25 332 SER A CA 1
ATOM 2621 C C . SER A 1 332 ? 16.460 -2.536 -27.514 1.00 97.25 332 SER A C 1
ATOM 2623 O O . SER A 1 332 ? 15.505 -2.770 -28.249 1.00 97.25 332 SER A O 1
ATOM 2625 N N . GLU A 1 333 ? 17.695 -2.963 -27.782 1.00 96.88 333 GLU A N 1
ATOM 2626 C CA . GLU A 1 333 ? 18.011 -3.829 -28.920 1.00 96.88 333 GLU A CA 1
ATOM 2627 C C . GLU A 1 333 ? 17.261 -5.163 -28.817 1.00 96.88 333 GLU A C 1
ATOM 2629 O O . GLU A 1 333 ? 16.542 -5.523 -29.747 1.00 96.88 333 GLU A O 1
ATOM 2634 N N . MET A 1 334 ? 17.338 -5.846 -27.665 1.00 97.50 334 MET A N 1
ATOM 2635 C CA . MET A 1 334 ? 16.629 -7.116 -27.444 1.00 97.50 334 MET A CA 1
ATOM 2636 C C . MET A 1 334 ? 15.117 -6.974 -27.622 1.00 97.50 334 MET A C 1
ATOM 2638 O O . MET A 1 334 ? 14.474 -7.813 -28.247 1.00 97.50 334 MET A O 1
ATOM 2642 N N . LEU A 1 335 ? 14.532 -5.918 -27.061 1.00 95.94 335 LEU A N 1
ATOM 2643 C CA . LEU A 1 335 ? 13.104 -5.642 -27.181 1.00 95.94 335 LEU A CA 1
ATOM 2644 C C . LEU A 1 335 ? 12.709 -5.246 -28.614 1.00 95.94 335 LEU A C 1
ATOM 2646 O O . LEU A 1 335 ? 11.582 -5.511 -29.031 1.00 95.94 335 LEU A O 1
ATOM 2650 N N . GLY A 1 336 ? 13.629 -4.653 -29.377 1.00 95.31 336 GLY A N 1
ATOM 2651 C CA . GLY A 1 336 ? 13.443 -4.303 -30.783 1.00 95.31 336 GLY A CA 1
ATOM 2652 C C . GLY A 1 336 ? 13.227 -5.515 -31.692 1.00 95.31 336 GLY A C 1
ATOM 2653 O O . GLY A 1 336 ? 12.484 -5.408 -32.669 1.00 95.31 336 GLY A O 1
ATOM 2654 N N . GLU A 1 337 ? 13.775 -6.679 -31.334 1.00 95.75 337 GLU A N 1
ATOM 2655 C CA . GLU A 1 337 ? 13.590 -7.942 -32.070 1.00 95.75 337 GLU A CA 1
ATOM 2656 C C . GLU A 1 337 ? 12.117 -8.374 -32.153 1.00 95.75 337 GLU A C 1
ATOM 2658 O O . GLU A 1 337 ? 11.720 -9.069 -33.086 1.00 95.75 337 GLU A O 1
ATOM 2663 N N . LEU A 1 338 ? 11.273 -7.916 -31.220 1.00 94.75 338 LEU A N 1
ATOM 2664 C CA . LEU A 1 338 ? 9.830 -8.184 -31.228 1.00 94.75 338 LEU A CA 1
ATOM 2665 C C . LEU A 1 338 ? 9.091 -7.421 -32.333 1.00 94.75 338 LEU A C 1
ATOM 2667 O O . LEU A 1 338 ? 7.966 -7.782 -32.673 1.00 94.75 338 LEU A O 1
ATOM 2671 N N . ASN A 1 339 ? 9.684 -6.349 -32.875 1.00 92.25 339 ASN A N 1
ATOM 2672 C CA . ASN A 1 339 ? 9.047 -5.446 -33.837 1.00 92.25 339 ASN A CA 1
ATOM 2673 C C . ASN A 1 339 ? 7.686 -4.898 -33.342 1.00 92.25 339 ASN A C 1
ATOM 2675 O O . ASN A 1 339 ? 6.718 -4.764 -34.095 1.00 92.25 339 ASN A O 1
ATOM 2679 N N . VAL A 1 340 ? 7.606 -4.583 -32.044 1.00 90.69 340 VAL A N 1
ATOM 2680 C CA . VAL A 1 340 ? 6.415 -4.035 -31.378 1.00 90.69 340 VAL A CA 1
ATOM 2681 C C . VAL A 1 340 ? 6.686 -2.599 -30.925 1.00 90.69 340 VAL A C 1
ATOM 2683 O O . VAL A 1 340 ? 7.655 -2.320 -30.224 1.00 90.69 340 VAL A O 1
ATOM 2686 N N . SER A 1 341 ? 5.798 -1.667 -31.288 1.00 89.50 341 SER A N 1
ATOM 2687 C CA . SER A 1 341 ? 5.879 -0.267 -30.834 1.00 89.50 341 SER A CA 1
ATOM 2688 C C . SER A 1 341 ? 5.788 -0.143 -29.304 1.00 89.50 341 SER A C 1
ATOM 2690 O O . SER A 1 341 ? 5.218 -1.019 -28.664 1.00 89.50 341 SER A O 1
ATOM 2692 N N . HIS A 1 342 ? 6.249 0.970 -28.721 1.00 90.06 342 HIS A N 1
ATOM 2693 C CA . HIS A 1 342 ? 6.192 1.228 -27.266 1.00 90.06 342 HIS A CA 1
ATOM 2694 C C . HIS A 1 342 ? 6.937 0.195 -26.403 1.00 90.06 342 HIS A C 1
ATOM 2696 O O . HIS A 1 342 ? 6.670 0.072 -25.211 1.00 90.06 342 HIS A O 1
ATOM 2702 N N . THR A 1 343 ? 7.894 -0.512 -27.002 1.00 89.88 343 THR A N 1
ATOM 2703 C CA . THR A 1 343 ? 8.733 -1.495 -26.321 1.00 89.88 343 THR A CA 1
ATOM 2704 C C . THR A 1 343 ? 10.172 -0.997 -26.374 1.00 89.88 343 THR A C 1
ATOM 2706 O O . THR A 1 343 ? 10.704 -0.752 -27.453 1.00 89.88 343 THR A O 1
ATOM 2709 N N . GLY A 1 344 ? 10.781 -0.768 -25.214 1.00 91.88 344 GLY A N 1
ATOM 2710 C CA . GLY A 1 344 ? 12.135 -0.235 -25.110 1.00 91.88 344 GLY A CA 1
ATOM 2711 C C . GLY A 1 344 ? 12.536 -0.016 -23.659 1.00 91.88 344 GLY A C 1
ATOM 2712 O O . GLY A 1 344 ? 11.707 -0.115 -22.752 1.00 91.88 344 GLY A O 1
ATOM 2713 N N . ALA A 1 345 ? 13.808 0.292 -23.442 1.00 94.94 345 ALA A N 1
ATOM 2714 C CA . ALA A 1 345 ? 14.355 0.599 -22.132 1.00 94.94 345 ALA A CA 1
ATOM 2715 C C . ALA A 1 345 ? 14.991 1.992 -22.134 1.00 94.94 345 ALA A C 1
ATOM 2717 O O . ALA A 1 345 ? 15.439 2.512 -23.152 1.00 94.94 345 ALA A O 1
ATOM 2718 N N . SER A 1 346 ? 15.008 2.633 -20.970 1.00 93.38 346 SER A N 1
ATOM 2719 C CA . SER A 1 346 ? 15.654 3.933 -20.807 1.00 93.38 346 SER A CA 1
ATOM 2720 C C . SER A 1 346 ? 16.301 4.017 -19.441 1.00 93.38 346 SER A C 1
ATOM 2722 O O . SER A 1 346 ? 15.714 3.566 -18.456 1.00 93.38 346 SER A O 1
ATOM 2724 N N . TYR A 1 347 ? 17.462 4.655 -19.375 1.00 92.75 347 TYR A N 1
ATOM 2725 C CA . TYR A 1 347 ? 18.122 4.973 -18.122 1.00 92.75 347 TYR A CA 1
ATOM 2726 C C . TYR A 1 347 ? 17.951 6.460 -17.809 1.00 92.75 347 TYR A C 1
ATOM 2728 O O . TYR A 1 347 ? 18.236 7.333 -18.629 1.00 92.75 347 TYR A O 1
ATOM 2736 N N . ARG A 1 348 ? 17.416 6.756 -16.622 1.00 88.19 348 ARG A N 1
ATOM 2737 C CA . ARG A 1 348 ? 17.140 8.122 -16.157 1.00 88.19 348 ARG A CA 1
ATOM 2738 C C . ARG A 1 348 ? 17.814 8.342 -14.803 1.00 88.19 348 ARG A C 1
ATOM 2740 O O . ARG A 1 348 ? 17.141 8.259 -13.776 1.00 88.19 348 ARG A O 1
ATOM 2747 N N . PRO A 1 349 ? 19.135 8.590 -14.771 1.00 85.56 349 PRO A N 1
ATOM 2748 C CA . PRO A 1 349 ? 19.832 8.831 -13.518 1.00 85.56 349 PRO A CA 1
ATOM 2749 C C . PRO A 1 349 ? 19.355 10.141 -12.885 1.00 85.56 349 PRO A C 1
ATOM 2751 O O . PRO A 1 349 ? 19.072 11.121 -13.579 1.00 85.56 349 PRO A O 1
ATOM 2754 N N . GLN A 1 350 ? 19.327 10.188 -11.552 1.00 76.50 350 GLN A N 1
ATOM 2755 C CA . GLN A 1 350 ? 19.075 11.423 -10.815 1.00 76.50 350 GLN A CA 1
ATOM 2756 C C . GLN A 1 350 ? 20.274 12.367 -10.999 1.00 76.50 350 GLN A C 1
ATOM 2758 O O . GLN A 1 350 ? 21.280 12.264 -10.297 1.00 76.50 350 GLN A O 1
ATOM 2763 N N . ARG A 1 351 ? 20.195 13.287 -11.964 1.00 72.75 351 ARG A N 1
ATOM 2764 C CA . ARG A 1 351 ? 21.266 14.255 -12.238 1.00 72.75 351 ARG A CA 1
ATOM 2765 C C . ARG A 1 351 ? 21.238 15.375 -11.195 1.00 72.75 351 ARG A C 1
ATOM 2767 O O . ARG A 1 351 ? 20.362 16.236 -11.216 1.00 72.75 351 ARG A O 1
ATOM 2774 N N . GLY A 1 352 ? 22.192 15.368 -10.266 1.00 76.00 352 GLY A N 1
ATOM 2775 C CA . GLY A 1 352 ? 22.419 16.493 -9.357 1.00 76.00 352 GLY A CA 1
ATOM 2776 C C . GLY A 1 352 ? 23.182 17.619 -10.058 1.00 76.00 352 GLY A C 1
ATOM 2777 O O . GLY A 1 352 ? 24.218 17.360 -10.658 1.00 76.00 352 GLY A O 1
ATOM 2778 N N . GLY A 1 353 ? 22.688 18.859 -9.969 1.00 75.19 353 GLY A N 1
ATOM 2779 C CA . GLY A 1 353 ? 23.411 20.042 -10.460 1.00 75.19 353 GLY A CA 1
ATOM 2780 C C . GLY A 1 353 ? 23.479 20.188 -11.983 1.00 75.19 353 GLY A C 1
ATOM 2781 O O . GLY A 1 353 ? 24.406 20.817 -12.477 1.00 75.19 353 GLY A O 1
ATOM 2782 N N . GLY A 1 354 ? 22.532 19.599 -12.721 1.00 71.94 354 GLY A N 1
ATOM 2783 C CA . GLY A 1 354 ? 22.414 19.833 -14.161 1.00 71.94 354 GLY A CA 1
ATOM 2784 C C . GLY A 1 354 ? 22.030 21.280 -14.483 1.00 71.94 354 GLY A C 1
ATOM 2785 O O . GLY A 1 354 ? 21.419 21.962 -13.656 1.00 71.94 354 GLY A O 1
ATOM 2786 N N . ASP A 1 355 ? 22.366 21.725 -15.694 1.00 79.81 355 ASP A N 1
ATOM 2787 C CA . ASP A 1 355 ? 21.979 23.044 -16.186 1.00 79.81 355 ASP A CA 1
ATOM 2788 C C . ASP A 1 355 ? 20.454 23.195 -16.142 1.00 79.81 355 ASP A C 1
ATOM 2790 O O . ASP A 1 355 ? 19.706 22.405 -16.719 1.00 79.81 355 ASP A O 1
ATOM 2794 N N . ALA A 1 356 ? 19.990 24.222 -15.435 1.00 78.31 356 ALA A N 1
ATOM 2795 C CA . ALA A 1 356 ? 18.588 24.597 -15.396 1.00 78.31 356 ALA A CA 1
ATOM 2796 C C . ALA A 1 356 ? 18.394 25.821 -16.291 1.00 78.31 356 ALA A C 1
ATOM 2798 O O . ALA A 1 356 ? 18.793 26.933 -15.942 1.00 78.31 356 ALA A O 1
ATOM 2799 N N . THR A 1 357 ? 17.774 25.631 -17.453 1.00 82.31 357 THR A N 1
ATOM 2800 C CA . THR A 1 357 ? 17.365 26.758 -18.292 1.00 82.31 357 THR A CA 1
ATOM 2801 C C . THR A 1 357 ? 16.099 27.373 -17.707 1.00 82.31 357 THR A C 1
ATOM 2803 O O . THR A 1 357 ? 15.028 26.767 -17.742 1.00 82.31 357 THR A O 1
ATOM 2806 N N . ALA A 1 358 ? 16.210 28.584 -17.162 1.00 82.00 358 ALA A N 1
ATOM 2807 C CA . ALA A 1 358 ? 15.037 29.360 -16.787 1.00 82.00 358 ALA A CA 1
ATOM 2808 C C . ALA A 1 358 ? 14.264 29.746 -18.057 1.00 82.00 358 ALA A C 1
ATOM 2810 O O . ALA A 1 358 ? 14.839 30.285 -19.000 1.00 82.00 358 ALA A O 1
ATOM 2811 N N . SER A 1 359 ? 12.960 29.482 -18.073 1.00 85.31 359 SER A N 1
ATOM 2812 C CA . SER A 1 359 ? 12.056 29.944 -19.125 1.00 85.31 359 SER A CA 1
ATOM 2813 C C . SER A 1 359 ? 11.031 30.887 -18.514 1.00 85.31 359 SER A C 1
ATOM 2815 O O . SER A 1 359 ? 10.408 30.558 -17.506 1.00 85.31 359 SER A O 1
ATOM 2817 N N . LEU A 1 360 ? 10.852 32.055 -19.131 1.00 86.94 360 LEU A N 1
ATOM 2818 C CA . LEU A 1 360 ? 9.795 33.002 -18.763 1.00 86.94 360 LEU A CA 1
ATOM 2819 C C . LEU A 1 360 ? 8.448 32.657 -19.420 1.00 86.94 360 LEU A C 1
ATOM 2821 O O . LEU A 1 360 ? 7.461 33.342 -19.172 1.00 86.94 360 LEU A O 1
ATOM 2825 N N . GLY A 1 361 ? 8.397 31.623 -20.270 1.00 89.81 361 GLY A N 1
ATOM 2826 C CA . GLY A 1 361 ? 7.187 31.259 -21.011 1.00 89.81 361 GLY A CA 1
ATOM 2827 C C . GLY A 1 361 ? 6.768 32.296 -22.058 1.00 89.81 361 GLY A C 1
ATOM 2828 O O . GLY A 1 361 ? 5.597 32.349 -22.425 1.00 89.81 361 GLY A O 1
ATOM 2829 N N . VAL A 1 362 ? 7.705 33.127 -22.523 1.00 88.56 362 VAL A N 1
ATOM 2830 C CA . VAL A 1 362 ? 7.470 34.146 -23.554 1.00 88.56 362 VAL A CA 1
ATOM 2831 C C . VAL A 1 362 ? 8.124 33.749 -24.873 1.00 88.56 362 VAL A C 1
ATOM 2833 O O . VAL A 1 362 ? 9.133 33.045 -24.895 1.00 88.56 362 VAL A O 1
ATOM 2836 N N . PHE A 1 363 ? 7.552 34.228 -25.974 1.00 86.56 363 PHE A N 1
ATOM 2837 C CA . PHE A 1 363 ? 8.184 34.182 -27.287 1.00 86.56 363 PHE A CA 1
ATOM 2838 C C . PHE A 1 363 ? 8.981 35.472 -27.472 1.00 86.56 363 PHE A C 1
ATOM 2840 O O . PHE A 1 363 ? 8.414 36.559 -27.372 1.00 86.56 363 PHE A O 1
ATOM 2847 N N . TYR A 1 364 ? 10.284 35.350 -27.701 1.00 86.06 364 TYR A N 1
ATOM 2848 C CA . TYR A 1 364 ? 11.156 36.498 -27.936 1.00 86.06 364 TYR A CA 1
ATOM 2849 C C . TYR A 1 364 ? 11.124 36.883 -29.421 1.00 86.06 364 TYR A C 1
ATOM 2851 O O . TYR A 1 364 ? 11.095 36.009 -30.287 1.00 86.06 364 TYR A O 1
ATOM 2859 N N . ASP A 1 365 ? 11.104 38.186 -29.711 1.00 88.25 365 ASP A N 1
ATOM 2860 C CA . ASP A 1 365 ? 11.274 38.714 -31.067 1.00 88.25 365 ASP A CA 1
ATOM 2861 C C . ASP A 1 365 ? 12.757 39.021 -31.307 1.00 88.25 365 ASP A C 1
ATOM 2863 O O . ASP A 1 365 ? 13.265 40.065 -30.894 1.00 88.25 365 ASP A O 1
ATOM 2867 N N . ASP A 1 366 ? 13.446 38.113 -31.999 1.00 87.62 366 ASP A N 1
ATOM 2868 C CA . ASP A 1 366 ? 14.877 38.232 -32.310 1.00 87.62 366 ASP A CA 1
ATOM 2869 C C . ASP A 1 366 ? 15.207 39.422 -33.239 1.00 87.62 366 ASP A C 1
ATOM 2871 O O . ASP A 1 366 ? 16.380 39.740 -33.447 1.00 87.62 366 ASP A O 1
ATOM 2875 N N . SER A 1 367 ? 14.197 40.086 -33.817 1.00 91.12 367 SER A N 1
ATOM 2876 C CA . SER A 1 367 ? 14.368 41.271 -34.667 1.00 91.12 367 SER A CA 1
ATOM 2877 C C . SER A 1 367 ? 14.274 42.600 -33.908 1.00 91.12 367 SER A C 1
ATOM 2879 O O . SER A 1 367 ? 14.572 43.656 -34.476 1.00 91.12 367 SER A O 1
ATOM 2881 N N . HIS A 1 368 ? 13.893 42.574 -32.627 1.00 86.75 368 HIS A N 1
ATOM 2882 C CA . HIS A 1 368 ? 13.747 43.778 -31.818 1.00 86.75 368 HIS A CA 1
ATOM 2883 C C . HIS A 1 368 ? 15.114 44.371 -31.434 1.00 86.75 368 HIS A C 1
ATOM 2885 O O . HIS A 1 368 ? 15.920 43.741 -30.757 1.00 86.75 368 HIS A O 1
ATOM 2891 N N . THR A 1 369 ? 15.382 45.617 -31.839 1.00 88.38 369 THR A N 1
ATOM 2892 C CA . THR A 1 369 ? 16.649 46.323 -31.541 1.00 88.38 369 THR A CA 1
ATOM 2893 C C . THR A 1 369 ? 16.521 47.395 -30.451 1.00 88.38 369 THR A C 1
ATOM 2895 O O . THR A 1 369 ? 17.460 48.160 -30.227 1.00 88.38 369 THR A O 1
ATOM 2898 N N . GLY A 1 370 ? 15.343 47.530 -29.835 1.00 83.00 370 GLY A N 1
ATOM 2899 C CA . GLY A 1 370 ? 15.073 48.471 -28.748 1.00 83.00 370 GLY A CA 1
ATOM 2900 C C . GLY A 1 370 ? 15.384 47.888 -27.368 1.00 83.00 370 GLY A C 1
ATOM 2901 O O . GLY A 1 370 ? 15.854 46.761 -27.237 1.00 83.00 370 GLY A O 1
ATOM 2902 N N . ALA A 1 371 ? 15.149 48.678 -26.320 1.00 79.62 371 ALA A N 1
ATOM 2903 C CA . ALA A 1 371 ? 15.245 48.186 -24.952 1.00 79.62 371 ALA A CA 1
ATOM 2904 C C . ALA A 1 371 ? 13.920 47.524 -24.543 1.00 79.62 371 ALA A C 1
ATOM 2906 O O . ALA A 1 371 ? 12.960 48.244 -24.264 1.00 79.62 371 ALA A O 1
ATOM 2907 N N . GLY A 1 372 ? 13.923 46.190 -24.450 1.00 69.38 372 GLY A N 1
ATOM 2908 C CA . GLY A 1 372 ? 12.792 45.379 -23.982 1.00 69.38 372 GLY A CA 1
ATOM 2909 C C . GLY A 1 372 ? 11.902 44.902 -25.110 1.00 69.38 372 GLY A C 1
ATOM 2910 O O . GLY A 1 372 ? 10.915 45.615 -25.391 1.00 69.38 372 GLY A O 1
#

Organism: Hemiselmis andersenii (NCBI:txid464988)

InterPro domains:
  IPR011042 Six-bladed beta-propeller, TolB-like [G3DSA:2.120.10.30] (2-103)
  IPR012393 Tricorn protease [PTHR43253] (10-345)
  IPR028204 Tricorn protease C1 domain [PF14684] (280-336)
  IPR029045 ClpP/crotonase-like domain superfamily [SSF52096] (279-347)

Radius of gyration: 28.07 Å; Cα contacts (8 Å, |Δi|>4): 581; chains: 1; bounding box: 56×101×70 Å

Foldseek 3Di:
DADPDPPPWAWEAQLLRFKIWTWDQDPPQRAIFIWIDTPVNPDDTDTQCPPSWHWDRWYAAQNQQKIKIWTLNPWDDDPPVDDDTFTFIKIFGQDPVSLVLLPDAPVRNVVVVVVVVVVVVVVVVVVPDDDDDDDDDDYDDDDDDDDDDDDDPDDPRRDDNHGDPPCRVVSMDGQDLDTAQWQDKGAANNRQKIWTWHADPFWIFIKIARSNVRDIDTQDDDGAAPDQHWDKDADPNNQKIWIQIRNWIWIWGQDPNRRDDRIDTDTDDDDDDDDDDVLVVLLVVLVVLLVCCQVRPPPNCLQVDPSVVLSVVLSVCSVVQDDDQSSQVSQQVSQVSSVDPPTGGDDDDPDDPDDDDDDPPDDDDPPDPDDD

Solvent-accessible surface area (backbone atoms only — not comparable to full-atom values): 22534 Å² total; per-residue (Å²): 101,84,78,88,52,92,83,68,66,52,64,29,72,38,68,49,67,54,34,32,35,32,46,34,50,41,91,90,76,73,35,35,31,37,27,41,30,44,63,84,67,84,61,68,76,42,77,65,58,87,71,89,42,48,35,42,79,45,39,72,25,40,85,44,39,27,41,33,31,36,28,36,79,84,29,57,75,49,94,72,89,75,49,81,48,20,24,32,39,33,39,34,25,29,33,68,70,49,38,54,62,64,69,39,52,76,67,59,42,52,52,50,51,52,49,56,52,51,53,52,58,54,55,67,59,67,77,74,65,83,84,79,88,78,88,85,88,84,89,85,90,83,84,87,85,91,81,92,78,86,77,80,76,82,69,81,80,55,68,76,78,62,70,52,77,78,66,41,79,77,31,55,44,79,60,52,81,65,65,31,52,64,65,37,60,46,54,30,63,90,61,43,39,40,36,36,34,30,57,51,97,80,21,32,35,36,32,42,22,33,56,76,75,70,48,56,50,80,54,44,84,41,55,46,48,97,42,81,63,57,46,53,49,63,46,98,83,36,50,36,36,39,38,36,36,29,78,40,44,29,36,30,58,43,52,57,90,86,58,66,68,91,50,59,76,44,76,61,85,83,86,83,88,84,88,80,57,66,70,62,48,50,53,50,53,50,52,47,54,55,49,50,49,68,76,63,43,92,52,82,64,49,84,73,55,63,63,73,58,51,48,59,60,56,61,71,47,56,88,74,49,85,52,60,61,54,45,18,50,56,46,24,56,62,40,48,72,54,76,50,86,100,50,67,50,79,63,80,76,89,74,79,88,63,92,77,83,87,75,89,86,71,87,81,67,91,82,68,86,71,90,128

pLDDT: mean 86.13, std 18.2, range [26.55, 98.5]